Protein AF-A0A834RG21-F1 (afdb_monomer)

InterPro domains:
  IPR005018 DOMON domain [PF03351] (280-412)
  IPR005018 DOMON domain [PS50836] (280-412)
  IPR005018 DOMON domain [SM00664] (306-412)
  IPR019545 DM13 domain [PF10517] (39-134)
  IPR019545 DM13 domain [PF10517] (152-250)
  IPR019545 DM13 domain [PS51549] (28-135)
  IPR019545 DM13 domain [PS51549] (147-251)
  IPR019545 DM13 domain [SM00686] (34-141)
  IPR019545 DM13 domain [SM00686] (151-257)
  IPR045266 Copper-dependent monooxygenases, DOMON domain [cd09631] (276-424)
  IPR052126 Spindle_Organization_and_Thrombomodulin [PTHR24036] (3-624)

Structure (mmCIF, N/CA/C/O backbone):
data_AF-A0A834RG21-F1
#
_entry.id   AF-A0A834RG21-F1
#
loop_
_atom_site.group_PDB
_atom_site.id
_atom_site.type_symbol
_atom_site.label_atom_id
_atom_site.label_alt_id
_atom_site.label_comp_id
_atom_site.label_asym_id
_atom_site.label_entity_id
_atom_site.label_seq_id
_atom_site.pdbx_PDB_ins_code
_atom_site.Cartn_x
_atom_site.Cartn_y
_atom_site.Cartn_z
_atom_site.occupancy
_atom_site.B_iso_or_equiv
_atom_site.auth_seq_id
_atom_site.auth_comp_id
_atom_site.auth_asym_id
_atom_site.auth_atom_id
_atom_site.pdbx_PDB_model_num
ATOM 1 N N . MET A 1 1 ? 75.406 2.391 37.909 1.00 39.56 1 MET A N 1
ATOM 2 C CA . MET A 1 1 ? 73.984 2.105 37.622 1.00 39.56 1 MET A CA 1
ATOM 3 C C . MET A 1 1 ? 73.195 3.384 37.827 1.00 39.56 1 MET A C 1
ATOM 5 O O . MET A 1 1 ? 73.067 3.812 38.964 1.00 39.56 1 MET A O 1
ATOM 9 N N . VAL A 1 2 ? 72.729 4.014 36.749 1.00 32.66 2 VAL A N 1
ATOM 10 C CA . VAL A 1 2 ? 71.820 5.171 36.803 1.00 32.66 2 VAL A CA 1
ATOM 11 C C . VAL A 1 2 ? 70.568 4.756 36.043 1.00 32.66 2 VAL A C 1
ATOM 13 O O . VAL A 1 2 ? 70.665 4.380 34.878 1.00 32.66 2 VAL A O 1
ATOM 16 N N . LEU A 1 3 ? 69.425 4.742 36.726 1.00 35.44 3 LEU A N 1
ATOM 17 C CA . LEU A 1 3 ? 68.154 4.298 36.163 1.00 35.44 3 LEU A CA 1
ATOM 18 C C . LEU A 1 3 ? 67.380 5.531 35.682 1.00 35.44 3 LEU A C 1
ATOM 20 O O . LEU A 1 3 ? 66.912 6.322 36.498 1.00 35.44 3 LEU A O 1
ATOM 24 N N . LEU A 1 4 ? 67.285 5.719 34.365 1.00 36.06 4 LEU A N 1
ATOM 25 C CA . LEU A 1 4 ? 66.536 6.829 33.777 1.00 36.06 4 LEU A CA 1
ATOM 26 C C . LEU A 1 4 ? 65.064 6.420 33.615 1.00 36.06 4 LEU A C 1
ATOM 28 O O . LEU A 1 4 ? 64.759 5.467 32.900 1.00 36.06 4 LEU A O 1
ATOM 32 N N . ILE A 1 5 ? 64.154 7.130 34.283 1.00 39.47 5 ILE A N 1
ATOM 33 C CA . ILE A 1 5 ? 62.708 6.897 34.176 1.00 39.47 5 ILE A CA 1
ATOM 34 C C . ILE A 1 5 ? 62.199 7.569 32.896 1.00 39.47 5 ILE A C 1
ATOM 36 O O . ILE A 1 5 ? 62.281 8.790 32.765 1.00 39.47 5 ILE A O 1
ATOM 40 N N . LEU A 1 6 ? 61.661 6.782 31.961 1.00 36.59 6 LEU A N 1
ATOM 41 C CA . LEU A 1 6 ? 61.021 7.302 30.751 1.00 36.59 6 LEU A CA 1
ATOM 42 C C . LEU A 1 6 ? 59.535 7.579 31.026 1.00 36.59 6 LEU A C 1
ATOM 44 O O . LEU A 1 6 ? 58.768 6.658 31.305 1.00 36.59 6 LEU A O 1
ATOM 48 N N . LEU A 1 7 ? 59.124 8.846 30.940 1.00 33.75 7 LEU A N 1
ATOM 49 C CA . LEU A 1 7 ? 57.730 9.253 31.117 1.00 33.75 7 LEU A CA 1
ATOM 50 C C . LEU A 1 7 ? 56.962 9.073 29.793 1.00 33.75 7 LEU A C 1
ATOM 52 O O . LEU A 1 7 ? 57.150 9.843 28.852 1.00 33.75 7 LEU A O 1
ATOM 56 N N . LEU A 1 8 ? 56.097 8.061 29.705 1.00 34.62 8 LEU A N 1
ATOM 57 C CA . LEU A 1 8 ? 55.226 7.843 28.544 1.00 34.62 8 LEU A CA 1
ATOM 58 C C . LEU A 1 8 ? 53.947 8.682 28.673 1.00 34.62 8 LEU A C 1
ATOM 60 O O . LEU A 1 8 ? 53.014 8.312 29.382 1.00 34.62 8 LEU A O 1
ATOM 64 N N . ILE A 1 9 ? 53.906 9.815 27.969 1.00 36.09 9 ILE A N 1
ATOM 65 C CA . ILE A 1 9 ? 52.698 10.637 27.829 1.00 36.09 9 ILE A CA 1
ATOM 66 C C . ILE A 1 9 ? 51.751 9.933 26.851 1.00 36.09 9 ILE A C 1
ATOM 68 O O . ILE A 1 9 ? 51.950 9.981 25.638 1.00 36.09 9 ILE A O 1
ATOM 72 N N . THR A 1 10 ? 50.710 9.285 27.368 1.00 33.31 10 THR A N 1
ATOM 73 C CA . THR A 1 10 ? 49.626 8.727 26.554 1.00 33.31 10 THR A CA 1
ATOM 74 C C . THR A 1 10 ? 48.589 9.807 26.252 1.00 33.31 10 THR A C 1
ATOM 76 O O . THR A 1 10 ? 47.738 10.142 27.074 1.00 33.31 10 THR A O 1
ATOM 79 N N . THR A 1 11 ? 48.639 10.364 25.042 1.00 33.66 11 THR A N 1
ATOM 80 C CA . THR A 1 11 ? 47.592 11.257 24.535 1.00 33.66 11 THR A CA 1
ATOM 81 C C . THR A 1 11 ? 46.335 10.452 24.210 1.00 33.66 11 THR A C 1
ATOM 83 O O . THR A 1 11 ? 46.231 9.795 23.174 1.00 33.66 11 THR A O 1
ATOM 86 N N . THR A 1 12 ? 45.345 10.505 25.099 1.00 32.16 12 THR A N 1
ATOM 87 C CA . THR A 1 12 ? 44.020 9.929 24.858 1.00 32.16 12 THR A CA 1
ATOM 88 C C . THR A 1 12 ? 43.279 10.741 23.796 1.0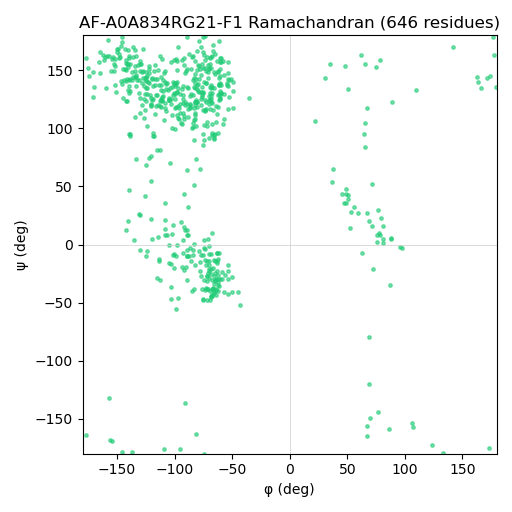0 32.16 12 THR A C 1
ATOM 90 O O . THR A 1 12 ? 42.571 11.704 24.089 1.00 32.16 12 THR A O 1
ATOM 93 N N . PHE A 1 13 ? 43.416 10.333 22.532 1.00 33.69 13 PHE A N 1
ATOM 94 C CA . PHE A 1 13 ? 42.527 10.781 21.463 1.00 33.69 13 PHE A CA 1
ATOM 95 C C . PHE A 1 13 ? 41.098 10.327 21.781 1.00 33.69 13 PHE A C 1
ATOM 97 O O . PHE A 1 13 ? 40.703 9.196 21.503 1.00 33.69 13 PHE A O 1
ATOM 104 N N . SER A 1 14 ? 40.316 11.226 22.382 1.00 29.80 14 SER A N 1
ATOM 105 C CA . SER A 1 14 ? 38.878 11.048 22.541 1.00 29.80 14 SER A CA 1
ATOM 106 C C . SER A 1 14 ? 38.235 11.104 21.157 1.00 29.80 14 SER A C 1
ATOM 108 O O . SER A 1 14 ? 37.936 12.177 20.628 1.00 29.80 14 SER A O 1
ATOM 110 N N . VAL A 1 15 ? 38.045 9.930 20.552 1.00 30.03 15 VAL A N 1
ATOM 111 C CA . VAL A 1 15 ? 37.185 9.772 19.382 1.00 30.03 15 VAL A CA 1
ATOM 112 C C . VAL A 1 15 ? 35.766 10.087 19.839 1.00 30.03 15 VAL A C 1
ATOM 114 O O . VAL A 1 15 ? 35.065 9.233 20.376 1.00 30.03 15 VAL A O 1
ATOM 117 N N . LYS A 1 16 ? 35.341 11.338 19.639 1.00 26.69 16 LYS A N 1
ATOM 118 C CA . LYS A 1 16 ? 33.929 11.705 19.711 1.00 26.69 16 LYS A CA 1
ATOM 119 C C . LYS A 1 16 ? 33.213 11.003 18.561 1.00 26.69 16 LYS A C 1
ATOM 121 O O . LYS A 1 16 ? 33.117 11.547 17.464 1.00 26.69 16 LYS A O 1
ATOM 126 N N . THR A 1 17 ? 32.711 9.798 18.817 1.00 28.06 17 THR A N 1
ATOM 127 C CA . THR A 1 17 ? 31.680 9.178 17.986 1.00 28.06 17 THR A CA 1
ATOM 128 C C . THR A 1 17 ? 30.485 10.116 17.967 1.00 28.06 17 THR A C 1
ATOM 130 O O . THR A 1 17 ? 29.760 10.237 18.954 1.00 28.06 17 THR A O 1
ATOM 133 N N . PHE A 1 18 ? 30.323 10.827 16.856 1.00 30.98 18 PHE A N 1
ATOM 134 C CA . PHE A 1 18 ? 29.208 11.730 16.640 1.00 30.98 18 PHE A CA 1
ATOM 135 C C . PHE A 1 18 ? 27.970 10.870 16.363 1.00 30.98 18 PHE A C 1
ATOM 137 O O . PHE A 1 18 ? 27.707 10.494 15.222 1.00 30.98 18 PHE A O 1
ATOM 144 N N . SER A 1 19 ? 27.234 10.495 17.414 1.00 34.84 19 SER A N 1
ATOM 145 C CA . SER A 1 19 ? 25.905 9.906 17.261 1.00 34.84 19 SER A CA 1
ATOM 146 C C . SER A 1 19 ? 24.982 10.989 16.713 1.00 34.84 19 SER A C 1
ATOM 148 O O . SER A 1 19 ? 24.480 11.848 17.436 1.00 34.84 19 SER A O 1
ATOM 150 N N . GLN A 1 20 ? 24.818 10.986 15.394 1.00 28.72 20 GLN A N 1
ATOM 151 C CA . GLN A 1 20 ? 23.974 11.941 14.700 1.00 28.72 20 GLN A CA 1
ATOM 152 C C . GLN A 1 20 ? 22.518 11.662 15.099 1.00 28.72 20 GLN A C 1
ATOM 154 O O . GLN A 1 20 ? 21.923 10.674 14.672 1.00 28.72 20 GLN A O 1
ATOM 159 N N . LEU A 1 21 ? 21.970 12.501 15.983 1.00 34.22 21 LEU A N 1
ATOM 160 C CA . LEU A 1 21 ? 20.551 12.482 16.326 1.00 34.22 21 LEU A CA 1
ATOM 161 C C . LEU A 1 21 ? 19.761 12.795 15.053 1.00 34.22 21 LEU A C 1
ATOM 163 O O . LEU A 1 21 ? 19.952 13.842 14.435 1.00 34.22 21 LEU A O 1
ATOM 167 N N . VAL A 1 22 ? 18.930 11.844 14.635 1.00 41.62 22 VAL A N 1
ATOM 168 C CA . VAL A 1 22 ? 18.241 11.875 13.345 1.00 41.62 22 VAL A CA 1
ATOM 169 C C . VAL A 1 22 ? 16.990 12.739 13.456 1.00 41.62 22 VAL A C 1
ATOM 171 O O . VAL A 1 22 ? 16.003 12.320 14.046 1.00 41.62 22 VAL A O 1
ATOM 174 N N . THR A 1 23 ? 17.018 13.921 12.845 1.00 49.53 23 THR A N 1
ATOM 175 C CA . THR A 1 23 ? 15.822 14.718 12.525 1.00 49.53 23 THR A CA 1
ATOM 176 C C . THR A 1 23 ? 15.945 15.267 11.097 1.00 49.53 23 THR A C 1
ATOM 178 O O . THR A 1 23 ? 17.051 15.553 10.631 1.00 49.53 23 THR A O 1
ATOM 181 N N . ASP A 1 24 ? 14.822 15.344 10.379 1.00 50.16 24 ASP A N 1
ATOM 182 C CA . ASP A 1 24 ? 14.659 15.736 8.960 1.00 50.16 24 ASP A CA 1
ATOM 183 C C . ASP A 1 24 ? 15.330 14.861 7.867 1.00 50.16 24 ASP A C 1
ATOM 185 O O . ASP A 1 24 ? 15.069 15.076 6.687 1.00 50.16 24 ASP A O 1
ATOM 189 N N . HIS A 1 25 ? 16.163 13.864 8.204 1.00 61.09 25 HIS A N 1
ATOM 190 C CA . HIS A 1 25 ? 17.068 13.216 7.225 1.00 61.09 25 HIS A CA 1
ATOM 191 C C . HIS A 1 25 ? 17.042 11.671 7.193 1.00 61.09 25 HIS A C 1
ATOM 193 O O . HIS A 1 25 ? 18.035 11.045 6.812 1.00 61.09 25 HIS A O 1
ATOM 199 N N . TYR A 1 26 ? 15.942 11.028 7.600 1.00 81.75 26 TYR A N 1
ATOM 200 C CA . TYR A 1 26 ? 15.835 9.563 7.568 1.00 81.75 26 TYR A CA 1
ATOM 201 C C . TYR A 1 26 ? 15.253 9.034 6.249 1.00 81.75 26 TYR A C 1
ATOM 203 O O . TYR A 1 26 ? 14.099 9.302 5.930 1.00 81.75 26 TYR A O 1
ATOM 211 N N . TYR A 1 27 ? 16.023 8.210 5.532 1.00 84.12 27 TYR A N 1
ATOM 212 C CA . TYR A 1 27 ? 15.627 7.610 4.246 1.00 84.12 27 TYR A CA 1
ATOM 213 C C . TYR A 1 27 ? 15.873 6.090 4.200 1.00 84.12 27 TYR A C 1
ATOM 215 O O . TYR A 1 27 ? 16.087 5.510 3.137 1.00 84.12 27 TYR A O 1
ATOM 223 N N . GLY A 1 28 ? 15.874 5.434 5.363 1.00 86.62 28 GLY A N 1
ATOM 224 C CA . GLY A 1 28 ? 16.259 4.030 5.510 1.00 86.62 28 GLY A CA 1
ATOM 225 C C . GLY A 1 28 ? 17.763 3.826 5.707 1.00 86.62 28 GLY A C 1
ATOM 226 O O . GLY A 1 28 ? 18.479 4.728 6.149 1.00 86.62 28 GLY A O 1
ATOM 227 N N . THR A 1 29 ? 18.256 2.621 5.410 1.00 90.75 29 THR A N 1
ATOM 228 C CA . THR A 1 29 ? 19.660 2.255 5.654 1.00 90.75 29 THR A CA 1
ATOM 229 C C . THR A 1 29 ? 20.590 2.950 4.653 1.00 90.75 29 THR A C 1
ATOM 231 O O . THR A 1 29 ? 20.426 2.745 3.450 1.00 90.75 29 THR A O 1
ATOM 234 N N . PRO A 1 30 ? 21.592 3.737 5.089 1.00 92.62 30 PRO A N 1
ATOM 235 C CA . PRO A 1 30 ? 22.553 4.346 4.175 1.00 92.62 30 PRO A CA 1
ATOM 236 C C . PRO A 1 30 ? 23.447 3.271 3.543 1.00 92.62 30 PRO A C 1
ATOM 238 O O . PRO A 1 30 ? 24.100 2.503 4.248 1.00 92.62 30 PRO A O 1
ATOM 241 N N . LEU A 1 31 ? 23.501 3.242 2.212 1.00 93.06 31 LEU A N 1
ATOM 242 C CA . LEU A 1 31 ? 24.415 2.390 1.445 1.00 93.06 31 LEU A CA 1
ATOM 243 C C . LEU A 1 31 ? 25.756 3.100 1.194 1.00 93.06 31 LEU A C 1
ATOM 245 O O . LEU A 1 31 ? 26.796 2.451 1.129 1.00 93.06 31 LEU A O 1
ATOM 249 N N . GLY A 1 32 ? 25.740 4.434 1.094 1.00 91.75 32 GLY A N 1
ATOM 250 C CA . GLY A 1 32 ? 26.928 5.276 0.920 1.00 91.75 32 GLY A CA 1
ATOM 251 C C . GLY A 1 32 ? 26.755 6.317 -0.186 1.00 91.75 32 GLY A C 1
ATOM 252 O O . GLY A 1 32 ? 25.708 6.397 -0.823 1.00 91.75 32 GLY A O 1
ATOM 253 N N . SER A 1 33 ? 27.782 7.131 -0.430 1.00 93.81 33 SER A N 1
ATOM 254 C CA . SER A 1 33 ? 27.833 7.974 -1.630 1.00 93.81 33 SER A CA 1
ATOM 255 C C . SER A 1 33 ? 28.197 7.149 -2.865 1.00 93.81 33 SER A C 1
ATOM 257 O O . SER A 1 33 ? 28.884 6.133 -2.752 1.00 93.81 33 SER A O 1
ATOM 259 N N . LEU A 1 34 ? 27.809 7.618 -4.052 1.00 93.06 34 LEU A N 1
ATOM 260 C CA . LEU A 1 34 ? 28.282 7.039 -5.310 1.00 93.06 34 LEU A CA 1
ATOM 261 C C . LEU A 1 34 ? 29.808 7.209 -5.439 1.00 93.06 34 LEU A C 1
ATOM 263 O O . LEU A 1 34 ? 30.324 8.315 -5.580 1.00 93.06 34 LEU A O 1
ATOM 267 N N . ILE A 1 35 ? 30.528 6.092 -5.382 1.00 84.81 35 ILE A N 1
ATOM 268 C CA . ILE A 1 35 ? 31.974 5.964 -5.563 1.00 84.81 35 ILE A CA 1
ATOM 269 C C . ILE A 1 35 ? 32.269 6.039 -7.065 1.00 84.81 35 ILE A C 1
ATOM 271 O O . ILE A 1 35 ? 31.763 5.219 -7.839 1.00 84.81 35 ILE A O 1
ATOM 275 N N . SER A 1 36 ? 33.071 7.010 -7.514 1.00 68.00 36 SER A N 1
ATOM 276 C CA . SER A 1 36 ? 33.383 7.149 -8.941 1.00 68.00 36 SER A CA 1
ATOM 277 C C . SER A 1 36 ? 34.634 7.989 -9.247 1.00 68.00 36 SER A C 1
ATOM 279 O O . SER A 1 36 ? 35.048 8.835 -8.461 1.00 68.00 36 SER A O 1
ATOM 281 N N . ASN A 1 37 ? 35.178 7.770 -10.451 1.00 64.00 37 ASN A N 1
ATOM 282 C CA . ASN A 1 37 ? 36.009 8.728 -11.201 1.00 64.00 37 ASN A CA 1
ATOM 283 C C . ASN A 1 37 ? 35.200 9.275 -12.406 1.00 64.00 37 ASN A C 1
ATOM 285 O O . ASN A 1 37 ? 35.719 9.371 -13.523 1.00 64.00 37 ASN A O 1
ATOM 289 N N . GLY A 1 38 ? 33.891 9.464 -12.232 1.00 72.50 38 GLY A N 1
ATOM 290 C CA . GLY A 1 38 ? 32.911 9.772 -13.276 1.00 72.50 38 GLY A CA 1
ATOM 291 C C . GLY A 1 38 ? 31.916 10.859 -12.840 1.00 72.50 38 GLY A C 1
ATOM 292 O O . GLY A 1 38 ? 32.046 11.411 -11.751 1.00 72.50 38 GLY A O 1
ATOM 293 N N . PRO A 1 39 ? 30.938 11.209 -13.693 1.00 85.25 39 PRO A N 1
ATOM 294 C CA . PRO A 1 39 ? 30.082 12.378 -13.477 1.00 85.25 39 PRO A CA 1
ATOM 295 C C . PRO A 1 39 ? 28.876 12.141 -12.551 1.00 85.25 39 PRO A C 1
ATOM 297 O O . PRO A 1 39 ? 28.145 13.093 -12.290 1.00 85.25 39 PRO A O 1
ATOM 300 N N . ALA A 1 40 ? 28.621 10.912 -12.085 1.00 91.69 40 ALA A N 1
ATOM 301 C CA . ALA A 1 40 ? 27.499 10.628 -11.188 1.00 91.69 40 ALA A CA 1
ATOM 302 C C . ALA A 1 40 ? 27.893 10.854 -9.719 1.00 91.69 40 ALA A C 1
ATOM 304 O O . ALA A 1 40 ? 28.876 10.278 -9.245 1.00 91.69 40 ALA A O 1
ATOM 305 N N . SER A 1 41 ? 27.101 11.646 -8.996 1.00 93.75 41 SER A N 1
ATOM 306 C CA . SER A 1 41 ? 27.241 11.886 -7.555 1.00 93.75 41 SER A CA 1
ATOM 307 C C . SER A 1 41 ? 25.877 11.925 -6.853 1.00 93.75 41 SER A C 1
ATOM 309 O O . SER A 1 41 ? 24.838 12.045 -7.496 1.00 93.75 41 SER A O 1
ATOM 311 N N . GLY A 1 42 ? 25.874 11.737 -5.533 1.00 93.38 42 GLY A N 1
ATOM 312 C CA . GLY A 1 42 ? 24.667 11.593 -4.713 1.00 93.38 42 GLY A CA 1
ATOM 313 C C . GLY A 1 42 ? 24.860 10.558 -3.603 1.00 93.38 42 GLY A C 1
ATOM 314 O O . GLY A 1 42 ? 25.860 9.829 -3.589 1.00 93.38 42 GLY A O 1
ATOM 315 N N . TYR A 1 43 ? 23.905 10.491 -2.677 1.00 94.38 43 TYR A N 1
ATOM 316 C CA . TYR A 1 43 ? 23.899 9.539 -1.559 1.00 94.38 43 TYR A CA 1
ATOM 317 C C . TYR A 1 43 ? 22.806 8.497 -1.750 1.00 94.38 43 TYR A C 1
ATOM 319 O O . TYR A 1 43 ? 21.671 8.848 -2.044 1.00 94.38 43 TYR A O 1
ATOM 327 N N . VAL A 1 44 ? 23.135 7.222 -1.571 1.00 95.62 44 VAL A N 1
ATOM 328 C CA . VAL A 1 44 ? 22.221 6.104 -1.810 1.00 95.62 44 VAL A CA 1
ATOM 329 C C . VAL A 1 44 ? 21.775 5.498 -0.480 1.00 95.62 44 VAL A C 1
ATOM 331 O O . VAL A 1 44 ? 22.595 5.224 0.400 1.00 95.62 44 VAL A O 1
ATOM 334 N N . TYR A 1 45 ? 20.473 5.259 -0.356 1.00 94.19 45 TYR A N 1
ATOM 335 C CA . TYR A 1 45 ? 19.812 4.675 0.806 1.00 94.19 45 TYR A CA 1
ATOM 336 C C . TYR A 1 45 ? 18.893 3.521 0.386 1.00 94.19 45 TYR A C 1
ATOM 338 O O . TYR A 1 45 ? 18.435 3.444 -0.756 1.00 94.19 45 TYR A O 1
ATOM 346 N N . ALA A 1 46 ? 18.603 2.641 1.339 1.00 90.88 46 ALA A N 1
ATOM 347 C CA . ALA A 1 46 ? 17.694 1.512 1.219 1.00 90.88 46 ALA A CA 1
ATOM 348 C C . ALA A 1 46 ? 16.512 1.664 2.204 1.00 90.88 46 ALA A C 1
ATOM 350 O O . ALA A 1 46 ? 16.634 1.265 3.368 1.00 90.88 46 ALA A O 1
ATOM 351 N N . PRO A 1 47 ? 15.380 2.246 1.761 1.00 79.94 47 PRO A N 1
ATOM 352 C CA . PRO A 1 47 ? 14.131 2.309 2.526 1.00 79.94 47 PRO A CA 1
ATOM 353 C C . PRO A 1 47 ? 13.562 0.955 2.965 1.00 79.94 47 PRO A C 1
ATOM 355 O O . PRO A 1 47 ? 13.073 0.830 4.083 1.00 79.94 47 PRO A O 1
ATOM 358 N N . ASP A 1 48 ? 13.618 -0.043 2.081 1.00 76.69 48 ASP A N 1
ATOM 359 C CA . ASP A 1 48 ? 13.050 -1.384 2.258 1.00 76.69 48 ASP A CA 1
ATOM 360 C C . ASP A 1 48 ? 13.812 -2.405 1.384 1.00 76.69 48 ASP A C 1
ATOM 362 O O . ASP A 1 48 ? 14.864 -2.089 0.836 1.00 76.69 48 ASP A O 1
ATOM 366 N N . GLU A 1 49 ? 13.318 -3.637 1.230 1.00 78.50 49 GLU A N 1
ATOM 367 C CA . GLU A 1 49 ? 14.016 -4.705 0.489 1.00 78.50 49 GLU A CA 1
ATOM 368 C C . GLU A 1 49 ? 14.096 -4.523 -1.035 1.00 78.50 49 GLU A C 1
ATOM 370 O O . GLU A 1 49 ? 14.862 -5.235 -1.691 1.00 78.50 49 GLU A O 1
ATOM 375 N N . ARG A 1 50 ? 13.315 -3.614 -1.625 1.00 78.75 50 ARG A N 1
ATOM 376 C CA . ARG A 1 50 ? 13.251 -3.396 -3.081 1.00 78.75 50 ARG A CA 1
ATOM 377 C C . ARG A 1 50 ? 13.272 -1.921 -3.497 1.00 78.75 50 ARG A C 1
ATOM 379 O O . ARG A 1 50 ? 13.171 -1.649 -4.690 1.00 78.75 50 ARG A O 1
ATOM 386 N N . THR A 1 51 ? 13.413 -0.971 -2.576 1.00 78.56 51 THR A N 1
ATOM 387 C CA . THR A 1 51 ? 13.539 0.460 -2.912 1.00 78.56 51 THR A CA 1
ATOM 388 C C . THR A 1 51 ? 14.978 0.931 -2.778 1.00 78.56 51 THR A C 1
ATOM 390 O O . THR A 1 51 ? 15.627 0.660 -1.773 1.00 78.56 51 THR A O 1
ATOM 393 N N . ILE A 1 52 ? 15.455 1.689 -3.763 1.00 88.81 52 ILE A N 1
ATOM 394 C CA . ILE A 1 52 ? 16.698 2.457 -3.691 1.00 88.81 52 ILE A CA 1
ATOM 395 C C . ILE A 1 52 ? 16.316 3.933 -3.745 1.00 88.81 52 ILE A C 1
ATOM 397 O O . ILE A 1 52 ? 15.710 4.375 -4.717 1.00 88.81 52 ILE A O 1
ATOM 401 N N . PHE A 1 53 ? 16.668 4.695 -2.716 1.00 89.56 53 PHE A N 1
ATOM 402 C CA . PHE A 1 53 ? 16.495 6.146 -2.697 1.00 89.56 53 PHE A CA 1
ATOM 403 C C . PHE A 1 53 ? 17.846 6.816 -2.944 1.00 89.56 53 PHE A C 1
ATOM 405 O O . PHE A 1 53 ? 18.811 6.523 -2.234 1.00 89.56 53 PHE A O 1
ATOM 412 N N . LEU A 1 54 ? 17.934 7.696 -3.941 1.00 92.88 54 LEU A N 1
ATOM 413 C CA . LEU A 1 54 ? 19.103 8.544 -4.150 1.00 92.88 54 LEU A CA 1
ATOM 414 C C . LEU A 1 54 ? 18.760 9.962 -3.706 1.00 92.88 54 LEU A C 1
ATOM 416 O O . LEU A 1 54 ? 17.811 10.557 -4.208 1.00 92.88 54 LEU A O 1
ATOM 420 N N . LYS A 1 55 ? 19.566 10.502 -2.797 1.00 90.81 55 LYS A N 1
ATOM 421 C CA . LYS A 1 55 ? 19.469 11.870 -2.301 1.00 90.81 55 LYS A CA 1
ATOM 422 C C . LYS A 1 55 ? 20.477 12.778 -2.994 1.00 90.81 55 LYS A C 1
ATOM 424 O O . LYS A 1 55 ? 21.656 12.412 -3.089 1.00 90.81 55 LYS A O 1
ATOM 429 N N . ASN A 1 56 ? 20.039 13.977 -3.379 1.00 90.19 56 ASN A N 1
ATOM 430 C CA . ASN A 1 56 ? 20.843 15.001 -4.046 1.00 90.19 56 ASN A CA 1
ATOM 431 C C . ASN A 1 56 ? 21.595 14.426 -5.262 1.00 90.19 56 ASN A C 1
ATOM 433 O O . ASN A 1 56 ? 22.798 14.642 -5.442 1.00 90.19 56 ASN A O 1
ATOM 437 N N . PHE A 1 57 ? 20.903 13.600 -6.049 1.00 93.94 57 PHE A N 1
ATOM 438 C CA . PHE A 1 57 ? 21.471 12.921 -7.200 1.00 93.94 57 PHE A CA 1
ATOM 439 C C . PHE A 1 57 ? 21.791 13.937 -8.293 1.00 93.94 57 PHE A C 1
ATOM 441 O O . PHE A 1 57 ? 20.933 14.685 -8.757 1.00 93.94 57 PHE A O 1
ATOM 448 N N . THR A 1 58 ? 23.056 13.962 -8.696 1.00 93.31 58 THR A N 1
ATOM 449 C CA . THR A 1 58 ? 23.543 14.809 -9.778 1.00 93.31 58 THR A CA 1
ATOM 450 C C . THR A 1 58 ? 24.241 13.937 -10.803 1.00 93.31 58 THR A C 1
ATOM 452 O O . THR A 1 58 ? 25.194 13.218 -10.489 1.00 93.31 58 THR A O 1
ATOM 455 N N . PHE A 1 59 ? 23.777 14.015 -12.042 1.00 92.50 59 PHE A N 1
ATOM 456 C CA . PHE A 1 59 ? 24.353 13.301 -13.169 1.00 92.50 59 PHE A CA 1
ATOM 457 C C . PHE A 1 59 ? 24.111 14.108 -14.439 1.00 92.50 59 PHE A C 1
ATOM 459 O O . PHE A 1 59 ? 22.995 14.547 -14.694 1.00 92.50 59 PHE A O 1
ATOM 466 N N . LYS A 1 60 ? 25.159 14.304 -15.242 1.00 87.06 60 LYS A N 1
ATOM 467 C CA . LYS A 1 60 ? 25.038 14.926 -16.564 1.00 87.06 60 LYS A CA 1
ATOM 468 C C . LYS A 1 60 ? 24.888 13.828 -17.607 1.00 87.06 60 LYS A C 1
ATOM 470 O O . LYS A 1 60 ? 25.850 13.120 -17.918 1.00 87.06 60 LYS A O 1
ATOM 475 N N . GLY A 1 61 ? 23.664 13.671 -18.094 1.00 78.38 61 GLY A N 1
ATOM 476 C CA . GLY A 1 61 ? 23.312 12.723 -19.131 1.00 78.38 61 GLY A CA 1
ATOM 477 C C . GLY A 1 61 ? 23.872 13.159 -20.478 1.00 78.38 61 GLY A C 1
ATOM 478 O O . GLY A 1 61 ? 24.114 14.332 -20.754 1.00 78.38 61 GLY A O 1
ATOM 479 N N . SER A 1 62 ? 24.094 12.193 -21.363 1.00 72.38 62 SER A N 1
ATOM 480 C CA . SER A 1 62 ? 24.513 12.480 -22.730 1.00 72.38 62 SER A CA 1
ATOM 481 C C . SER A 1 62 ? 23.810 11.546 -23.694 1.00 72.38 62 SER A C 1
ATOM 483 O O . SER A 1 62 ? 23.785 10.327 -23.511 1.00 72.38 62 SER A O 1
ATOM 485 N N . HIS A 1 63 ? 23.279 12.115 -24.774 1.00 64.69 63 HIS A N 1
ATOM 486 C CA . HIS A 1 63 ? 22.717 11.339 -25.878 1.00 64.69 63 HIS A CA 1
ATOM 487 C C . HIS A 1 63 ? 23.765 10.462 -26.583 1.00 64.69 63 HIS A C 1
ATOM 489 O O . HIS A 1 63 ? 23.398 9.471 -27.208 1.00 64.69 63 HIS A O 1
ATOM 495 N N . PHE A 1 64 ? 25.054 10.805 -26.477 1.00 66.31 64 PHE A N 1
ATOM 496 C CA . PHE A 1 64 ? 26.154 10.061 -27.099 1.00 66.31 64 PHE A CA 1
ATOM 497 C C . PHE A 1 64 ? 26.755 8.986 -26.181 1.00 66.31 64 PHE A C 1
ATOM 499 O O . PHE A 1 64 ? 27.367 8.039 -26.669 1.00 66.31 64 PHE A O 1
ATOM 506 N N . VAL A 1 65 ? 26.575 9.119 -24.862 1.00 77.31 65 VAL A N 1
ATOM 507 C CA . VAL A 1 65 ? 27.222 8.291 -23.827 1.00 77.31 65 VAL A CA 1
ATOM 508 C C . VAL A 1 65 ? 26.122 7.683 -22.935 1.00 77.31 65 VAL A C 1
ATOM 510 O O . VAL A 1 65 ? 25.962 8.078 -21.777 1.00 77.31 65 VAL A O 1
ATOM 513 N N . PRO A 1 66 ? 25.306 6.750 -23.478 1.00 85.25 66 PRO A N 1
ATOM 514 C CA . PRO A 1 66 ? 24.070 6.323 -22.840 1.00 85.25 66 PRO A CA 1
ATOM 515 C C . PRO A 1 66 ? 24.325 5.523 -21.561 1.00 85.25 66 PRO A C 1
ATOM 517 O O . PRO A 1 66 ? 25.012 4.495 -21.561 1.00 85.25 66 PRO A O 1
ATOM 520 N N . SER A 1 67 ? 23.737 6.008 -20.476 1.00 90.31 67 SER A N 1
ATOM 521 C CA . SER A 1 67 ? 23.938 5.528 -19.114 1.00 90.31 67 SER A CA 1
ATOM 522 C C . SER A 1 67 ? 22.599 5.156 -18.486 1.00 90.31 67 SER A C 1
ATOM 524 O O . SER A 1 67 ? 21.572 5.741 -18.816 1.00 90.31 67 SER A O 1
ATOM 526 N N . TYR A 1 68 ? 22.608 4.162 -17.603 1.00 92.12 68 TYR A N 1
ATOM 527 C CA . TYR A 1 68 ? 21.398 3.544 -17.058 1.00 92.12 68 TYR A CA 1
ATOM 528 C C . TYR A 1 68 ? 21.569 3.246 -15.570 1.00 92.12 68 TYR A C 1
ATOM 530 O O . TYR A 1 68 ? 22.683 2.948 -15.136 1.00 92.12 68 TYR A O 1
ATOM 538 N N . PHE A 1 69 ? 20.475 3.224 -14.809 1.00 93.56 69 PHE A N 1
ATOM 539 C CA . PHE A 1 69 ? 20.478 2.589 -13.493 1.00 93.56 69 PHE A CA 1
ATOM 540 C C . PHE A 1 69 ? 20.575 1.068 -13.662 1.00 93.56 69 PHE A C 1
ATOM 542 O O . PHE A 1 69 ? 19.778 0.450 -14.371 1.00 93.56 69 PHE A O 1
ATOM 549 N N . VAL A 1 70 ? 21.583 0.462 -13.039 1.00 93.56 70 VAL A N 1
ATOM 550 C CA . VAL A 1 70 ? 21.880 -0.971 -13.135 1.00 93.56 70 VAL A CA 1
ATOM 551 C C . VAL A 1 70 ? 22.260 -1.502 -11.757 1.00 93.56 70 VAL A C 1
ATOM 553 O O . VAL A 1 70 ? 22.959 -0.831 -11.002 1.00 93.56 70 VAL A O 1
ATOM 556 N N . ALA A 1 71 ? 21.842 -2.721 -11.433 1.00 94.25 71 ALA A N 1
ATOM 557 C CA . ALA A 1 71 ? 22.325 -3.451 -10.265 1.00 94.25 71 ALA A CA 1
ATOM 558 C C . ALA A 1 71 ? 22.789 -4.859 -10.644 1.00 94.25 71 ALA A C 1
ATOM 560 O O . ALA A 1 71 ? 22.333 -5.434 -11.632 1.00 94.25 71 ALA A O 1
ATOM 561 N N . GLY A 1 72 ? 23.686 -5.436 -9.848 1.00 93.62 72 GLY A N 1
ATOM 562 C CA . GLY A 1 72 ? 24.231 -6.768 -10.101 1.00 93.62 72 GLY A CA 1
ATOM 563 C C . GLY A 1 72 ? 24.590 -7.520 -8.828 1.00 93.62 72 GLY A C 1
ATOM 564 O O . GLY A 1 72 ? 24.592 -6.964 -7.730 1.00 93.62 72 GLY A O 1
ATOM 565 N N . THR A 1 73 ? 24.850 -8.816 -8.978 1.00 93.62 73 THR A N 1
ATOM 566 C CA . THR A 1 73 ? 25.108 -9.762 -7.876 1.00 93.62 73 THR A CA 1
ATOM 567 C C . THR A 1 73 ? 26.597 -10.071 -7.681 1.00 93.62 73 THR A C 1
ATOM 569 O O . THR A 1 73 ? 26.976 -10.699 -6.694 1.00 93.62 73 THR A O 1
ATOM 572 N N . THR A 1 74 ? 27.445 -9.629 -8.610 1.00 93.44 74 THR A N 1
ATOM 573 C CA . THR A 1 74 ? 28.909 -9.739 -8.572 1.00 93.44 74 THR A CA 1
ATOM 574 C C . THR A 1 74 ? 29.524 -8.738 -7.590 1.00 93.44 74 THR A C 1
ATOM 576 O O . THR A 1 74 ? 28.857 -7.820 -7.135 1.00 93.44 74 THR A O 1
ATOM 579 N N . LEU A 1 75 ? 30.797 -8.894 -7.212 1.00 88.75 75 LEU A N 1
ATOM 580 C CA . LEU A 1 75 ? 31.409 -8.050 -6.168 1.00 88.75 75 LEU A CA 1
ATOM 581 C C . LEU A 1 75 ? 31.637 -6.583 -6.578 1.00 88.75 75 LEU A C 1
ATOM 583 O O . LEU A 1 75 ? 31.781 -5.730 -5.705 1.00 88.75 75 LEU A O 1
ATOM 587 N N . LEU A 1 76 ? 31.696 -6.289 -7.879 1.00 90.50 76 LEU A N 1
ATOM 588 C CA . LEU A 1 76 ? 31.932 -4.957 -8.441 1.00 90.50 76 LEU A CA 1
ATOM 589 C C . LEU A 1 76 ? 31.061 -4.750 -9.691 1.00 90.50 76 LEU A C 1
ATOM 591 O O . LEU A 1 76 ? 30.729 -5.741 -10.343 1.00 90.50 76 LEU A O 1
ATOM 595 N N . PRO A 1 77 ? 30.734 -3.495 -10.062 1.00 92.56 77 PRO A N 1
ATOM 596 C CA . PRO A 1 77 ? 29.989 -3.186 -11.278 1.00 92.56 77 PRO A CA 1
ATOM 597 C C . PRO A 1 77 ? 30.582 -3.799 -12.545 1.00 92.56 77 PRO A C 1
ATOM 599 O O . PRO A 1 77 ? 31.751 -3.578 -12.864 1.00 92.56 77 PRO A O 1
ATOM 602 N N . ASP A 1 78 ? 29.743 -4.513 -13.290 1.00 90.69 78 ASP A N 1
ATOM 603 C CA . ASP A 1 78 ? 30.093 -5.149 -14.555 1.00 90.69 78 ASP A CA 1
ATOM 604 C C . ASP A 1 78 ? 28.915 -5.154 -15.550 1.00 90.69 78 ASP A C 1
ATOM 606 O O . ASP A 1 78 ? 27.806 -4.691 -15.272 1.00 90.69 78 ASP A O 1
ATOM 610 N N . ALA A 1 79 ? 29.164 -5.695 -16.745 1.00 88.25 79 ALA A N 1
ATOM 611 C CA . ALA A 1 79 ? 28.196 -5.737 -17.837 1.00 88.25 79 ALA A CA 1
ATOM 612 C C . ALA A 1 79 ? 27.059 -6.772 -17.664 1.00 88.25 79 ALA A C 1
ATOM 614 O O . ALA A 1 79 ? 26.183 -6.836 -18.527 1.00 88.25 79 ALA A O 1
ATOM 615 N N . THR A 1 80 ? 27.058 -7.585 -16.600 1.00 90.06 80 THR A N 1
ATOM 616 C CA . THR A 1 80 ? 26.038 -8.622 -16.338 1.00 90.06 80 THR A CA 1
ATOM 617 C C . THR A 1 80 ? 24.843 -8.114 -15.526 1.00 90.06 80 THR A C 1
ATOM 619 O O . THR A 1 80 ? 23.833 -8.811 -15.424 1.00 90.06 80 THR A O 1
ATOM 622 N N . GLY A 1 81 ? 24.930 -6.897 -14.977 1.00 88.94 81 GLY A N 1
ATOM 623 C CA . GLY A 1 81 ? 23.864 -6.297 -14.178 1.00 88.94 81 GLY A CA 1
ATOM 624 C C . GLY A 1 81 ? 22.545 -6.072 -14.935 1.00 88.94 81 GLY A C 1
ATOM 625 O O . GLY A 1 81 ? 22.510 -5.804 -16.142 1.00 88.94 81 GLY A O 1
ATOM 626 N N . PHE A 1 82 ? 21.438 -6.144 -14.196 1.00 89.06 82 PHE A N 1
ATOM 627 C CA . PHE A 1 82 ? 20.087 -5.896 -14.693 1.00 89.06 82 PHE A CA 1
ATOM 628 C C . PHE A 1 82 ? 19.707 -4.414 -14.579 1.00 89.06 82 PHE A C 1
ATOM 630 O O . PHE A 1 82 ? 20.185 -3.700 -13.699 1.00 89.06 82 PHE A O 1
ATOM 637 N N . LEU A 1 83 ? 18.839 -3.951 -15.482 1.00 87.69 83 LEU A N 1
ATOM 638 C CA . LEU A 1 83 ? 18.346 -2.571 -15.495 1.00 87.69 83 LEU A CA 1
ATOM 639 C C . LEU A 1 83 ? 17.355 -2.332 -14.354 1.00 87.69 83 LEU A C 1
ATOM 641 O O . LEU A 1 83 ? 16.478 -3.159 -14.106 1.00 87.69 83 LEU A O 1
ATOM 645 N N . ILE A 1 84 ? 17.466 -1.167 -13.727 1.00 83.62 84 ILE A N 1
ATOM 646 C CA . ILE A 1 84 ? 16.455 -0.599 -12.838 1.00 83.62 84 ILE A CA 1
ATOM 647 C C . ILE A 1 84 ? 15.792 0.558 -13.591 1.00 83.62 84 ILE A C 1
ATOM 649 O O . ILE A 1 84 ? 16.458 1.303 -14.313 1.00 83.62 84 ILE A O 1
ATOM 653 N N . SER A 1 85 ? 14.474 0.677 -13.466 1.00 77.44 85 SER A N 1
ATOM 654 C CA . SER A 1 85 ? 13.717 1.770 -14.076 1.00 77.44 85 SER A CA 1
ATOM 655 C C . SER A 1 85 ? 13.982 3.104 -13.372 1.00 77.44 85 SER A C 1
ATOM 657 O O . SER A 1 85 ? 14.213 3.122 -12.165 1.00 77.44 85 SER A O 1
ATOM 659 N N . ASP A 1 86 ? 13.923 4.204 -14.128 1.00 77.25 86 ASP A N 1
ATOM 660 C CA . ASP A 1 86 ? 13.965 5.578 -13.617 1.00 77.25 86 ASP A CA 1
ATOM 661 C C . ASP A 1 86 ? 12.783 5.887 -12.674 1.00 77.25 86 ASP A C 1
ATOM 663 O O . ASP A 1 86 ? 11.869 5.076 -12.490 1.00 77.25 86 ASP A O 1
ATOM 667 N N . GLU A 1 87 ? 12.780 7.082 -12.083 1.00 72.25 87 GLU A N 1
ATOM 668 C CA . GLU A 1 87 ? 11.742 7.542 -11.150 1.00 72.25 87 GLU A CA 1
ATOM 669 C C . GLU A 1 87 ? 10.333 7.637 -11.775 1.00 72.25 87 GLU A C 1
ATOM 671 O O . GLU A 1 87 ? 9.335 7.740 -11.064 1.00 72.25 87 GLU A O 1
ATOM 676 N N . LYS A 1 88 ? 10.244 7.550 -13.110 1.00 66.00 88 LYS A N 1
ATOM 677 C CA . LYS A 1 88 ? 9.011 7.521 -13.914 1.00 66.00 88 LYS A CA 1
ATOM 678 C C . LYS A 1 88 ? 8.666 6.101 -14.399 1.00 66.00 88 LYS A C 1
ATOM 680 O O . LYS A 1 88 ? 7.764 5.917 -15.215 1.00 66.00 88 LYS A O 1
ATOM 685 N N . GLY A 1 89 ? 9.364 5.076 -13.902 1.00 61.16 89 GLY A N 1
ATOM 686 C CA . GLY A 1 89 ? 9.110 3.668 -14.213 1.00 61.16 89 GLY A CA 1
ATOM 687 C C . GLY A 1 89 ? 9.674 3.197 -15.558 1.00 61.16 89 GLY A C 1
ATOM 688 O O . GLY A 1 89 ? 9.189 2.203 -16.101 1.00 61.16 89 GLY A O 1
ATOM 689 N N . ARG A 1 90 ? 10.692 3.872 -16.110 1.00 66.31 90 ARG A N 1
ATOM 690 C CA . ARG A 1 90 ? 11.229 3.629 -17.460 1.00 66.31 90 ARG A CA 1
ATOM 691 C C . ARG A 1 90 ? 12.689 3.150 -17.442 1.00 66.31 90 ARG A C 1
ATOM 693 O O . ARG A 1 90 ? 13.547 3.855 -16.920 1.00 66.31 90 ARG A O 1
ATOM 700 N N . PRO A 1 91 ? 13.046 2.041 -18.111 1.00 69.69 91 PRO A N 1
ATOM 701 C CA . PRO A 1 91 ? 14.435 1.572 -18.212 1.00 69.69 91 PRO A CA 1
ATOM 702 C C . PRO A 1 91 ? 15.209 2.292 -19.342 1.00 69.69 91 PRO A C 1
ATOM 704 O O . PRO A 1 91 ? 15.783 1.661 -20.233 1.00 69.69 91 PRO A O 1
ATOM 707 N N . ASN A 1 92 ? 15.166 3.626 -19.359 1.00 74.38 92 ASN A N 1
ATOM 708 C CA . ASN A 1 92 ? 15.671 4.466 -20.450 1.00 74.38 92 ASN A CA 1
ATOM 709 C C . ASN A 1 92 ? 17.091 5.010 -20.186 1.00 74.38 92 ASN A C 1
ATOM 711 O O . ASN A 1 92 ? 17.621 4.893 -19.085 1.00 74.38 92 ASN A O 1
ATOM 715 N N . ASN A 1 93 ? 17.705 5.617 -21.215 1.00 85.75 93 ASN A N 1
ATOM 716 C CA . ASN A 1 93 ? 18.924 6.411 -21.036 1.00 85.75 93 ASN A CA 1
ATOM 717 C C . ASN A 1 93 ? 18.644 7.571 -20.071 1.00 85.75 93 ASN A C 1
ATOM 719 O O . ASN A 1 93 ? 17.672 8.302 -20.276 1.00 85.75 93 ASN A O 1
ATOM 723 N N . LEU A 1 94 ? 19.502 7.739 -19.070 1.00 87.56 94 LEU A N 1
ATOM 724 C CA . LEU A 1 94 ? 19.387 8.791 -18.069 1.00 87.56 94 LEU A CA 1
ATOM 725 C C . LEU A 1 94 ? 19.630 10.174 -18.683 1.00 87.56 94 LEU A C 1
ATOM 727 O O . LEU A 1 94 ? 20.561 10.374 -19.470 1.00 87.56 94 LEU A O 1
ATOM 731 N N . GLY A 1 95 ? 18.761 11.116 -18.316 1.00 86.69 95 GLY A N 1
ATOM 732 C CA . GLY A 1 95 ? 18.900 12.529 -18.648 1.00 86.69 95 GLY A CA 1
ATOM 733 C C . GLY A 1 95 ? 19.854 13.256 -17.703 1.00 86.69 95 GLY A C 1
ATOM 734 O O . GLY A 1 95 ? 20.641 12.635 -16.985 1.00 86.69 95 GLY A O 1
ATOM 735 N N . ASP A 1 96 ? 19.759 14.580 -17.710 1.00 89.94 96 ASP A N 1
ATOM 736 C CA . ASP A 1 96 ? 20.373 15.417 -16.685 1.00 89.94 96 ASP A CA 1
ATOM 737 C C . ASP A 1 96 ? 19.552 15.356 -15.395 1.00 89.94 96 ASP A C 1
ATOM 739 O O . ASP A 1 96 ? 18.330 15.464 -15.443 1.00 89.94 96 ASP A O 1
ATOM 743 N N . TYR A 1 97 ? 20.253 15.222 -14.271 1.00 91.38 97 TYR A N 1
ATOM 744 C CA . TYR A 1 97 ? 19.732 15.341 -12.913 1.00 91.38 97 TYR A CA 1
ATOM 745 C C . TYR A 1 97 ? 20.557 16.407 -12.182 1.00 91.38 97 TYR A C 1
ATOM 747 O O . TYR A 1 97 ? 21.794 16.341 -12.199 1.00 91.38 97 TYR A O 1
ATOM 755 N N . GLU A 1 98 ? 19.900 17.379 -11.546 1.00 91.81 98 GLU A N 1
ATOM 756 C CA . GLU A 1 98 ? 20.557 18.511 -10.867 1.00 91.81 98 GLU A CA 1
ATOM 757 C C . GLU A 1 98 ? 20.185 18.587 -9.377 1.00 91.81 98 GLU A C 1
ATOM 759 O O . GLU A 1 98 ? 19.427 19.451 -8.943 1.00 91.81 98 GLU A O 1
ATOM 764 N N . GLY A 1 99 ? 20.750 17.678 -8.576 1.00 89.06 99 GLY A N 1
ATOM 765 C CA . GLY A 1 99 ? 20.547 17.646 -7.124 1.00 89.06 99 GLY A CA 1
ATOM 766 C C . GLY A 1 99 ? 19.190 17.078 -6.700 1.00 89.06 99 GLY A C 1
ATOM 767 O O . GLY A 1 99 ? 18.642 17.470 -5.673 1.00 89.06 99 GLY A O 1
ATOM 768 N N . GLU A 1 100 ? 18.637 16.163 -7.493 1.00 87.50 100 GLU A N 1
ATOM 769 C CA . GLU A 1 100 ? 17.283 15.633 -7.316 1.00 87.50 100 GLU A CA 1
ATOM 770 C C . GLU A 1 100 ? 17.229 14.492 -6.288 1.00 87.50 100 GLU A C 1
ATOM 772 O O . GLU A 1 100 ? 18.120 13.644 -6.224 1.00 87.50 100 GLU A O 1
ATOM 777 N N . ASP A 1 101 ? 16.154 14.439 -5.502 1.00 85.75 101 ASP A N 1
ATOM 778 C CA . ASP A 1 101 ? 15.843 13.301 -4.632 1.00 85.75 101 ASP A CA 1
ATOM 779 C C . ASP A 1 101 ? 14.930 12.334 -5.410 1.00 85.75 101 ASP A C 1
ATOM 781 O O . ASP A 1 101 ? 13.796 12.683 -5.744 1.00 85.75 101 ASP A O 1
ATOM 785 N N . ILE A 1 102 ? 15.422 11.129 -5.724 1.00 85.81 102 ILE A N 1
ATOM 786 C CA . ILE A 1 102 ? 14.729 10.154 -6.583 1.00 85.81 102 ILE A CA 1
ATOM 787 C C . ILE A 1 102 ? 14.550 8.791 -5.909 1.00 85.81 102 ILE A C 1
ATOM 789 O O . ILE A 1 102 ? 15.444 8.268 -5.240 1.00 85.81 102 ILE A O 1
ATOM 793 N N . THR A 1 103 ? 13.389 8.179 -6.144 1.00 79.25 103 THR A N 1
ATOM 794 C CA . THR A 1 103 ? 13.026 6.856 -5.620 1.00 79.25 103 THR A CA 1
ATOM 795 C C . THR A 1 103 ? 12.947 5.850 -6.765 1.00 79.25 103 THR A C 1
ATOM 797 O O . THR A 1 103 ? 12.124 5.993 -7.666 1.00 79.25 103 THR A O 1
ATOM 800 N N . LEU A 1 104 ? 13.786 4.814 -6.719 1.00 81.31 104 LEU A N 1
ATOM 801 C CA . LEU A 1 104 ? 13.851 3.737 -7.706 1.00 81.31 104 LEU A CA 1
ATOM 802 C C . LEU A 1 104 ? 13.330 2.425 -7.108 1.00 81.31 104 LEU A C 1
ATOM 804 O O . LEU A 1 104 ? 13.623 2.095 -5.956 1.00 81.31 104 LEU A O 1
ATOM 808 N N . ARG A 1 105 ? 12.604 1.631 -7.904 1.00 72.25 105 ARG A N 1
ATOM 809 C CA . ARG A 1 105 ? 12.072 0.323 -7.489 1.00 72.25 105 ARG A CA 1
ATOM 810 C C . ARG A 1 105 ? 12.777 -0.812 -8.231 1.00 72.25 105 ARG A C 1
ATOM 812 O O . ARG A 1 105 ? 12.816 -0.838 -9.458 1.00 72.25 105 ARG A O 1
ATOM 819 N N . ILE A 1 106 ? 13.305 -1.774 -7.479 1.00 72.31 106 ILE A N 1
ATOM 820 C CA . ILE A 1 106 ? 13.825 -3.037 -8.004 1.00 72.31 106 ILE A CA 1
ATOM 821 C C . ILE A 1 106 ? 12.631 -3.905 -8.422 1.00 72.31 106 ILE A C 1
ATOM 823 O O . ILE A 1 106 ? 11.801 -4.282 -7.590 1.00 72.31 106 ILE A O 1
ATOM 827 N N . SER A 1 107 ? 12.550 -4.206 -9.716 1.00 60.75 107 SER A N 1
ATOM 828 C CA . SER A 1 107 ? 11.459 -4.979 -10.321 1.00 60.75 107 SER A CA 1
ATOM 829 C C . SER A 1 107 ? 11.768 -6.481 -10.405 1.00 60.75 107 SER A C 1
ATOM 831 O O . SER A 1 107 ? 12.926 -6.906 -10.403 1.00 60.75 107 SER A O 1
ATOM 833 N N . GLY A 1 108 ? 10.715 -7.297 -10.514 1.00 61.12 108 GLY A N 1
ATOM 834 C CA . GLY A 1 108 ? 10.815 -8.757 -10.562 1.00 61.12 108 GLY A CA 1
ATOM 835 C C . GLY A 1 108 ? 11.244 -9.385 -9.229 1.00 61.12 108 GLY A C 1
ATOM 836 O O . GLY A 1 108 ? 10.948 -8.870 -8.151 1.00 61.12 108 GLY A O 1
ATOM 837 N N . ASN A 1 109 ? 11.951 -10.516 -9.303 1.00 63.56 109 ASN A N 1
ATOM 838 C CA . ASN A 1 109 ? 12.296 -11.343 -8.135 1.00 63.56 109 ASN A CA 1
ATOM 839 C C . ASN A 1 109 ? 13.613 -10.932 -7.439 1.00 63.56 109 ASN A C 1
ATOM 841 O O . ASN A 1 109 ? 14.099 -11.658 -6.572 1.00 63.56 109 ASN A O 1
ATOM 845 N N . GLN A 1 110 ? 14.219 -9.805 -7.823 1.00 75.12 110 GLN A N 1
ATOM 846 C CA . GLN A 1 110 ? 15.443 -9.303 -7.194 1.00 75.12 110 GLN A CA 1
ATOM 847 C C . GLN A 1 110 ? 15.128 -8.457 -5.953 1.00 75.12 110 GLN A C 1
ATOM 849 O O . GLN A 1 110 ? 14.086 -7.811 -5.864 1.00 75.12 110 GLN A O 1
ATOM 854 N N . THR A 1 111 ? 16.049 -8.451 -4.991 1.00 81.12 111 THR A N 1
ATOM 855 C CA . THR A 1 111 ? 15.973 -7.644 -3.763 1.00 81.12 111 THR A CA 1
ATOM 856 C C . THR A 1 111 ? 17.348 -7.080 -3.429 1.00 81.12 111 THR A C 1
ATOM 858 O O . THR A 1 111 ? 18.371 -7.605 -3.876 1.00 81.12 111 THR A O 1
ATOM 861 N N . LEU A 1 112 ? 17.387 -6.056 -2.580 1.00 84.06 112 LEU A N 1
ATOM 862 C CA . LEU A 1 112 ? 18.612 -5.477 -2.028 1.00 84.06 112 LEU A CA 1
ATOM 863 C C . LEU A 1 112 ? 19.495 -6.498 -1.291 1.00 84.06 112 LEU A C 1
ATOM 865 O O . LEU A 1 112 ? 20.712 -6.350 -1.277 1.00 84.06 112 LEU A O 1
ATOM 869 N N . ARG A 1 113 ? 18.913 -7.578 -0.749 1.00 83.88 113 ARG A N 1
ATOM 870 C CA . ARG A 1 113 ? 19.671 -8.693 -0.146 1.00 83.88 113 ARG A CA 1
ATOM 871 C C . ARG A 1 113 ? 20.391 -9.563 -1.177 1.00 83.88 113 ARG A C 1
ATOM 873 O O . ARG A 1 113 ? 21.423 -10.157 -0.857 1.00 83.88 113 ARG A O 1
ATOM 880 N N . ASN A 1 114 ? 19.871 -9.625 -2.401 1.00 86.38 114 ASN A N 1
ATOM 881 C CA . ASN A 1 114 ? 20.374 -10.489 -3.469 1.00 86.38 114 ASN A CA 1
ATOM 882 C C . ASN A 1 114 ? 21.396 -9.781 -4.377 1.00 86.38 114 ASN A C 1
ATOM 884 O O . ASN A 1 114 ? 22.189 -10.456 -5.030 1.00 86.38 114 ASN A O 1
ATOM 888 N N . ILE A 1 115 ? 21.425 -8.442 -4.388 1.00 92.50 115 ILE A N 1
ATOM 889 C CA . ILE A 1 115 ? 22.399 -7.635 -5.143 1.00 92.50 115 ILE A CA 1
ATOM 890 C C . ILE A 1 115 ? 23.577 -7.157 -4.289 1.00 92.50 115 ILE A C 1
ATOM 892 O O . ILE A 1 115 ? 23.511 -7.091 -3.065 1.00 92.50 115 ILE A O 1
ATOM 896 N N . ARG A 1 116 ? 24.690 -6.842 -4.948 1.00 94.75 116 ARG A N 1
ATOM 897 C CA . ARG A 1 116 ? 25.977 -6.470 -4.337 1.00 94.75 116 ARG A CA 1
ATOM 898 C C . ARG A 1 116 ? 26.510 -5.124 -4.807 1.00 94.75 116 ARG A C 1
ATOM 900 O O . ARG A 1 116 ? 27.426 -4.591 -4.188 1.00 94.75 116 ARG A O 1
ATOM 907 N N . TRP A 1 117 ? 25.900 -4.534 -5.828 1.00 95.31 117 TRP A N 1
ATOM 908 C CA . TRP A 1 117 ? 26.123 -3.144 -6.206 1.00 95.31 117 TRP A CA 1
ATOM 909 C C . TRP A 1 117 ? 24.904 -2.556 -6.911 1.00 95.31 117 TRP A C 1
ATOM 911 O O . TRP A 1 117 ? 24.121 -3.270 -7.542 1.00 95.31 117 TRP A O 1
ATOM 921 N N . PHE A 1 118 ? 24.801 -1.234 -6.831 1.00 96.06 118 PHE A N 1
ATOM 922 C CA . PHE A 1 118 ? 23.951 -0.390 -7.663 1.00 96.06 118 PHE A CA 1
ATOM 923 C C . PHE A 1 118 ? 24.844 0.657 -8.338 1.00 96.06 118 PHE A C 1
ATOM 925 O O . PHE A 1 118 ? 25.715 1.229 -7.685 1.00 96.06 118 PHE A O 1
ATOM 932 N N . ALA A 1 119 ? 24.664 0.894 -9.635 1.00 95.19 119 ALA A N 1
ATOM 933 C CA . ALA A 1 119 ? 25.514 1.771 -10.428 1.00 95.19 119 ALA A CA 1
ATOM 934 C C . ALA A 1 119 ? 24.739 2.546 -11.496 1.00 95.19 119 ALA A C 1
ATOM 936 O O . ALA A 1 119 ? 23.776 2.054 -12.082 1.00 95.19 119 ALA A O 1
ATOM 937 N N . ILE A 1 120 ? 25.258 3.727 -11.822 1.00 94.50 120 ILE A N 1
ATOM 938 C CA . ILE A 1 120 ? 24.999 4.411 -13.081 1.00 94.50 120 ILE A CA 1
ATOM 939 C C . ILE A 1 120 ? 25.996 3.814 -14.076 1.00 94.50 120 ILE A C 1
ATOM 941 O O . ILE A 1 120 ? 27.197 4.081 -14.007 1.00 94.50 120 ILE A O 1
ATOM 945 N N . TRP A 1 121 ? 25.520 2.948 -14.963 1.00 91.44 121 TRP A N 1
ATOM 946 C CA . TRP A 1 121 ? 26.364 2.137 -15.836 1.00 91.44 121 TRP A CA 1
ATOM 947 C C . TRP A 1 121 ? 26.258 2.577 -17.294 1.00 91.44 121 TRP A C 1
ATOM 949 O O . TRP A 1 121 ? 25.161 2.627 -17.856 1.00 91.44 121 TRP A O 1
ATOM 959 N N . ASN A 1 122 ? 27.403 2.826 -17.933 1.00 89.31 122 ASN A N 1
ATOM 960 C CA . ASN A 1 122 ? 27.470 3.020 -19.373 1.00 89.31 122 ASN A CA 1
ATOM 961 C C . ASN A 1 122 ? 27.677 1.674 -20.081 1.00 89.31 122 ASN A C 1
ATOM 963 O O . ASN A 1 122 ? 28.678 0.983 -19.866 1.00 89.31 122 ASN A O 1
ATOM 967 N N . ARG A 1 123 ? 26.735 1.311 -20.958 1.00 80.25 123 ARG A N 1
ATOM 968 C CA . ARG A 1 123 ? 26.765 0.025 -21.673 1.00 80.25 123 ARG A CA 1
ATOM 969 C C . ARG A 1 123 ? 27.754 -0.026 -22.838 1.00 80.25 123 ARG A C 1
ATOM 971 O O . ARG A 1 123 ? 28.220 -1.115 -23.143 1.00 80.25 123 ARG A O 1
ATOM 978 N N . ASN A 1 124 ? 28.078 1.109 -23.456 1.00 83.00 124 ASN A N 1
ATOM 979 C CA . ASN A 1 124 ? 28.966 1.177 -24.622 1.00 83.00 124 ASN A CA 1
ATOM 980 C C . ASN A 1 124 ? 30.447 1.179 -24.212 1.00 83.00 124 ASN A C 1
ATOM 982 O O . ASN A 1 124 ? 31.276 0.558 -24.867 1.00 83.00 124 ASN A O 1
ATOM 986 N N . GLU A 1 125 ? 30.772 1.868 -23.118 1.00 82.69 125 GLU A N 1
ATOM 987 C CA . GLU A 1 125 ? 32.126 1.967 -22.558 1.00 82.69 125 GLU A CA 1
ATOM 988 C C . GLU A 1 125 ? 32.441 0.844 -21.555 1.00 82.69 125 GLU A C 1
ATOM 990 O O . GLU A 1 125 ? 33.561 0.765 -21.056 1.00 82.69 125 GLU A O 1
ATOM 995 N N . HIS A 1 126 ? 31.457 -0.009 -21.234 1.00 85.06 126 HIS A N 1
ATOM 996 C CA . HIS A 1 126 ? 31.544 -1.058 -20.209 1.00 85.06 126 HIS A CA 1
ATOM 997 C C . HIS A 1 126 ? 32.102 -0.545 -18.867 1.00 85.06 126 HIS A C 1
ATOM 999 O O . HIS A 1 126 ? 32.950 -1.183 -18.240 1.00 85.06 126 HIS A O 1
ATOM 1005 N N . ARG A 1 127 ? 31.627 0.630 -18.431 1.00 88.06 127 ARG A N 1
ATOM 1006 C CA . ARG A 1 127 ? 32.181 1.368 -17.290 1.00 88.06 127 ARG A CA 1
ATOM 1007 C C . ARG A 1 127 ? 31.086 1.946 -16.392 1.00 88.06 127 ARG A C 1
ATOM 1009 O O . ARG A 1 127 ? 30.092 2.494 -16.865 1.00 88.06 127 ARG A O 1
ATOM 1016 N N . SER A 1 128 ? 31.326 1.907 -15.082 1.00 90.25 128 SER A N 1
ATOM 1017 C CA . SER A 1 128 ? 30.527 2.638 -14.094 1.00 90.25 128 SER A CA 1
ATOM 1018 C C . SER A 1 128 ? 30.865 4.136 -14.094 1.00 90.25 128 SER A C 1
ATOM 1020 O O . SER A 1 128 ? 32.029 4.524 -13.952 1.00 90.25 128 SER A O 1
ATOM 1022 N N . MET A 1 129 ? 29.835 4.971 -14.233 1.00 91.19 129 MET A N 1
ATOM 1023 C CA . MET A 1 129 ? 29.886 6.430 -14.068 1.00 91.19 129 MET A CA 1
ATOM 1024 C C . MET A 1 129 ? 29.786 6.844 -12.591 1.00 91.19 129 MET A C 1
ATOM 1026 O O . MET A 1 129 ? 30.159 7.963 -12.244 1.00 91.19 129 MET A O 1
ATOM 1030 N N . GLY A 1 130 ? 29.316 5.929 -11.738 1.00 93.06 130 GLY A N 1
ATOM 1031 C CA . GLY A 1 130 ? 29.329 5.987 -10.278 1.00 93.06 130 GLY A CA 1
ATOM 1032 C C . GLY A 1 130 ? 28.501 4.854 -9.680 1.00 93.06 130 GLY A C 1
ATOM 1033 O O . GLY A 1 130 ? 27.494 4.458 -10.263 1.00 93.06 130 GLY A O 1
ATOM 1034 N N . TYR A 1 131 ? 28.942 4.285 -8.558 1.00 95.12 131 TYR A N 1
ATOM 1035 C CA . TYR A 1 131 ? 28.289 3.121 -7.951 1.00 95.12 131 TYR A CA 1
ATOM 1036 C C . TYR A 1 131 ? 28.379 3.103 -6.431 1.00 95.12 131 TYR A C 1
ATOM 1038 O O . TYR A 1 131 ? 29.252 3.729 -5.843 1.00 95.12 131 TYR A O 1
ATOM 1046 N N . VAL A 1 132 ? 27.515 2.321 -5.798 1.00 95.88 132 VAL A N 1
ATOM 1047 C CA . VAL A 1 132 ? 27.615 1.966 -4.385 1.00 95.88 132 VAL A CA 1
ATOM 1048 C C . VAL A 1 132 ? 27.670 0.445 -4.258 1.00 95.88 132 VAL A C 1
ATOM 1050 O O . VAL A 1 132 ? 26.961 -0.270 -4.973 1.00 95.88 132 VAL A O 1
ATOM 1053 N N . SER A 1 133 ? 28.524 -0.057 -3.368 1.00 94.81 133 SER A N 1
ATOM 1054 C CA . SER A 1 133 ? 28.555 -1.476 -3.004 1.00 94.81 133 SER A CA 1
ATOM 1055 C C . SER A 1 133 ? 27.514 -1.759 -1.926 1.00 94.81 133 SER A C 1
ATOM 1057 O O . SER A 1 133 ? 27.322 -0.960 -1.013 1.00 94.81 133 SER A O 1
ATOM 1059 N N . ILE A 1 134 ? 26.855 -2.910 -2.015 1.00 93.94 134 ILE A N 1
ATOM 1060 C CA . ILE A 1 134 ? 25.761 -3.308 -1.128 1.00 93.94 134 ILE A CA 1
ATOM 1061 C C . ILE A 1 134 ? 26.241 -4.500 -0.285 1.00 93.94 134 ILE A C 1
ATOM 1063 O O . ILE A 1 134 ? 26.614 -5.533 -0.852 1.00 93.94 134 ILE A O 1
ATOM 1067 N N . PRO A 1 135 ? 26.289 -4.376 1.056 1.00 91.00 135 PRO A N 1
ATOM 1068 C CA . PRO A 1 135 ? 26.838 -5.413 1.924 1.00 91.00 135 PRO A CA 1
ATOM 1069 C C . PRO A 1 135 ? 25.946 -6.661 1.973 1.00 91.00 135 PRO A C 1
ATOM 1071 O O . PRO A 1 135 ? 24.724 -6.585 1.873 1.00 91.00 135 PRO A O 1
ATOM 1074 N N . TYR A 1 136 ? 26.559 -7.827 2.197 1.00 85.44 136 TYR A N 1
ATOM 1075 C CA . TYR A 1 136 ? 25.839 -9.100 2.363 1.00 85.44 136 TYR A CA 1
ATOM 1076 C C . TYR A 1 136 ? 24.914 -9.081 3.590 1.00 85.44 136 TYR A C 1
ATOM 1078 O O . TYR A 1 136 ? 23.794 -9.579 3.541 1.00 85.44 136 TYR A O 1
ATOM 1086 N N . ASN A 1 137 ? 25.381 -8.480 4.686 1.00 87.56 137 ASN A N 1
ATOM 1087 C CA . ASN A 1 137 ? 24.662 -8.301 5.944 1.00 87.56 137 ASN A CA 1
ATOM 1088 C C . ASN A 1 137 ? 23.908 -6.960 5.983 1.00 87.56 137 ASN A C 1
ATOM 1090 O O . ASN A 1 137 ? 23.964 -6.246 6.984 1.00 87.56 137 ASN A O 1
ATOM 1094 N N . LEU A 1 138 ? 23.236 -6.595 4.886 1.00 87.62 138 LEU A N 1
ATOM 1095 C CA . LEU A 1 138 ? 22.429 -5.381 4.826 1.00 87.62 138 LEU A CA 1
ATOM 1096 C C . LEU A 1 138 ? 21.262 -5.468 5.818 1.00 87.62 138 LEU A C 1
ATOM 1098 O O . LEU A 1 138 ? 20.272 -6.169 5.582 1.00 87.62 138 LEU A O 1
ATOM 1102 N N . ASP A 1 139 ? 21.378 -4.742 6.925 1.00 84.69 139 ASP A N 1
ATOM 1103 C CA . ASP A 1 139 ? 20.250 -4.521 7.816 1.00 84.69 139 ASP A CA 1
ATOM 1104 C C . ASP A 1 139 ? 19.303 -3.499 7.182 1.00 84.69 139 ASP A C 1
ATOM 1106 O O . ASP A 1 139 ? 19.741 -2.463 6.677 1.00 84.69 139 ASP A O 1
ATOM 1110 N N . LEU A 1 140 ? 18.012 -3.813 7.157 1.00 81.25 140 LEU A N 1
ATOM 1111 C CA . LEU A 1 140 ? 16.997 -3.016 6.471 1.00 81.25 140 LEU A CA 1
ATOM 1112 C C . LEU A 1 140 ? 15.924 -2.585 7.461 1.00 81.25 140 LEU A C 1
ATOM 1114 O O . LEU A 1 140 ? 15.622 -3.359 8.371 1.00 81.25 140 LEU A O 1
ATOM 1118 N N . PRO A 1 141 ? 15.319 -1.402 7.274 1.00 81.19 141 PRO A N 1
ATOM 1119 C CA . PRO A 1 141 ? 14.248 -0.955 8.147 1.00 81.19 141 PRO A CA 1
ATOM 1120 C C . PRO A 1 141 ? 13.047 -1.906 8.090 1.00 81.19 141 PRO A C 1
ATOM 1122 O O . PRO A 1 141 ? 12.720 -2.441 7.027 1.00 81.19 141 PRO A O 1
ATOM 1125 N N . ARG A 1 142 ? 12.386 -2.124 9.230 1.00 76.06 142 ARG A N 1
ATOM 1126 C CA . ARG A 1 142 ? 11.207 -2.999 9.362 1.00 76.06 142 ARG A CA 1
ATOM 1127 C C . ARG A 1 142 ? 10.211 -2.401 10.359 1.00 76.06 142 ARG A C 1
ATOM 1129 O O . ARG A 1 142 ? 10.660 -1.694 11.261 1.00 76.06 142 ARG A O 1
ATOM 1136 N N . PRO A 1 143 ? 8.898 -2.660 10.219 1.00 78.62 143 PRO A N 1
ATOM 1137 C CA . PRO A 1 143 ? 7.923 -2.299 11.242 1.00 78.62 143 PRO A CA 1
ATOM 1138 C C . PRO A 1 143 ? 8.383 -2.762 12.627 1.00 78.62 143 PRO A C 1
ATOM 1140 O O . PRO A 1 143 ? 8.945 -3.851 12.761 1.00 78.62 143 PRO A O 1
ATOM 1143 N N . LEU A 1 144 ? 8.171 -1.924 13.639 1.00 84.62 144 LEU A N 1
ATOM 1144 C CA . LEU A 1 144 ? 8.619 -2.176 15.005 1.00 84.62 144 LEU A CA 1
ATOM 1145 C C . LEU A 1 144 ? 7.427 -2.230 15.951 1.00 84.62 144 LEU A C 1
ATOM 1147 O O . LEU A 1 144 ? 6.684 -1.257 16.061 1.00 84.62 144 LEU A O 1
ATOM 1151 N N . GLU A 1 145 ? 7.299 -3.327 16.685 1.00 87.69 145 GLU A N 1
ATOM 1152 C CA . GLU A 1 145 ? 6.404 -3.397 17.833 1.00 87.69 145 GLU A CA 1
ATOM 1153 C C . GLU A 1 145 ? 7.050 -2.755 19.072 1.00 87.69 145 GLU A C 1
ATOM 1155 O O . GLU A 1 145 ? 8.238 -2.940 19.351 1.00 87.69 145 GLU A O 1
ATOM 1160 N N . ILE A 1 146 ? 6.259 -1.975 19.804 1.00 95.00 146 ILE A N 1
ATOM 1161 C CA . ILE A 1 146 ? 6.601 -1.356 21.083 1.00 95.00 146 ILE A CA 1
ATOM 1162 C C . ILE A 1 146 ? 5.524 -1.695 22.121 1.00 95.00 146 ILE A C 1
ATOM 1164 O O . ILE A 1 146 ? 4.442 -2.184 21.796 1.00 95.00 146 ILE A O 1
ATOM 1168 N N . ASN A 1 147 ? 5.815 -1.406 23.389 1.00 97.12 147 ASN A N 1
ATOM 1169 C CA . ASN A 1 147 ? 4.911 -1.678 24.507 1.00 97.12 147 ASN A CA 1
ATOM 1170 C C . ASN A 1 147 ? 3.494 -1.079 24.315 1.00 97.12 147 ASN A C 1
ATOM 1172 O O . ASN A 1 147 ? 3.324 -0.087 23.603 1.00 97.12 147 ASN A O 1
ATOM 1176 N N . PRO A 1 148 ? 2.469 -1.624 24.990 1.00 95.25 148 PRO A N 1
ATOM 1177 C CA . PRO A 1 148 ? 1.155 -0.989 25.065 1.00 95.25 148 PRO A CA 1
ATOM 1178 C C . PRO A 1 148 ? 1.184 0.358 25.812 1.00 95.25 148 PRO A C 1
ATOM 1180 O O . PRO A 1 148 ? 2.111 0.658 26.571 1.00 95.25 148 PRO A O 1
ATOM 1183 N N . LEU A 1 149 ? 0.120 1.154 25.653 1.00 96.44 149 LEU A N 1
ATOM 1184 C CA . LEU A 1 149 ? -0.106 2.361 26.452 1.00 96.44 149 LEU A CA 1
ATOM 1185 C C . LEU A 1 149 ? -0.229 2.020 27.942 1.00 96.44 149 LEU A C 1
ATOM 1187 O O . LEU A 1 149 ? -1.109 1.262 28.354 1.00 96.44 149 LEU A O 1
ATOM 1191 N N . THR A 1 150 ? 0.596 2.670 28.758 1.00 96.75 150 THR A N 1
ATOM 1192 C CA . THR A 1 150 ? 0.446 2.717 30.213 1.00 96.75 150 THR A CA 1
ATOM 1193 C C . THR A 1 150 ? -0.567 3.804 30.563 1.00 96.75 150 THR A C 1
ATOM 1195 O O . THR A 1 150 ? -0.290 4.984 30.365 1.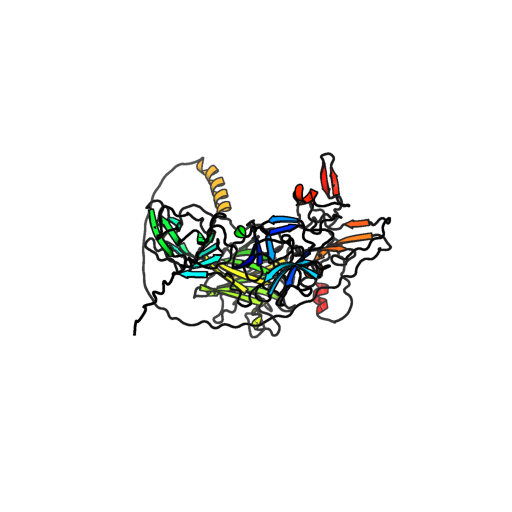00 96.75 150 THR A O 1
ATOM 1198 N N . GLY A 1 151 ? -1.745 3.421 31.057 1.00 94.38 151 GLY A N 1
ATOM 1199 C CA . GLY A 1 151 ? -2.779 4.357 31.503 1.00 94.38 151 GLY A CA 1
ATOM 1200 C C . GLY A 1 151 ? -2.553 4.901 32.911 1.00 94.38 151 GLY A C 1
ATOM 1201 O O . GLY A 1 151 ? -2.178 4.160 33.818 1.00 94.38 151 GLY A O 1
ATOM 1202 N N . PHE A 1 152 ? -2.870 6.180 33.107 1.00 91.31 152 PHE A N 1
ATOM 1203 C CA . PHE A 1 152 ? -2.896 6.852 34.415 1.00 91.31 152 PHE A CA 1
ATOM 1204 C C . PHE A 1 152 ? -4.305 7.302 34.808 1.00 91.31 152 PHE A C 1
ATOM 1206 O O . PHE A 1 152 ? -4.630 7.371 35.992 1.00 91.31 152 PHE A O 1
ATOM 1213 N N . ALA A 1 153 ? -5.152 7.597 33.820 1.00 83.69 153 ALA A N 1
ATOM 1214 C CA . ALA A 1 153 ? -6.529 8.024 34.015 1.00 83.69 153 ALA A CA 1
ATOM 1215 C C . ALA A 1 153 ? -7.429 7.504 32.883 1.00 83.69 153 ALA A C 1
ATOM 1217 O O . ALA A 1 153 ? -6.961 6.957 31.885 1.00 83.69 153 ALA A O 1
ATOM 1218 N N . HIS A 1 154 ? -8.742 7.670 33.050 1.00 88.88 154 HIS A N 1
ATOM 1219 C CA . HIS A 1 154 ? -9.746 7.465 32.000 1.00 88.88 154 HIS A CA 1
ATOM 1220 C C . HIS A 1 154 ? -9.723 6.110 31.267 1.00 88.88 154 HIS A C 1
ATOM 1222 O O . HIS A 1 154 ? -10.145 5.992 30.114 1.00 88.88 154 HIS A O 1
ATOM 1228 N N . ASN A 1 155 ? -9.243 5.066 31.950 1.00 91.69 155 ASN A N 1
ATOM 1229 C CA . ASN A 1 155 ? -9.154 3.701 31.429 1.00 91.69 155 ASN A CA 1
ATOM 1230 C C . ASN A 1 155 ? -8.348 3.592 30.110 1.00 91.69 155 ASN A C 1
ATOM 1232 O O . ASN A 1 155 ? -8.649 2.731 29.283 1.00 91.69 155 ASN A O 1
ATOM 1236 N N . ILE A 1 156 ? -7.328 4.445 29.923 1.00 95.62 156 ILE A N 1
ATOM 1237 C CA . ILE A 1 156 ? -6.371 4.322 28.814 1.00 95.62 156 ILE A CA 1
ATOM 1238 C C . ILE A 1 156 ? -5.623 2.987 28.911 1.00 95.62 156 ILE A C 1
ATOM 1240 O O . ILE A 1 156 ? -5.001 2.686 29.926 1.00 95.62 156 ILE A O 1
ATOM 1244 N N . ARG A 1 157 ? -5.679 2.191 27.843 1.00 91.75 157 ARG A N 1
ATOM 1245 C CA . ARG A 1 157 ? -4.826 1.013 27.598 1.00 91.75 157 ARG A CA 1
ATOM 1246 C C . ARG A 1 157 ? -4.892 0.640 26.117 1.00 91.75 157 ARG A C 1
ATOM 1248 O O . ARG A 1 157 ? -5.824 1.055 25.430 1.00 91.75 157 ARG A O 1
ATOM 1255 N N . SER A 1 158 ? -3.945 -0.159 25.645 1.00 88.06 158 SER A N 1
ATOM 1256 C CA . SER A 1 158 ? -3.934 -0.744 24.297 1.00 88.06 158 SER A CA 1
ATOM 1257 C C . SER A 1 158 ? -3.317 -2.145 24.329 1.00 88.06 158 SER A C 1
ATOM 1259 O O . SER A 1 158 ? -2.781 -2.555 25.361 1.00 88.06 158 SER A O 1
ATOM 1261 N N . GLY A 1 159 ? -3.339 -2.850 23.199 1.00 72.56 159 GLY A N 1
ATOM 1262 C CA . GLY A 1 159 ? -2.369 -3.905 22.904 1.00 72.56 159 GLY A CA 1
ATOM 1263 C C . GLY A 1 159 ? -0.995 -3.315 22.530 1.00 72.56 159 GLY A C 1
ATOM 1264 O O . GLY A 1 159 ? -0.839 -2.084 22.534 1.00 72.56 159 GLY A O 1
ATOM 1265 N N . PRO A 1 160 ? 0.011 -4.157 22.226 1.00 76.31 160 PRO A N 1
ATOM 1266 C CA . PRO A 1 160 ? 1.313 -3.716 21.722 1.00 76.31 160 PRO A CA 1
ATOM 1267 C C . PRO A 1 160 ? 1.168 -2.831 20.480 1.00 76.31 160 PRO A C 1
ATOM 1269 O O . PRO A 1 160 ? 0.351 -3.103 19.606 1.00 76.31 160 PRO A O 1
ATOM 1272 N N . ILE A 1 161 ? 1.925 -1.740 20.408 1.00 85.31 161 ILE A N 1
ATOM 1273 C CA . ILE A 1 161 ? 1.781 -0.728 19.353 1.00 85.31 161 ILE A CA 1
ATOM 1274 C C . ILE A 1 161 ? 2.772 -1.018 18.230 1.00 85.31 161 ILE A C 1
ATOM 1276 O O . ILE A 1 161 ? 3.966 -1.139 18.484 1.00 85.31 161 ILE A O 1
ATOM 1280 N N . THR A 1 162 ? 2.320 -1.055 16.977 1.00 76.56 162 THR A N 1
ATOM 1281 C CA . THR A 1 162 ? 3.215 -1.215 15.820 1.00 76.56 162 THR A CA 1
ATOM 1282 C C . THR A 1 162 ? 3.499 0.135 15.168 1.00 76.56 162 THR A C 1
ATOM 1284 O O . THR A 1 162 ? 2.608 0.786 14.625 1.00 76.56 162 THR A O 1
ATOM 1287 N N . ILE A 1 163 ? 4.762 0.548 15.152 1.00 83.69 163 ILE A N 1
ATOM 1288 C CA . ILE A 1 163 ? 5.252 1.630 14.299 1.00 83.69 163 ILE A CA 1
ATOM 1289 C C . ILE A 1 163 ? 5.489 1.019 12.911 1.00 83.69 163 ILE A C 1
ATOM 1291 O O . ILE A 1 163 ? 6.461 0.293 12.701 1.00 83.69 163 ILE A O 1
ATOM 1295 N N . VAL A 1 164 ? 4.562 1.264 11.983 1.00 74.19 164 VAL A N 1
ATOM 1296 C CA . VAL A 1 164 ? 4.530 0.648 10.645 1.00 74.19 164 VAL A CA 1
ATOM 1297 C C . VAL A 1 164 ? 5.588 1.270 9.735 1.00 74.19 164 VAL A C 1
ATOM 1299 O O . VAL A 1 164 ? 6.350 0.560 9.082 1.00 74.19 164 VAL A O 1
ATOM 1302 N N . ASP A 1 165 ? 5.647 2.600 9.725 1.00 76.62 165 ASP A N 1
ATOM 1303 C CA . ASP A 1 165 ? 6.676 3.399 9.067 1.00 76.62 165 ASP A CA 1
ATOM 1304 C C . ASP A 1 165 ? 6.942 4.674 9.889 1.00 76.62 165 ASP A C 1
ATOM 1306 O O . ASP A 1 165 ? 6.351 4.890 10.949 1.00 76.62 165 ASP A O 1
ATOM 1310 N N . ALA A 1 166 ? 7.841 5.534 9.419 1.00 83.56 166 ALA A N 1
ATOM 1311 C CA . ALA A 1 166 ? 8.243 6.750 10.115 1.00 83.56 166 ALA A CA 1
ATOM 1312 C C . ALA A 1 166 ? 7.116 7.790 10.315 1.00 83.56 166 ALA A C 1
ATOM 1314 O O . ALA A 1 166 ? 7.345 8.772 11.016 1.00 83.56 166 ALA A O 1
ATOM 1315 N N . GLN A 1 167 ? 5.924 7.609 9.736 1.00 79.94 167 GLN A N 1
ATOM 1316 C CA . GLN A 1 167 ? 4.745 8.467 9.922 1.00 79.94 167 GLN A CA 1
ATOM 1317 C C . GLN A 1 167 ? 3.458 7.702 10.277 1.00 79.94 167 GLN A C 1
ATOM 1319 O O . GLN A 1 167 ? 2.448 8.343 10.561 1.00 79.94 167 GLN A O 1
ATOM 1324 N N . THR A 1 168 ? 3.469 6.370 10.293 1.00 76.75 168 THR A N 1
ATOM 1325 C CA . THR A 1 168 ? 2.271 5.536 10.447 1.00 76.75 168 THR A CA 1
ATOM 1326 C C . THR A 1 168 ? 2.385 4.657 11.686 1.00 76.75 168 THR A C 1
ATOM 1328 O O . THR A 1 168 ? 3.299 3.839 11.795 1.00 76.75 168 THR A O 1
ATOM 1331 N N . ILE A 1 169 ? 1.439 4.803 12.616 1.00 83.25 169 ILE A N 1
ATOM 1332 C CA . ILE A 1 169 ? 1.415 4.069 13.886 1.00 83.25 169 ILE A CA 1
ATOM 1333 C C . ILE A 1 169 ? 0.079 3.345 14.036 1.00 83.25 169 ILE A C 1
ATOM 1335 O O . ILE A 1 169 ? -0.982 3.921 13.808 1.00 83.25 169 ILE A O 1
ATOM 1339 N N . LEU A 1 170 ? 0.136 2.088 14.451 1.00 73.31 170 LEU A N 1
ATOM 1340 C CA . LEU A 1 170 ? -1.004 1.225 14.700 1.00 73.31 170 LEU A CA 1
ATOM 1341 C C . LEU A 1 170 ? -1.132 0.937 16.199 1.00 73.31 170 LEU A C 1
ATOM 1343 O O . LEU A 1 170 ? -0.201 0.426 16.816 1.00 73.31 170 LEU A O 1
ATOM 1347 N N . VAL A 1 171 ? -2.300 1.225 16.769 1.00 79.81 171 VAL A N 1
ATOM 1348 C CA . VAL A 1 171 ? -2.609 1.011 18.188 1.00 79.81 171 VAL A CA 1
ATOM 1349 C C . VAL A 1 171 ? -3.782 0.028 18.310 1.00 79.81 171 VAL A C 1
ATOM 1351 O O . VAL A 1 171 ? -4.928 0.469 18.222 1.00 79.81 171 VAL A O 1
ATOM 1354 N N . PRO A 1 172 ? -3.548 -1.290 18.459 1.00 61.09 172 PRO A N 1
ATOM 1355 C CA . PRO A 1 172 ? -4.606 -2.286 18.653 1.00 61.09 172 PRO A CA 1
ATOM 1356 C C . PRO A 1 172 ? -5.239 -2.204 20.047 1.00 61.09 172 PRO A C 1
ATOM 1358 O O . PRO A 1 172 ? -4.666 -1.633 20.976 1.00 61.09 172 PRO A O 1
ATOM 1361 N N . ASP A 1 173 ? -6.435 -2.780 20.189 1.00 69.94 173 ASP A N 1
ATOM 1362 C CA . ASP A 1 173 ? -7.176 -2.929 21.450 1.00 69.94 173 ASP A CA 1
ATOM 1363 C C . ASP A 1 173 ? -7.258 -1.666 22.320 1.00 69.94 173 ASP A C 1
ATOM 1365 O O . ASP A 1 173 ? -7.225 -1.737 23.549 1.00 69.94 173 ASP A O 1
ATOM 1369 N N . PHE A 1 174 ? -7.370 -0.486 21.709 1.00 83.56 174 PHE A N 1
ATOM 1370 C CA . PHE A 1 174 ? -7.401 0.776 22.435 1.00 83.56 174 PHE A CA 1
ATOM 1371 C C . PHE A 1 174 ? -8.695 0.937 23.246 1.00 83.56 174 PHE A C 1
ATOM 1373 O O . PHE A 1 174 ? -9.810 0.788 22.733 1.00 83.56 174 PHE A O 1
ATOM 1380 N N . TRP A 1 175 ? -8.551 1.284 24.524 1.00 87.75 175 TRP A N 1
ATOM 1381 C CA . TRP A 1 175 ? -9.648 1.648 25.418 1.00 87.75 175 TRP A CA 1
ATOM 1382 C C . TRP A 1 175 ? -9.478 3.074 25.929 1.00 87.75 175 TRP A C 1
ATOM 1384 O O . TRP A 1 175 ? -8.373 3.499 26.249 1.00 87.75 175 TRP A O 1
ATOM 1394 N N . TYR A 1 176 ? -10.601 3.778 26.059 1.00 92.38 176 TYR A N 1
ATOM 1395 C CA . TYR A 1 176 ? -10.697 5.100 26.675 1.00 92.38 176 TYR A CA 1
ATOM 1396 C C . TYR A 1 176 ? -12.155 5.347 27.083 1.00 92.38 176 TYR A C 1
ATOM 1398 O O . TYR A 1 176 ? -13.066 5.056 26.305 1.00 92.38 176 TYR A O 1
ATOM 1406 N N . ASP A 1 177 ? -12.405 5.862 28.289 1.00 84.25 177 ASP A N 1
ATOM 1407 C CA . ASP A 1 177 ? -13.773 6.036 28.805 1.00 84.25 177 ASP A CA 1
ATOM 1408 C C . ASP A 1 177 ? -14.570 7.175 28.139 1.00 84.25 177 ASP A C 1
ATOM 1410 O O . ASP A 1 177 ? -15.801 7.170 28.194 1.00 84.25 177 ASP A O 1
ATOM 1414 N N . GLY A 1 178 ? -13.893 8.106 27.456 1.00 86.44 178 GLY A N 1
ATOM 1415 C CA . GLY A 1 178 ? -14.516 9.246 26.778 1.00 86.44 178 GLY A CA 1
ATOM 1416 C C . GLY A 1 178 ? -14.942 10.399 27.693 1.00 86.44 178 GLY A C 1
ATOM 1417 O O . GLY A 1 178 ? -15.644 11.289 27.222 1.00 86.44 178 GLY A O 1
ATOM 1418 N N . LEU A 1 179 ? -14.558 10.395 28.976 1.00 81.69 179 LEU A N 1
ATOM 1419 C CA . LEU A 1 179 ? -14.983 11.395 29.967 1.00 81.69 179 LEU A CA 1
ATOM 1420 C C . LEU A 1 179 ? -14.072 12.632 30.045 1.00 81.69 179 LEU A C 1
ATOM 1422 O O . LEU A 1 179 ? -14.428 13.612 30.696 1.00 81.69 179 LEU A O 1
ATOM 1426 N N . GLY A 1 180 ? -12.906 12.616 29.398 1.00 81.56 180 GLY A N 1
ATOM 1427 C CA . GLY A 1 180 ? -12.036 13.786 29.303 1.00 81.56 180 GLY A CA 1
ATOM 1428 C C . GLY A 1 180 ? -12.550 14.802 28.275 1.00 81.56 180 GLY A C 1
ATOM 1429 O O . GLY A 1 180 ? -12.703 14.442 27.105 1.00 81.56 180 GLY A O 1
ATOM 1430 N N . PRO A 1 181 ? -12.762 16.075 28.657 1.00 74.19 181 PRO A N 1
ATOM 1431 C CA . PRO A 1 181 ? -13.454 17.057 27.815 1.00 74.19 181 PRO A CA 1
ATOM 1432 C C . PRO A 1 181 ? -12.636 17.514 26.596 1.00 74.19 181 PRO A C 1
ATOM 1434 O O . PRO A 1 181 ? -13.203 17.895 25.572 1.00 74.19 181 PRO A O 1
ATOM 1437 N N . ALA A 1 182 ? -11.305 17.421 26.676 1.00 86.88 182 ALA A N 1
ATOM 1438 C CA . ALA A 1 182 ? -10.373 17.824 25.626 1.00 86.88 182 ALA A CA 1
ATOM 1439 C C . ALA A 1 182 ? -9.213 16.822 25.479 1.00 86.88 182 ALA A C 1
ATOM 1441 O O . ALA A 1 182 ? -8.046 17.214 25.459 1.00 86.88 182 ALA A O 1
ATOM 1442 N N . ALA A 1 183 ? -9.530 15.524 25.434 1.00 89.81 183 ALA A N 1
ATOM 1443 C CA . ALA A 1 183 ? -8.551 14.456 25.229 1.00 89.81 183 ALA A CA 1
ATOM 1444 C C . ALA A 1 183 ? -8.221 14.253 23.744 1.00 89.81 183 ALA A C 1
ATOM 1446 O O . ALA A 1 183 ? -9.131 14.171 22.920 1.00 89.81 183 ALA A O 1
ATOM 1447 N N . TYR A 1 184 ? -6.941 14.112 23.403 1.00 95.19 184 TYR A N 1
ATOM 1448 C CA . TYR A 1 184 ? -6.476 13.914 22.027 1.00 95.19 184 TYR A CA 1
ATOM 1449 C C . TYR A 1 184 ? -5.306 12.939 21.955 1.00 95.19 184 TYR A C 1
ATOM 1451 O O . TYR A 1 184 ? -4.538 12.818 22.909 1.00 95.19 184 TYR A O 1
ATOM 1459 N N . TRP A 1 185 ? -5.122 12.317 20.788 1.00 96.88 185 TRP A N 1
ATOM 1460 C CA . TRP A 1 185 ? -3.861 11.663 20.446 1.00 96.88 185 TRP A CA 1
ATOM 1461 C C . TRP A 1 185 ? -2.730 12.688 20.444 1.00 96.88 185 TRP A C 1
ATOM 1463 O O . TRP A 1 185 ? -2.841 13.747 19.819 1.00 96.88 185 TRP A O 1
ATOM 1473 N N . TRP A 1 186 ? -1.661 12.373 21.166 1.00 97.00 186 TRP A N 1
ATOM 1474 C CA . TRP A 1 186 ? -0.623 13.326 21.529 1.00 97.00 186 TRP A CA 1
ATOM 1475 C C . TRP A 1 186 ? 0.762 12.707 21.420 1.00 97.00 186 TRP A C 1
ATOM 1477 O O . TRP A 1 186 ? 0.987 11.584 21.879 1.00 97.00 186 TRP A O 1
ATOM 1487 N N . MET A 1 187 ? 1.703 13.451 20.846 1.00 97.25 187 MET A N 1
ATOM 1488 C CA . MET A 1 187 ? 3.107 13.050 20.794 1.00 97.25 187 MET A CA 1
ATOM 1489 C C . MET A 1 187 ? 4.007 14.138 21.363 1.00 97.25 187 MET A C 1
ATOM 1491 O O . MET A 1 187 ? 3.927 15.292 20.946 1.00 97.25 187 MET A O 1
ATOM 1495 N N . THR A 1 188 ? 4.902 13.781 22.280 1.00 96.12 188 THR A N 1
ATOM 1496 C CA . THR A 1 188 ? 5.783 14.743 22.958 1.00 96.12 188 THR A CA 1
ATOM 1497 C C . THR A 1 188 ? 7.246 14.357 22.801 1.00 96.12 188 THR A C 1
ATOM 1499 O O . THR A 1 188 ? 7.611 13.182 22.836 1.00 96.12 188 THR A O 1
ATOM 1502 N N . ARG A 1 189 ? 8.098 15.379 22.680 1.00 94.62 189 ARG A N 1
ATOM 1503 C CA . ARG A 1 189 ? 9.553 15.276 22.804 1.00 94.62 189 ARG A CA 1
ATOM 1504 C C . ARG A 1 189 ? 10.008 15.731 24.193 1.00 94.62 189 ARG A C 1
ATOM 1506 O O . ARG A 1 189 ? 9.521 16.742 24.700 1.00 94.62 189 ARG A O 1
ATOM 1513 N N . GLY A 1 190 ? 10.963 15.026 24.786 1.00 92.94 190 GLY A N 1
ATOM 1514 C CA . GLY A 1 190 ? 11.536 15.303 26.101 1.00 92.94 190 GLY A CA 1
ATOM 1515 C C . GLY A 1 190 ? 11.435 14.118 27.072 1.00 92.94 190 GLY A C 1
ATOM 1516 O O . GLY A 1 190 ? 11.020 13.026 26.699 1.00 92.94 190 GLY A O 1
ATOM 1517 N N . PRO A 1 191 ? 11.787 14.312 28.356 1.00 90.31 191 PRO A N 1
ATOM 1518 C CA . PRO A 1 191 ? 11.871 13.226 29.340 1.00 90.31 191 PRO A CA 1
ATOM 1519 C C . PRO A 1 191 ? 10.512 12.687 29.828 1.00 90.31 191 PRO A C 1
ATOM 1521 O O . PRO A 1 191 ? 10.491 11.776 30.649 1.00 90.31 191 PRO A O 1
ATOM 1524 N N . ARG A 1 192 ? 9.390 13.278 29.393 1.00 89.44 192 ARG A N 1
ATOM 1525 C CA . ARG A 1 192 ? 8.007 12.881 29.712 1.00 89.44 192 ARG A CA 1
ATOM 1526 C C . ARG A 1 192 ? 7.018 13.549 28.749 1.00 89.44 192 ARG A C 1
ATOM 1528 O O . ARG A 1 192 ? 7.374 14.551 28.125 1.00 89.44 192 ARG A O 1
ATOM 1535 N N . GLN A 1 193 ? 5.774 13.068 28.720 1.00 88.88 193 GLN A N 1
ATOM 1536 C CA . GLN A 1 193 ? 4.630 13.781 28.129 1.00 88.88 193 GLN A CA 1
ATOM 1537 C C . GLN A 1 193 ? 4.473 15.202 28.705 1.00 88.88 193 GLN A C 1
ATOM 1539 O O . GLN A 1 193 ? 4.818 15.462 29.864 1.00 88.88 193 GLN A O 1
ATOM 1544 N N . SER A 1 194 ? 3.988 16.144 27.889 1.00 91.38 194 SER A N 1
ATOM 1545 C CA . SER A 1 194 ? 3.934 17.565 28.256 1.00 91.38 194 SER A CA 1
ATOM 1546 C C . SER A 1 194 ? 2.912 18.383 27.443 1.00 91.38 194 SER A C 1
ATOM 1548 O O . SER A 1 194 ? 2.557 17.987 26.325 1.00 91.38 194 SER A O 1
ATOM 1550 N N . PRO A 1 195 ? 2.519 19.579 27.941 1.00 88.31 195 PRO A N 1
ATOM 1551 C CA . PRO A 1 195 ? 1.678 20.542 27.219 1.00 88.31 195 PRO A CA 1
ATOM 1552 C C . PRO A 1 195 ? 2.184 20.944 25.828 1.00 88.31 195 PRO A C 1
ATOM 1554 O O . PRO A 1 195 ? 1.412 21.432 25.011 1.00 88.31 195 PRO A O 1
ATOM 1557 N N . GLN A 1 196 ? 3.488 20.807 25.568 1.00 89.38 196 GLN A N 1
ATOM 1558 C CA . GLN A 1 196 ? 4.152 21.264 24.343 1.00 89.38 196 GLN A CA 1
ATOM 1559 C C . GLN A 1 196 ? 4.264 20.164 23.268 1.00 89.38 196 GLN A C 1
ATOM 1561 O O . GLN A 1 196 ? 5.114 20.252 22.381 1.00 89.38 196 GLN A O 1
ATOM 1566 N N . GLY A 1 197 ? 3.448 19.111 23.358 1.00 90.25 197 GLY A N 1
ATOM 1567 C CA . GLY A 1 197 ? 3.373 18.066 22.337 1.00 90.25 197 GLY A CA 1
ATOM 1568 C C . GLY A 1 197 ? 2.552 18.450 21.101 1.00 90.25 197 GLY A C 1
ATOM 1569 O O . GLY A 1 197 ? 1.943 19.517 21.012 1.00 90.25 197 GLY A O 1
ATOM 1570 N N . LEU A 1 198 ? 2.555 17.548 20.124 1.00 92.25 198 LEU A N 1
ATOM 1571 C CA . LEU A 1 198 ? 1.774 17.622 18.900 1.00 92.25 198 LEU A CA 1
ATOM 1572 C C . LEU A 1 198 ? 0.444 16.882 19.072 1.00 92.25 198 LEU A C 1
ATOM 1574 O O . LEU A 1 198 ? 0.427 15.675 19.317 1.00 92.25 198 LEU A O 1
ATOM 1578 N N . ARG A 1 199 ? -0.658 17.587 18.808 1.00 93.88 199 ARG A N 1
ATOM 1579 C CA . ARG A 1 199 ? -1.973 16.987 18.567 1.00 93.88 199 ARG A CA 1
ATOM 1580 C C . ARG A 1 199 ? -1.999 16.259 17.222 1.00 93.88 199 ARG A C 1
ATOM 1582 O O . ARG A 1 199 ? -1.818 16.886 16.178 1.00 93.88 199 ARG A O 1
ATOM 1589 N N . LEU A 1 200 ? -2.284 14.960 17.243 1.00 87.69 200 LEU A N 1
ATOM 1590 C CA . LEU A 1 200 ? -2.577 14.182 16.039 1.00 87.69 200 LEU A CA 1
ATOM 1591 C C . LEU A 1 200 ? -4.068 14.248 15.677 1.00 87.69 200 LEU A C 1
ATOM 1593 O O . LEU A 1 200 ? -4.919 14.618 16.489 1.00 87.69 200 LEU A O 1
ATOM 1597 N N . LYS A 1 201 ? -4.379 13.863 14.436 1.00 77.38 201 LYS A N 1
ATOM 1598 C CA . LYS A 1 201 ? -5.751 13.559 14.013 1.00 77.38 201 LYS A CA 1
ATOM 1599 C C . LYS A 1 201 ? -6.154 12.162 14.499 1.00 77.38 201 LYS A C 1
ATOM 1601 O O . LYS A 1 201 ? -5.293 11.305 14.675 1.00 77.38 201 LYS A O 1
ATOM 1606 N N . ASP A 1 202 ? -7.453 11.939 14.688 1.00 72.25 202 ASP A N 1
ATOM 1607 C CA . ASP A 1 202 ? -8.006 10.604 14.964 1.00 72.25 202 ASP A CA 1
ATOM 1608 C C . ASP A 1 202 ? -8.020 9.693 13.715 1.00 72.25 202 ASP A C 1
ATOM 1610 O O . ASP A 1 202 ? -7.660 10.118 12.612 1.00 72.25 202 ASP A O 1
ATOM 1614 N N . GLU A 1 203 ? -8.497 8.450 13.867 1.00 65.44 203 GLU A N 1
ATOM 1615 C CA . GLU A 1 203 ? -8.574 7.446 12.790 1.00 65.44 203 GLU A CA 1
ATOM 1616 C C . GLU A 1 203 ? -9.500 7.841 11.622 1.00 65.44 203 GLU A C 1
ATOM 1618 O O . GLU A 1 203 ? -9.572 7.156 10.602 1.00 65.44 203 GLU A O 1
ATOM 1623 N N . LYS A 1 204 ? -10.239 8.945 11.773 1.00 54.22 204 LYS A N 1
ATOM 1624 C CA . LYS A 1 204 ? -11.199 9.505 10.816 1.00 54.22 204 LYS A CA 1
ATOM 1625 C C . LYS A 1 204 ? -10.739 10.866 10.278 1.00 54.22 204 LYS A C 1
ATOM 1627 O O . LYS A 1 204 ? -11.494 11.517 9.557 1.00 54.22 204 LYS A O 1
ATOM 1632 N N . GLY A 1 205 ? -9.518 11.299 10.609 1.00 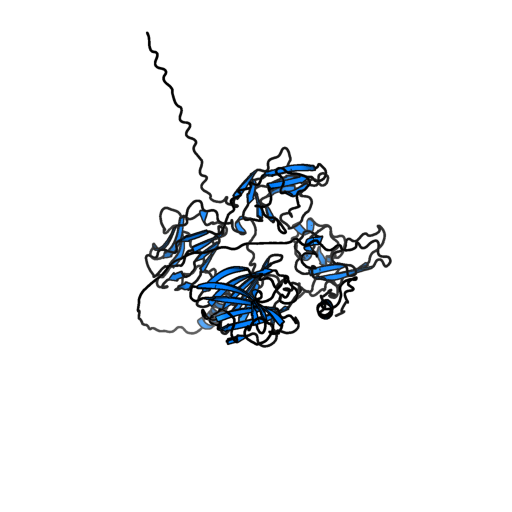54.44 205 GLY A N 1
ATOM 1633 C CA . GLY A 1 205 ? -8.948 12.586 10.209 1.00 54.44 205 GLY A CA 1
ATOM 1634 C C . GLY A 1 205 ? -9.443 13.787 11.028 1.00 54.44 205 GLY A C 1
ATOM 1635 O O . GLY A 1 205 ? -9.149 14.929 10.664 1.00 54.44 205 GLY A O 1
ATOM 1636 N N . SER A 1 206 ? -10.188 13.563 12.114 1.00 64.81 206 SER A N 1
ATOM 1637 C CA . SER A 1 206 ? -10.759 14.616 12.953 1.00 64.81 206 SER A CA 1
ATOM 1638 C C . SER A 1 206 ? -9.731 15.246 13.889 1.00 64.81 206 SER A C 1
ATOM 1640 O O . SER A 1 206 ? -8.801 14.597 14.353 1.00 64.81 206 SER A O 1
ATOM 1642 N N . VAL A 1 207 ? -9.950 16.522 14.215 1.00 76.88 207 VAL A N 1
ATOM 1643 C CA . VAL A 1 207 ? -9.173 17.306 15.201 1.00 76.88 207 VAL A CA 1
ATOM 1644 C C . VAL A 1 207 ? -9.962 17.574 16.493 1.00 76.88 207 VAL A C 1
ATOM 1646 O O . VAL A 1 207 ? -9.617 18.457 17.279 1.00 76.88 207 VAL A O 1
ATOM 1649 N N . ARG A 1 208 ? -11.083 16.864 16.671 1.00 77.12 208 ARG A N 1
ATOM 1650 C CA . ARG A 1 208 ? -12.001 16.974 17.814 1.00 77.12 208 ARG A CA 1
ATOM 1651 C C . ARG A 1 208 ? -11.530 16.109 18.990 1.00 77.12 208 ARG A C 1
ATOM 1653 O O . ARG A 1 208 ? -10.744 15.194 18.755 1.00 77.12 208 ARG A O 1
ATOM 1660 N N . PRO A 1 209 ? -12.010 16.373 20.222 1.00 84.88 209 PRO A N 1
ATOM 1661 C CA . PRO A 1 209 ? -11.749 15.494 21.352 1.00 84.88 209 PRO A CA 1
ATOM 1662 C C . PRO A 1 209 ? -12.145 14.051 21.041 1.00 84.88 209 PRO A C 1
ATOM 1664 O O . PRO A 1 209 ? -13.156 13.799 20.376 1.00 84.88 209 PRO A O 1
ATOM 1667 N N . LEU A 1 210 ? -11.342 13.116 21.538 1.00 82.12 210 LEU A N 1
ATOM 1668 C CA . LEU A 1 210 ? -11.574 11.689 21.407 1.00 82.12 210 LEU A CA 1
ATOM 1669 C C . LEU A 1 210 ? -12.901 11.299 22.066 1.00 82.12 210 LEU A C 1
ATOM 1671 O O . LEU A 1 210 ? -13.188 11.646 23.210 1.00 82.12 210 LEU A O 1
ATOM 1675 N N . ARG A 1 211 ? -13.701 10.529 21.330 1.00 88.12 211 ARG A N 1
ATOM 1676 C CA . ARG A 1 211 ? -14.834 9.759 21.866 1.00 88.12 211 ARG A CA 1
ATOM 1677 C C . ARG A 1 211 ? -14.334 8.640 22.789 1.00 88.12 211 ARG A C 1
ATOM 1679 O O . ARG A 1 211 ? -13.153 8.324 22.777 1.00 88.12 211 ARG A O 1
ATOM 1686 N N . ALA A 1 212 ? -15.239 7.957 23.486 1.00 79.62 212 ALA A N 1
ATOM 1687 C CA . ALA A 1 212 ? -14.916 6.676 24.115 1.00 79.62 212 ALA A CA 1
ATOM 1688 C C . ALA A 1 212 ? -14.489 5.615 23.073 1.00 79.62 212 ALA A C 1
ATOM 1690 O O . ALA A 1 212 ? -15.057 5.558 21.974 1.00 79.62 212 ALA A O 1
ATOM 1691 N N . PHE A 1 213 ? -13.545 4.750 23.455 1.00 80.00 213 PHE A N 1
ATOM 1692 C CA . PHE A 1 213 ? -13.071 3.593 22.683 1.00 80.00 213 PHE A CA 1
ATOM 1693 C C . PHE A 1 213 ? -13.174 2.318 23.530 1.00 80.00 213 PHE A C 1
ATOM 1695 O O . PHE A 1 213 ? -12.955 2.355 24.746 1.00 80.00 213 PHE A O 1
ATOM 1702 N N . ARG A 1 214 ? -13.528 1.188 22.906 1.00 74.56 214 ARG A N 1
ATOM 1703 C CA . ARG A 1 214 ? -13.764 -0.091 23.606 1.00 74.56 214 ARG A CA 1
ATOM 1704 C C . ARG A 1 214 ? -13.074 -1.278 22.930 1.00 74.56 214 ARG A C 1
ATOM 1706 O O . ARG A 1 214 ? -13.748 -2.101 22.318 1.00 74.56 214 ARG A O 1
ATOM 1713 N N . GLY A 1 215 ? -11.750 -1.355 23.060 1.00 62.09 215 GLY A N 1
ATOM 1714 C CA . GLY A 1 215 ? -10.945 -2.420 22.458 1.00 62.09 215 GLY A CA 1
ATOM 1715 C C . GLY A 1 215 ? -10.865 -2.246 20.949 1.00 62.09 215 GLY A C 1
ATOM 1716 O O . GLY A 1 215 ? -11.239 -3.140 20.199 1.00 62.09 215 GLY A O 1
ATOM 1717 N N . GLU A 1 216 ? -10.484 -1.046 20.512 1.00 63.81 216 GLU A N 1
ATOM 1718 C CA . GLU A 1 216 ? -10.503 -0.674 19.102 1.00 63.81 216 GLU A CA 1
ATOM 1719 C C . GLU A 1 216 ? -9.102 -0.450 18.534 1.00 63.81 216 GLU A C 1
ATOM 1721 O O . GLU A 1 216 ? -8.287 0.228 19.144 1.00 63.81 216 GLU A O 1
ATOM 1726 N N . THR A 1 217 ? -8.827 -0.935 17.331 1.00 55.94 217 THR A N 1
ATOM 1727 C CA . THR A 1 217 ? -7.579 -0.663 16.629 1.00 55.94 217 THR A CA 1
ATOM 1728 C C . THR A 1 217 ? -7.626 0.701 15.948 1.00 55.94 217 THR A C 1
ATOM 1730 O O . THR A 1 217 ? -8.486 0.976 15.110 1.00 55.94 217 THR A O 1
ATOM 1733 N N . VAL A 1 218 ? -6.673 1.560 16.284 1.00 70.50 218 VAL A N 1
ATOM 1734 C CA . VAL A 1 218 ? -6.561 2.926 15.774 1.00 70.50 218 VAL A CA 1
ATOM 1735 C C . VAL A 1 218 ? -5.330 3.019 14.877 1.00 70.50 218 VAL A C 1
ATOM 1737 O O . VAL A 1 218 ? -4.222 2.707 15.305 1.00 70.50 218 VAL A O 1
ATOM 1740 N N . LEU A 1 219 ? -5.518 3.463 13.632 1.00 65.00 219 LEU A N 1
ATOM 1741 C CA . LEU A 1 219 ? -4.419 3.817 12.735 1.00 65.00 219 LEU A CA 1
ATOM 1742 C C . LEU A 1 219 ? -4.206 5.333 12.792 1.00 65.00 219 LEU A C 1
ATOM 1744 O O . LEU A 1 219 ? -5.113 6.104 12.476 1.00 65.00 219 LEU A O 1
ATOM 1748 N N . LEU A 1 220 ? -3.013 5.743 13.205 1.00 78.56 220 LEU A N 1
ATOM 1749 C CA . LEU A 1 220 ? -2.590 7.131 13.332 1.00 78.56 220 LEU A CA 1
ATOM 1750 C C . LEU A 1 220 ? -1.598 7.475 12.225 1.00 78.56 220 LEU A C 1
ATOM 1752 O O . LEU A 1 220 ? -0.679 6.708 11.933 1.00 78.56 220 LEU A O 1
ATOM 1756 N N . SER A 1 221 ? -1.755 8.667 11.655 1.00 75.56 221 SER A N 1
ATOM 1757 C CA . SER A 1 221 ? -0.812 9.235 10.692 1.00 75.56 221 SER A CA 1
ATOM 1758 C C . SER A 1 221 ? -0.281 10.567 11.206 1.00 75.56 221 SER A C 1
ATOM 1760 O O . SER A 1 221 ? -1.049 11.457 11.586 1.00 75.56 221 SER A O 1
ATOM 1762 N N . LEU A 1 222 ? 1.041 10.706 11.212 1.00 78.75 222 LEU A N 1
ATOM 1763 C CA . LEU A 1 222 ? 1.724 11.953 11.524 1.00 78.75 222 LEU A CA 1
ATOM 1764 C C . LEU A 1 222 ? 1.573 12.940 10.349 1.00 78.75 222 LEU A C 1
ATOM 1766 O O . LEU A 1 222 ? 1.440 12.514 9.201 1.00 78.75 222 LEU A O 1
ATOM 1770 N N . PRO A 1 223 ? 1.599 14.262 10.602 1.00 75.38 223 PRO A N 1
ATOM 1771 C CA . PRO A 1 223 ? 1.657 15.262 9.539 1.00 75.38 223 PRO A CA 1
ATOM 1772 C C . PRO A 1 223 ? 2.920 15.129 8.678 1.00 75.38 223 PRO A C 1
ATOM 1774 O O . PRO A 1 223 ? 3.979 14.789 9.198 1.00 75.38 223 PRO A O 1
ATOM 1777 N N . ASP A 1 224 ? 2.836 15.528 7.405 1.00 64.69 224 ASP A N 1
ATOM 1778 C CA . ASP A 1 224 ? 3.931 15.454 6.419 1.00 64.69 224 ASP A CA 1
ATOM 1779 C C . ASP A 1 224 ? 5.271 16.055 6.901 1.00 64.69 224 ASP A C 1
ATOM 1781 O O . ASP A 1 224 ? 6.336 15.628 6.467 1.00 64.69 224 ASP A O 1
ATOM 1785 N N . THR A 1 225 ? 5.228 17.037 7.811 1.00 72.69 225 THR A N 1
ATOM 1786 C CA . THR A 1 225 ? 6.385 17.757 8.383 1.00 72.69 225 THR A CA 1
ATOM 1787 C C . THR A 1 225 ? 6.977 17.118 9.649 1.00 72.69 225 THR A C 1
ATOM 1789 O O . THR A 1 225 ? 7.788 17.738 10.348 1.00 72.69 225 THR A O 1
ATOM 1792 N N . LYS A 1 226 ? 6.525 15.913 10.009 1.00 83.19 226 LYS A N 1
ATOM 1793 C CA . LYS A 1 226 ? 6.872 15.218 11.253 1.00 83.19 226 LYS A CA 1
ATOM 1794 C C . LYS A 1 226 ? 7.110 13.737 11.006 1.00 83.19 226 LYS A C 1
ATOM 1796 O O . LYS A 1 226 ? 6.571 13.161 10.071 1.00 83.19 226 LYS A O 1
ATOM 1801 N N . SER A 1 227 ? 7.896 13.122 11.874 1.00 87.12 227 SER A N 1
ATOM 1802 C CA . SER A 1 227 ? 8.200 11.696 11.867 1.00 87.12 227 SER A CA 1
ATOM 1803 C C . SER A 1 227 ? 8.231 11.141 13.290 1.00 87.12 227 SER A C 1
ATOM 1805 O O . SER A 1 227 ? 8.298 11.894 14.260 1.00 87.12 227 SER A O 1
ATOM 1807 N N . ILE A 1 228 ? 8.231 9.817 13.428 1.00 89.88 228 ILE A N 1
ATOM 1808 C CA . ILE A 1 228 ? 8.370 9.116 14.709 1.00 89.88 228 ILE A CA 1
ATOM 1809 C C . ILE A 1 228 ? 9.626 9.563 15.485 1.00 89.88 228 ILE A C 1
ATOM 1811 O O . ILE A 1 228 ? 9.616 9.601 16.709 1.00 89.88 228 ILE A O 1
ATOM 1815 N N . TYR A 1 229 ? 10.675 9.978 14.766 1.00 90.12 229 TYR A N 1
ATOM 1816 C CA . TYR A 1 229 ? 11.953 10.456 15.303 1.00 90.12 229 TYR A CA 1
ATOM 1817 C C . TYR A 1 229 ? 11.895 11.844 15.957 1.00 90.12 229 TYR A C 1
ATOM 1819 O O . TYR A 1 229 ? 12.824 12.235 16.663 1.00 90.12 229 TYR A O 1
ATOM 1827 N N . ASP A 1 230 ? 10.821 12.606 15.734 1.00 90.44 230 ASP A N 1
ATOM 1828 C CA . ASP A 1 230 ? 10.616 13.902 16.381 1.00 90.44 230 ASP A CA 1
ATOM 1829 C C . ASP A 1 230 ? 10.147 13.777 17.843 1.00 90.44 230 ASP A C 1
ATOM 1831 O O . ASP A 1 230 ? 10.087 14.793 18.542 1.00 90.44 230 ASP A O 1
ATOM 1835 N N . PHE A 1 231 ? 9.807 12.568 18.308 1.00 94.31 231 PHE A N 1
ATOM 1836 C CA . PHE A 1 231 ? 9.086 12.334 19.558 1.00 94.31 231 PHE A CA 1
ATOM 1837 C C . PHE A 1 231 ? 9.703 11.214 20.404 1.00 94.31 231 PHE A C 1
ATOM 1839 O O . PHE A 1 231 ? 10.237 10.231 19.898 1.00 94.31 231 PHE A O 1
ATOM 1846 N N . ASP A 1 232 ? 9.565 11.355 21.720 1.00 95.81 232 ASP A N 1
ATOM 1847 C CA . ASP A 1 232 ? 9.990 10.368 22.719 1.00 95.81 232 ASP A CA 1
ATOM 1848 C C . ASP A 1 232 ? 8.787 9.606 23.311 1.00 95.81 232 ASP A C 1
ATOM 1850 O O . ASP A 1 232 ? 8.951 8.555 23.936 1.00 95.81 232 ASP A O 1
ATOM 1854 N N . TRP A 1 233 ? 7.567 10.125 23.111 1.00 97.12 233 TRP A N 1
ATOM 1855 C CA . TRP A 1 233 ? 6.325 9.605 23.687 1.00 97.12 233 TRP A CA 1
ATOM 1856 C C . TRP A 1 233 ? 5.153 9.706 22.711 1.00 97.12 233 TRP A C 1
ATOM 1858 O O . TRP A 1 233 ? 4.979 10.732 22.052 1.00 97.12 233 TRP A O 1
ATOM 1868 N N . LEU A 1 234 ? 4.304 8.678 22.705 1.00 97.88 234 LEU A N 1
ATOM 1869 C CA . LEU A 1 234 ? 2.953 8.676 22.132 1.00 97.88 234 LEU A CA 1
ATOM 1870 C C . LEU A 1 234 ? 1.954 8.436 23.269 1.00 97.88 234 LEU A C 1
ATOM 1872 O O . LEU A 1 234 ? 2.240 7.661 24.177 1.00 97.88 234 LEU A O 1
ATOM 1876 N N . GLY A 1 235 ? 0.790 9.076 23.251 1.00 97.12 235 GLY A N 1
ATOM 1877 C CA . GLY A 1 235 ? -0.219 8.875 24.287 1.00 97.12 235 GLY A CA 1
ATOM 1878 C C . GLY A 1 235 ? -1.512 9.636 24.045 1.00 97.12 235 GLY A C 1
ATOM 1879 O O . GLY A 1 235 ? -1.766 10.127 22.942 1.00 97.12 235 GLY A O 1
ATOM 1880 N N . VAL A 1 236 ? -2.316 9.744 25.101 1.00 97.62 236 VAL A N 1
ATOM 1881 C CA . VAL A 1 236 ? -3.521 10.574 25.136 1.00 97.62 236 VAL A CA 1
ATOM 1882 C C . VAL A 1 236 ? -3.353 11.677 26.170 1.00 97.62 236 VAL A C 1
ATOM 1884 O O . VAL A 1 236 ? -3.205 11.417 27.363 1.00 97.62 236 VAL A O 1
ATOM 1887 N N . TRP A 1 237 ? -3.410 12.921 25.704 1.00 95.31 237 TRP A N 1
ATOM 1888 C CA . TRP A 1 237 ? -3.268 14.117 26.531 1.00 95.31 237 TRP A CA 1
ATOM 1889 C C . TRP A 1 237 ? -4.590 14.871 26.603 1.00 95.31 237 TRP A C 1
ATOM 1891 O O . TRP A 1 237 ? -5.260 15.050 25.584 1.00 95.31 237 TRP A O 1
ATOM 1901 N N . CYS A 1 238 ? -4.950 15.349 27.793 1.00 92.38 238 CYS A N 1
ATOM 1902 C CA . CYS A 1 238 ? -6.072 16.259 27.974 1.00 92.38 238 CYS A CA 1
ATOM 1903 C C . CYS A 1 238 ? -5.576 17.704 28.028 1.00 92.38 238 CYS A C 1
ATOM 1905 O O . CYS A 1 238 ? -4.970 18.123 29.014 1.00 92.38 238 CYS A O 1
ATOM 1907 N N . GLU A 1 239 ? -5.854 18.482 26.980 1.00 89.00 239 GLU A N 1
ATOM 1908 C CA . GLU A 1 239 ? -5.421 19.883 26.891 1.00 89.00 239 GLU A CA 1
ATOM 1909 C C . GLU A 1 239 ? -6.088 20.784 27.937 1.00 89.00 239 GLU A C 1
ATOM 1911 O O . GLU A 1 239 ? -5.465 21.723 28.422 1.00 89.00 239 GLU A O 1
ATOM 1916 N N . GLU A 1 240 ? -7.345 20.528 28.301 1.00 82.88 240 GLU A N 1
ATOM 1917 C CA . GLU A 1 240 ? -8.086 21.402 2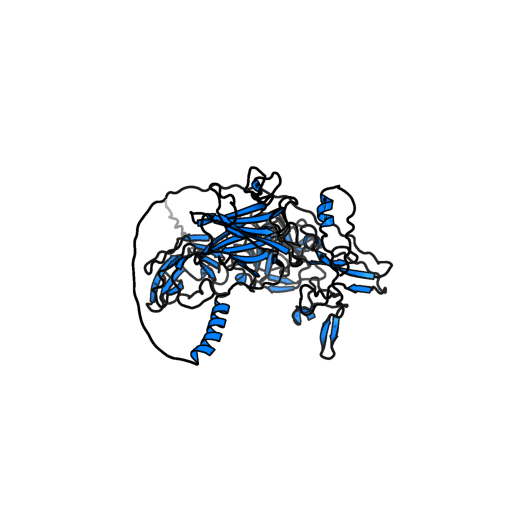9.221 1.00 82.88 240 GLU A CA 1
ATOM 1918 C C . GLU A 1 240 ? -7.535 21.326 30.650 1.00 82.88 240 GLU A C 1
ATOM 1920 O O . GLU A 1 240 ? -7.363 22.351 31.307 1.00 82.88 240 GLU A O 1
ATOM 1925 N N . PHE A 1 241 ? -7.171 20.121 31.096 1.00 78.31 241 PHE A N 1
ATOM 1926 C CA . PHE A 1 241 ? -6.571 19.889 32.413 1.00 78.31 241 PHE A CA 1
ATOM 1927 C C . PHE A 1 241 ? -5.039 19.786 32.390 1.00 78.31 241 PHE A C 1
ATOM 1929 O O . PHE A 1 241 ? -4.431 19.616 33.444 1.00 78.31 241 PHE A O 1
ATOM 1936 N N . GLN A 1 242 ? -4.415 19.908 31.212 1.00 87.25 242 GLN A N 1
ATOM 1937 C CA . GLN A 1 242 ? -2.963 19.828 31.002 1.00 87.25 242 GLN A CA 1
ATOM 1938 C C . GLN A 1 242 ? -2.329 18.598 31.670 1.00 87.25 242 GLN A C 1
ATOM 1940 O O . GLN A 1 242 ? -1.325 18.691 32.380 1.00 87.25 242 GLN A O 1
ATOM 1945 N N . VAL A 1 243 ? -2.949 17.438 31.442 1.00 87.50 243 VAL A N 1
ATOM 1946 C CA . VAL A 1 243 ? -2.606 16.176 32.101 1.00 87.50 243 VAL A CA 1
ATOM 1947 C C . VAL A 1 243 ? -2.539 15.023 31.103 1.00 87.50 243 VAL A C 1
ATOM 1949 O O . VAL A 1 243 ? -3.311 14.939 30.147 1.00 87.50 243 VAL A O 1
ATOM 1952 N N . ASP A 1 244 ? -1.604 14.120 31.368 1.00 93.75 244 ASP A N 1
ATOM 1953 C CA . ASP A 1 244 ? -1.405 12.869 30.654 1.00 93.75 244 ASP A CA 1
ATOM 1954 C C . ASP A 1 244 ? -2.391 11.808 31.160 1.00 93.75 244 ASP A C 1
ATOM 1956 O O . ASP A 1 244 ? -2.426 11.505 32.355 1.00 93.75 244 ASP A O 1
ATOM 1960 N N . PHE A 1 245 ? -3.205 11.245 30.269 1.00 96.19 245 PHE A N 1
ATOM 1961 C CA . PHE A 1 245 ? -4.100 10.141 30.616 1.00 96.19 245 PHE A CA 1
ATOM 1962 C C . PHE A 1 245 ? -3.445 8.772 30.423 1.00 96.19 245 PHE A C 1
ATOM 1964 O O . PHE A 1 245 ? -3.905 7.795 31.017 1.00 96.19 245 PHE A O 1
ATOM 1971 N N . GLY A 1 246 ? -2.375 8.691 29.634 1.00 95.25 246 GLY A N 1
ATOM 1972 C CA . GLY A 1 246 ? -1.610 7.475 29.418 1.00 95.25 246 GLY A CA 1
ATOM 1973 C C . GLY A 1 246 ? -0.726 7.543 28.179 1.00 95.25 246 GLY A C 1
ATOM 1974 O O . GLY A 1 246 ? -1.120 8.102 27.153 1.00 95.25 246 GLY A O 1
ATOM 1975 N N . HIS A 1 247 ? 0.453 6.928 28.258 1.00 9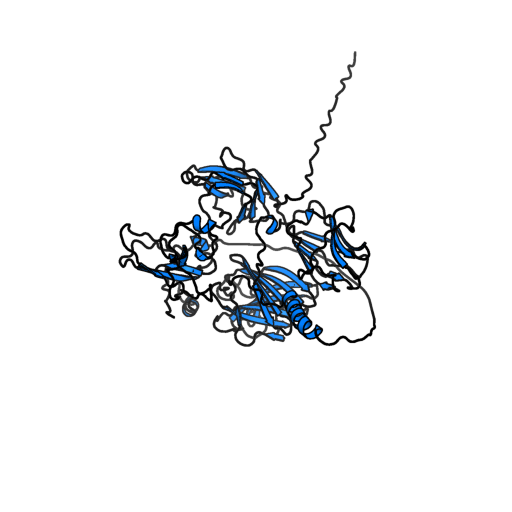7.94 247 HIS A N 1
ATOM 1976 C CA . HIS A 1 247 ? 1.465 6.975 27.204 1.00 97.94 247 HIS A CA 1
ATOM 1977 C C . HIS A 1 247 ? 2.235 5.668 27.023 1.00 97.94 247 HIS A C 1
ATOM 1979 O O . HIS A 1 247 ? 2.233 4.780 27.872 1.00 97.94 247 HIS A O 1
ATOM 1985 N N . VAL A 1 248 ? 2.986 5.608 25.929 1.00 97.81 248 VAL A N 1
ATOM 1986 C CA . VAL A 1 248 ? 4.097 4.691 25.689 1.00 97.81 248 VAL A CA 1
ATOM 1987 C C . VAL A 1 248 ? 5.348 5.510 25.351 1.00 97.81 248 VAL A C 1
ATOM 1989 O O . VAL A 1 248 ? 5.255 6.559 24.707 1.00 97.81 248 VAL A O 1
ATOM 1992 N N . SER A 1 249 ? 6.521 5.044 25.785 1.00 96.88 249 SER A N 1
ATOM 1993 C CA . SER A 1 249 ? 7.801 5.584 25.315 1.00 96.88 249 SER A CA 1
ATOM 1994 C C . SER A 1 249 ? 8.137 5.020 23.937 1.00 96.88 249 SER A C 1
ATOM 1996 O O . SER A 1 249 ? 8.095 3.807 23.729 1.00 96.88 249 SER A O 1
ATOM 1998 N N . ILE A 1 250 ? 8.502 5.897 23.008 1.00 95.50 250 ILE A N 1
ATOM 1999 C CA . ILE A 1 250 ? 9.027 5.527 21.696 1.00 95.50 250 ILE A CA 1
ATOM 2000 C C . ILE A 1 250 ? 10.528 5.250 21.874 1.00 95.50 250 ILE A C 1
ATOM 2002 O O . ILE A 1 250 ? 11.269 6.167 22.256 1.00 95.50 250 ILE A O 1
ATOM 2006 N N . PRO A 1 251 ? 11.014 4.019 21.616 1.00 91.81 251 PRO A N 1
ATOM 2007 C CA . PRO A 1 251 ? 12.428 3.715 21.762 1.00 91.81 251 PRO A CA 1
ATOM 2008 C C . PRO A 1 251 ? 13.271 4.595 20.836 1.00 91.81 251 PRO A C 1
ATOM 2010 O O . PRO A 1 251 ? 12.931 4.827 19.675 1.00 91.81 251 PRO A O 1
ATOM 2013 N N . GLN A 1 252 ? 14.396 5.079 21.348 1.00 85.00 252 GLN A N 1
ATOM 2014 C CA . GLN A 1 252 ? 15.316 5.898 20.568 1.00 85.00 252 GLN A CA 1
ATOM 2015 C C . GLN A 1 252 ? 16.201 5.017 19.673 1.00 85.00 252 GLN A C 1
ATOM 2017 O O . GLN A 1 252 ? 16.513 3.878 20.016 1.00 85.00 252 GLN A O 1
ATOM 2022 N N . HIS A 1 253 ? 16.626 5.556 18.525 1.00 82.50 253 HIS A N 1
ATOM 2023 C CA . HIS A 1 253 ? 17.456 4.872 17.513 1.00 82.50 253 HIS A CA 1
ATOM 2024 C C . HIS A 1 253 ? 16.794 3.692 16.763 1.00 82.50 253 HIS A C 1
ATOM 2026 O O . HIS A 1 253 ? 17.486 2.810 16.251 1.00 82.50 253 HIS A O 1
ATOM 2032 N N . ILE A 1 254 ? 15.465 3.692 16.638 1.00 86.81 254 ILE A N 1
ATOM 2033 C CA . ILE A 1 254 ? 14.708 2.674 15.887 1.00 86.81 254 ILE A CA 1
ATOM 2034 C C . ILE A 1 254 ? 14.912 2.763 14.364 1.00 86.81 254 ILE A C 1
ATOM 2036 O O . ILE A 1 254 ? 15.155 3.834 13.805 1.00 86.81 254 ILE A O 1
ATOM 2040 N N . ARG A 1 255 ? 14.780 1.631 13.661 1.00 82.75 255 ARG A N 1
ATOM 2041 C CA . ARG A 1 255 ? 14.880 1.543 12.191 1.00 82.75 255 ARG A CA 1
ATOM 2042 C C . ARG A 1 255 ? 13.587 1.003 11.586 1.00 82.75 255 ARG A C 1
ATOM 2044 O O . ARG A 1 255 ? 13.525 -0.154 11.180 1.00 82.75 255 ARG A O 1
ATOM 2051 N N . VAL A 1 256 ? 12.574 1.862 11.531 1.00 83.44 256 VAL A N 1
ATOM 2052 C CA . VAL A 1 256 ? 11.320 1.610 10.804 1.00 83.44 256 VAL A CA 1
ATOM 2053 C C . VAL A 1 256 ? 11.417 2.158 9.378 1.00 83.44 256 VAL A C 1
ATOM 2055 O O . VAL A 1 256 ? 12.219 3.064 9.160 1.00 83.44 256 VAL A O 1
ATOM 2058 N N . PRO A 1 257 ? 10.664 1.642 8.389 1.00 82.56 257 PRO A N 1
ATOM 2059 C CA . PRO A 1 257 ? 10.684 2.169 7.025 1.00 82.56 257 PRO A CA 1
ATOM 2060 C C . PRO A 1 257 ? 10.434 3.684 6.999 1.00 82.56 257 PRO A C 1
ATOM 2062 O O . PRO A 1 257 ? 9.616 4.171 7.780 1.00 82.56 257 PRO A O 1
ATOM 2065 N N . PRO A 1 258 ? 11.101 4.465 6.132 1.00 80.19 258 PRO A N 1
ATOM 2066 C CA . PRO A 1 258 ? 10.680 5.840 5.888 1.00 80.19 258 PRO A CA 1
ATOM 2067 C C . PRO A 1 258 ? 9.294 5.824 5.226 1.00 80.19 258 PRO A C 1
ATOM 2069 O O . PRO A 1 258 ? 8.979 4.915 4.455 1.00 80.19 258 PRO A O 1
ATOM 2072 N N . SER A 1 259 ? 8.460 6.823 5.511 1.00 70.69 259 SER A N 1
ATOM 2073 C CA . SER A 1 259 ? 7.125 6.882 4.909 1.00 70.69 259 SER A CA 1
ATOM 2074 C C . SER A 1 259 ? 7.196 7.184 3.407 1.00 70.69 259 SER A C 1
ATOM 2076 O O . SER A 1 259 ? 8.164 7.765 2.908 1.00 70.69 259 SER A O 1
ATOM 2078 N N . SER A 1 260 ? 6.119 6.874 2.679 1.00 62.72 260 SER A N 1
ATOM 2079 C CA . SER A 1 260 ? 5.991 7.266 1.265 1.00 62.72 260 SER A CA 1
ATOM 2080 C C . SER A 1 260 ? 6.191 8.775 1.054 1.00 62.72 260 SER A C 1
ATOM 2082 O O . SER A 1 260 ? 6.907 9.175 0.136 1.00 62.72 260 SER A O 1
ATOM 2084 N N . ALA A 1 261 ? 5.617 9.615 1.922 1.00 61.38 261 ALA A N 1
ATOM 2085 C CA . ALA A 1 261 ? 5.727 11.068 1.803 1.00 61.38 261 ALA A CA 1
ATOM 2086 C C . ALA A 1 261 ? 7.172 11.562 2.020 1.00 61.38 261 ALA A C 1
ATOM 2088 O O . ALA A 1 261 ? 7.628 12.439 1.286 1.00 61.38 261 ALA A O 1
ATOM 2089 N N . MET A 1 262 ? 7.924 10.953 2.948 1.00 67.25 262 MET A N 1
ATOM 2090 C CA . MET A 1 262 ? 9.345 11.265 3.176 1.00 67.25 262 MET A CA 1
ATOM 2091 C C . MET A 1 262 ? 10.243 10.909 1.979 1.00 67.25 262 MET A C 1
ATOM 2093 O O . MET A 1 262 ? 11.294 11.520 1.806 1.00 67.25 262 MET A O 1
ATOM 2097 N N . LEU A 1 263 ? 9.822 9.965 1.129 1.00 62.81 263 LEU A N 1
ATOM 2098 C CA . LEU A 1 263 ? 10.492 9.599 -0.129 1.00 62.81 263 LEU A CA 1
ATOM 2099 C C . LEU A 1 263 ? 10.021 10.432 -1.343 1.00 62.81 263 LEU A C 1
ATOM 2101 O O . LEU A 1 263 ? 10.268 10.055 -2.490 1.00 62.81 263 LEU A O 1
ATOM 2105 N N . GLY A 1 264 ? 9.291 11.530 -1.112 1.00 54.62 264 GLY A N 1
ATOM 2106 C CA . GLY A 1 264 ? 8.725 12.385 -2.164 1.00 54.62 264 GLY A CA 1
ATOM 2107 C C . GLY A 1 264 ? 7.487 11.805 -2.864 1.00 54.62 264 GLY A C 1
ATOM 2108 O O . GLY A 1 264 ? 6.929 12.439 -3.761 1.00 54.62 264 GLY A O 1
ATOM 2109 N N . LEU A 1 265 ? 7.008 10.625 -2.451 1.00 52.31 265 LEU A N 1
ATOM 2110 C CA . LEU A 1 265 ? 5.838 9.968 -3.032 1.00 52.31 265 LEU A CA 1
ATOM 2111 C C . LEU A 1 265 ? 4.561 10.546 -2.403 1.00 52.31 265 LEU A C 1
ATOM 2113 O O . LEU A 1 265 ? 4.072 10.044 -1.387 1.00 52.31 265 LEU A O 1
ATOM 2117 N N . LYS A 1 266 ? 4.013 11.606 -3.012 1.00 41.97 266 LYS A N 1
ATOM 2118 C CA . LYS A 1 266 ? 2.817 12.311 -2.514 1.00 41.97 266 LYS A CA 1
ATOM 2119 C C . LYS A 1 266 ? 1.663 11.343 -2.168 1.00 41.97 266 LYS A C 1
ATOM 2121 O O . LYS A 1 266 ? 1.314 10.484 -2.988 1.00 41.97 266 LYS A O 1
ATOM 2126 N N . PRO A 1 267 ? 1.026 11.488 -0.990 1.00 40.66 267 PRO A N 1
ATOM 2127 C CA . PRO A 1 267 ? -0.162 10.728 -0.626 1.00 40.66 267 PRO A CA 1
ATOM 2128 C C . PRO A 1 267 ? -1.414 11.357 -1.254 1.00 40.66 267 PRO A C 1
ATOM 2130 O O . PRO A 1 267 ? -2.249 11.955 -0.579 1.00 40.66 267 PRO A O 1
ATOM 2133 N N . GLU A 1 268 ? -1.575 11.194 -2.568 1.00 39.09 268 GLU A N 1
ATOM 2134 C CA . GLU A 1 268 ? -2.917 11.251 -3.160 1.00 39.09 268 GLU A CA 1
ATOM 2135 C C . GLU A 1 268 ? -3.758 10.108 -2.566 1.00 39.09 268 GLU A C 1
ATOM 2137 O O . GLU A 1 268 ? -3.210 9.072 -2.194 1.00 39.09 268 GLU A O 1
ATOM 2142 N N . SER A 1 269 ? -5.074 10.268 -2.410 1.00 43.34 269 SER A N 1
ATOM 2143 C CA . SER A 1 269 ? -5.922 9.266 -1.742 1.00 43.34 269 SER A CA 1
ATOM 2144 C C . SER A 1 269 ? -5.996 7.956 -2.542 1.00 43.34 269 SER A C 1
ATOM 2146 O O . SER A 1 269 ? -6.818 7.830 -3.446 1.00 43.34 269 SER A O 1
ATOM 2148 N N . LYS A 1 270 ? -5.126 6.989 -2.214 1.00 53.75 270 LYS A N 1
ATOM 2149 C CA . LYS A 1 270 ? -4.806 5.841 -3.087 1.00 53.75 270 LYS A CA 1
ATOM 2150 C C . LYS A 1 270 ? -5.841 4.703 -3.111 1.00 53.75 270 LYS A C 1
ATOM 2152 O O . LYS A 1 270 ? -5.766 3.859 -3.996 1.00 53.75 270 LYS A O 1
ATOM 2157 N N . LEU A 1 271 ? -6.788 4.647 -2.169 1.00 62.00 271 LEU A N 1
ATOM 2158 C CA . LEU A 1 271 ? -7.731 3.524 -2.050 1.00 62.00 271 LEU A CA 1
ATOM 2159 C C . LEU A 1 271 ? -9.082 3.799 -2.725 1.00 62.00 271 LEU A C 1
ATOM 2161 O O . LEU A 1 271 ? -9.716 4.832 -2.505 1.00 62.00 271 LEU A O 1
ATOM 2165 N N . ASN A 1 272 ? -9.565 2.810 -3.471 1.00 79.00 272 ASN A N 1
ATOM 2166 C CA . ASN A 1 272 ? -10.976 2.663 -3.810 1.00 79.00 272 ASN A CA 1
ATOM 2167 C C . ASN A 1 272 ? -11.769 2.139 -2.600 1.00 79.00 272 ASN A C 1
ATOM 2169 O O . ASN A 1 272 ? -11.218 1.402 -1.784 1.00 79.00 272 ASN A O 1
ATOM 2173 N N . CYS A 1 273 ? -13.063 2.468 -2.504 1.00 84.25 273 CYS A N 1
ATOM 2174 C CA . CYS A 1 273 ? -13.967 1.875 -1.509 1.00 84.25 273 CYS A CA 1
ATOM 2175 C C . CYS A 1 273 ? -15.395 1.703 -2.045 1.00 84.25 273 CYS A C 1
ATOM 2177 O O . CYS A 1 273 ? -15.917 2.625 -2.680 1.00 84.25 273 CYS A O 1
ATOM 2179 N N . GLU A 1 274 ? -16.030 0.566 -1.744 1.00 89.12 274 GLU A N 1
ATOM 2180 C CA . GLU A 1 274 ? -17.447 0.267 -1.999 1.00 89.12 274 GLU A CA 1
ATOM 2181 C C . GLU A 1 274 ? -18.119 -0.424 -0.804 1.00 89.12 274 GLU A C 1
ATOM 2183 O O . GLU A 1 274 ? -17.497 -1.214 -0.094 1.00 89.12 274 GLU A O 1
ATOM 2188 N N . ILE A 1 275 ? -19.419 -0.172 -0.626 1.00 85.81 275 ILE A N 1
ATOM 2189 C CA . ILE A 1 275 ? -20.260 -0.905 0.330 1.00 85.81 275 ILE A CA 1
ATOM 2190 C C . ILE A 1 275 ? -20.739 -2.207 -0.333 1.00 85.81 275 ILE A C 1
ATOM 2192 O O . ILE A 1 275 ? -21.158 -2.209 -1.498 1.00 85.81 275 ILE A O 1
ATOM 2196 N N . LEU A 1 276 ? -20.674 -3.311 0.407 1.00 91.38 276 LEU A N 1
ATOM 2197 C CA . LEU A 1 276 ? -21.158 -4.635 0.014 1.00 91.38 276 LEU A CA 1
ATOM 2198 C C . LEU A 1 276 ? -22.491 -4.971 0.701 1.00 91.38 276 LEU A C 1
ATOM 2200 O O . LEU A 1 276 ? -23.432 -5.360 0.013 1.00 91.38 276 LEU A O 1
ATOM 2204 N N . ASP A 1 277 ? -22.592 -4.739 2.013 1.00 87.69 277 ASP A N 1
ATOM 2205 C CA . ASP A 1 277 ? -23.827 -4.868 2.800 1.00 87.69 277 ASP A CA 1
ATOM 2206 C C . ASP A 1 277 ? -23.945 -3.729 3.821 1.00 87.69 277 ASP A C 1
ATOM 2208 O O . ASP A 1 277 ? -23.027 -3.472 4.596 1.00 87.69 277 ASP A O 1
ATOM 2212 N N . GLU A 1 278 ? -25.097 -3.064 3.856 1.00 77.50 278 GLU A N 1
ATOM 2213 C CA . GLU A 1 278 ? -25.382 -2.018 4.845 1.00 77.50 278 GLU A CA 1
ATOM 2214 C C . GLU A 1 278 ? -25.760 -2.607 6.219 1.00 77.50 278 GLU A C 1
ATOM 2216 O O . GLU A 1 278 ? -25.570 -1.950 7.239 1.00 77.50 278 GLU A O 1
ATOM 2221 N N . THR A 1 279 ? -26.244 -3.855 6.274 1.00 79.44 279 THR A N 1
ATOM 2222 C CA . THR A 1 279 ? -26.792 -4.485 7.491 1.00 79.44 279 THR A CA 1
ATOM 2223 C C . THR A 1 279 ? -25.727 -4.760 8.554 1.00 79.44 279 THR A C 1
ATOM 2225 O O . THR A 1 279 ? -25.948 -4.488 9.732 1.00 79.44 279 THR A O 1
ATOM 2228 N N . ARG A 1 280 ? -24.570 -5.300 8.152 1.00 79.88 280 ARG A N 1
ATOM 2229 C CA . ARG A 1 280 ? -23.385 -5.503 9.004 1.00 79.88 280 ARG A CA 1
ATOM 2230 C C . ARG A 1 280 ? -22.248 -4.540 8.639 1.00 79.88 280 ARG A C 1
ATOM 2232 O O . ARG A 1 280 ? -21.100 -4.817 8.965 1.00 79.88 280 ARG A O 1
ATOM 2239 N N . ASN A 1 281 ? -22.530 -3.416 7.973 1.00 76.75 281 ASN A N 1
ATOM 2240 C CA . ASN A 1 281 ? -21.516 -2.447 7.525 1.00 76.75 281 ASN A CA 1
ATOM 2241 C C . ASN A 1 281 ? -20.348 -3.098 6.746 1.00 76.75 281 ASN A C 1
ATOM 2243 O O . ASN A 1 281 ? -19.192 -2.733 6.968 1.00 76.75 281 ASN A O 1
ATOM 2247 N N . LEU A 1 282 ? -20.633 -4.089 5.890 1.00 89.69 282 LEU A N 1
ATOM 2248 C CA . LEU A 1 282 ? -19.612 -4.773 5.104 1.00 89.69 282 LEU A CA 1
ATOM 2249 C C . LEU A 1 282 ? -19.122 -3.850 3.981 1.00 89.69 282 LEU A C 1
ATOM 2251 O O . LEU A 1 282 ? -19.868 -3.533 3.054 1.00 89.69 282 LEU A O 1
ATOM 2255 N N . GLU A 1 283 ? -17.860 -3.451 4.042 1.00 88.94 283 GLU A N 1
ATOM 2256 C CA . GLU A 1 283 ? -17.165 -2.630 3.053 1.00 88.94 283 GLU A CA 1
ATOM 2257 C C . GLU A 1 283 ? -15.988 -3.396 2.447 1.00 88.94 283 GLU A C 1
ATOM 2259 O O . GLU A 1 283 ? -15.313 -4.173 3.128 1.00 88.94 283 GLU A O 1
ATOM 2264 N N . ILE A 1 284 ? -15.686 -3.095 1.184 1.00 93.88 284 ILE A N 1
ATOM 2265 C CA . ILE A 1 284 ? -14.422 -3.451 0.543 1.00 93.88 284 ILE A CA 1
ATOM 2266 C C . ILE A 1 284 ? -13.652 -2.186 0.178 1.00 93.88 284 ILE A C 1
ATOM 2268 O O . ILE A 1 284 ? -14.161 -1.288 -0.494 1.00 93.88 284 ILE A O 1
ATOM 2272 N N . ARG A 1 285 ? -12.390 -2.142 0.596 1.00 86.44 285 ARG A N 1
ATOM 2273 C CA . ARG A 1 285 ? -11.405 -1.116 0.242 1.00 86.44 285 ARG A CA 1
ATOM 2274 C C . ARG A 1 285 ? -10.276 -1.787 -0.517 1.00 86.44 285 ARG A C 1
ATOM 2276 O O . ARG A 1 285 ? -9.859 -2.871 -0.119 1.00 86.44 285 ARG A O 1
ATOM 2283 N N . TRP A 1 286 ? -9.776 -1.184 -1.590 1.00 85.50 286 TRP A N 1
ATOM 2284 C CA . TRP A 1 286 ? -8.704 -1.814 -2.364 1.00 85.50 286 TRP A CA 1
ATOM 2285 C C . TRP A 1 286 ? -7.813 -0.835 -3.127 1.00 85.50 286 TRP A C 1
ATOM 2287 O O . TRP A 1 286 ? -8.192 0.301 -3.422 1.00 85.50 286 TRP A O 1
ATOM 2297 N N . ILE A 1 287 ? -6.636 -1.332 -3.496 1.00 71.44 287 ILE A N 1
ATOM 2298 C CA . ILE A 1 287 ? -5.710 -0.741 -4.463 1.00 71.44 287 ILE A CA 1
ATOM 2299 C C . ILE A 1 287 ? -5.029 -1.868 -5.245 1.00 71.44 287 ILE A C 1
ATOM 2301 O O . ILE A 1 287 ? -4.699 -2.905 -4.674 1.00 71.44 287 ILE A O 1
ATOM 2305 N N . LEU A 1 288 ? -4.812 -1.664 -6.546 1.00 61.34 288 LEU A N 1
ATOM 2306 C CA . LEU A 1 288 ? -3.865 -2.470 -7.315 1.00 61.34 288 LEU A CA 1
ATOM 2307 C C . LEU A 1 288 ? -2.455 -1.909 -7.097 1.00 61.34 288 LEU A C 1
ATOM 2309 O O . LEU A 1 288 ? -2.200 -0.749 -7.424 1.00 61.34 288 LEU A O 1
ATOM 2313 N N . ASP A 1 289 ? -1.556 -2.728 -6.556 1.00 50.12 289 ASP A N 1
ATOM 2314 C CA . ASP A 1 289 ? -0.128 -2.437 -6.433 1.00 50.12 289 ASP A CA 1
ATOM 2315 C C . ASP A 1 289 ? 0.656 -3.387 -7.348 1.00 50.12 289 ASP A C 1
ATOM 2317 O O . ASP A 1 289 ? 1.254 -4.378 -6.927 1.00 50.12 289 ASP A O 1
ATOM 2321 N N . ASN A 1 290 ? 0.703 -3.027 -8.632 1.00 51.03 290 ASN A N 1
ATOM 2322 C CA . ASN A 1 290 ? 1.448 -3.739 -9.678 1.00 51.03 290 ASN A CA 1
ATOM 2323 C C . ASN A 1 290 ? 0.821 -5.109 -9.985 1.00 51.03 290 ASN A C 1
ATOM 2325 O O . ASN A 1 290 ? -0.336 -5.152 -10.392 1.00 51.03 290 ASN A O 1
ATOM 2329 N N . ASP A 1 291 ? 1.567 -6.200 -9.800 1.00 54.78 291 ASP A N 1
ATOM 2330 C CA . ASP A 1 291 ? 1.086 -7.574 -9.951 1.00 54.78 291 ASP A CA 1
ATOM 2331 C C . ASP A 1 291 ? 0.203 -8.046 -8.779 1.00 54.78 291 ASP A C 1
ATOM 2333 O O . ASP A 1 291 ? -0.378 -9.120 -8.889 1.00 54.78 291 ASP A O 1
ATOM 2337 N N . ASP A 1 292 ? 0.098 -7.290 -7.675 1.00 63.56 292 ASP A N 1
ATOM 2338 C CA . ASP A 1 292 ? -0.696 -7.626 -6.481 1.00 63.56 292 ASP A CA 1
ATOM 2339 C C . ASP A 1 292 ? -1.948 -6.723 -6.374 1.00 63.56 292 ASP A C 1
ATOM 2341 O O . ASP A 1 292 ? -1.924 -5.538 -6.719 1.00 63.56 292 ASP A O 1
ATOM 2345 N N . ILE A 1 293 ? -3.038 -7.244 -5.803 1.00 78.38 293 ILE A N 1
ATOM 2346 C CA . ILE A 1 293 ? -4.097 -6.424 -5.198 1.00 78.38 293 ILE A CA 1
ATOM 2347 C C . ILE A 1 293 ? -3.917 -6.403 -3.678 1.00 78.38 293 ILE A C 1
ATOM 2349 O O . ILE A 1 293 ? -3.670 -7.439 -3.062 1.00 78.38 293 ILE A O 1
ATOM 2353 N N . VAL A 1 294 ? -4.093 -5.236 -3.060 1.00 78.31 294 VAL A N 1
ATOM 2354 C CA . VAL A 1 294 ? -4.266 -5.107 -1.608 1.00 78.31 294 VAL A CA 1
ATOM 2355 C C . VAL A 1 294 ? -5.739 -4.834 -1.338 1.00 78.31 294 VAL A C 1
ATOM 2357 O O . VAL A 1 294 ? -6.301 -3.878 -1.879 1.00 78.31 294 VAL A O 1
ATOM 2360 N N . ILE A 1 295 ? -6.362 -5.669 -0.509 1.00 88.56 295 ILE A N 1
ATOM 2361 C CA . ILE A 1 295 ? -7.780 -5.599 -0.153 1.00 88.56 295 ILE A CA 1
ATOM 2362 C C . ILE A 1 295 ? -7.908 -5.478 1.360 1.00 88.56 295 ILE A C 1
ATOM 2364 O O . ILE A 1 295 ? -7.209 -6.139 2.122 1.00 88.56 295 ILE A O 1
ATOM 2368 N N . GLN A 1 296 ? -8.843 -4.646 1.794 1.00 85.44 296 GLN A N 1
ATOM 2369 C CA . GLN A 1 296 ? -9.270 -4.533 3.175 1.00 85.44 296 GLN A CA 1
ATOM 2370 C C . GLN A 1 296 ? -10.785 -4.720 3.244 1.00 85.44 296 GLN A C 1
ATOM 2372 O O . GLN A 1 296 ? -11.540 -3.913 2.697 1.00 85.44 296 GLN A O 1
ATOM 2377 N N . LEU A 1 297 ? -11.215 -5.788 3.915 1.00 94.00 297 LEU A N 1
ATOM 2378 C CA . LEU A 1 297 ? -12.614 -6.031 4.261 1.00 94.00 297 LEU A CA 1
ATOM 2379 C C . LEU A 1 297 ? -12.891 -5.464 5.649 1.00 94.00 297 LEU A C 1
ATOM 2381 O O . LEU A 1 297 ? -12.083 -5.645 6.561 1.00 94.00 297 LEU A O 1
ATOM 2385 N N . VAL A 1 298 ? -14.021 -4.779 5.808 1.00 83.69 298 VAL A N 1
ATOM 2386 C CA . VAL A 1 298 ? -14.468 -4.213 7.089 1.00 83.69 298 VAL A CA 1
ATOM 2387 C C . VAL A 1 298 ? -15.922 -4.599 7.320 1.00 83.69 298 VAL A C 1
ATOM 2389 O O . VAL A 1 298 ? -16.709 -4.370 6.418 1.00 83.69 298 VAL A O 1
ATOM 2392 N N . GLY A 1 299 ? -16.305 -5.135 8.484 1.00 83.19 299 GLY A N 1
ATOM 2393 C CA . GLY A 1 299 ? -17.708 -5.484 8.773 1.00 83.19 299 GLY A CA 1
ATOM 2394 C C . GLY A 1 299 ? -17.980 -5.977 10.201 1.00 83.19 299 GLY A C 1
ATOM 2395 O O . GLY A 1 299 ? -17.107 -6.526 10.867 1.00 83.19 299 GLY A O 1
ATOM 2396 N N . GLU A 1 300 ? -19.194 -5.771 10.711 1.00 82.44 300 GLU A N 1
ATOM 2397 C CA . GLU A 1 300 ? -19.652 -6.131 12.066 1.00 82.44 300 GLU A CA 1
ATOM 2398 C C . GLU A 1 300 ? -19.975 -7.634 12.189 1.00 82.44 300 GLU A C 1
ATOM 2400 O O . GLU A 1 300 ? -21.120 -8.026 12.391 1.00 82.44 300 GLU A O 1
ATOM 2405 N N . ILE A 1 301 ? -18.969 -8.499 12.054 1.00 86.69 301 ILE A N 1
ATOM 2406 C CA . ILE A 1 301 ? -19.067 -9.961 12.262 1.00 86.69 301 ILE A CA 1
ATOM 2407 C C . ILE A 1 301 ? -18.727 -10.381 13.708 1.00 86.69 301 ILE A C 1
ATOM 2409 O O . ILE A 1 301 ? -18.102 -9.616 14.443 1.00 86.69 301 ILE A O 1
ATOM 2413 N N . ALA A 1 302 ? -19.133 -11.573 14.153 1.00 84.69 302 ALA A N 1
ATOM 2414 C CA . ALA A 1 302 ? -18.647 -12.197 15.397 1.00 84.69 302 ALA A CA 1
ATOM 2415 C C . ALA A 1 302 ? -17.232 -12.810 15.241 1.00 84.69 302 ALA A C 1
ATOM 2417 O O . ALA A 1 302 ? -16.721 -12.901 14.131 1.00 84.69 302 ALA A O 1
ATOM 2418 N N . PHE A 1 303 ? -16.592 -13.233 16.343 1.00 77.19 303 PHE A N 1
ATOM 2419 C CA . PHE A 1 303 ? -15.253 -13.866 16.317 1.00 77.19 303 PHE A CA 1
ATOM 2420 C C . PHE A 1 303 ? -15.246 -15.282 15.709 1.00 77.19 303 PHE A C 1
ATOM 2422 O O . PHE A 1 303 ? -14.232 -15.762 15.217 1.00 77.19 303 PHE A O 1
ATOM 2429 N N . ASN A 1 304 ? -16.397 -15.951 15.708 1.00 83.69 304 ASN A N 1
ATOM 2430 C CA . ASN A 1 304 ? -16.617 -17.213 15.007 1.00 83.69 304 ASN A CA 1
ATOM 2431 C C . ASN A 1 304 ? -17.383 -17.017 13.684 1.00 83.69 304 ASN A C 1
ATOM 2433 O O . ASN A 1 304 ? -17.940 -17.979 13.161 1.00 83.69 304 ASN A O 1
ATOM 2437 N N . GLU A 1 305 ? -17.460 -15.788 13.161 1.00 93.06 305 GLU A N 1
ATOM 2438 C CA . GLU A 1 305 ? -17.994 -15.496 11.829 1.00 93.06 305 GLU A CA 1
ATOM 2439 C C . GLU A 1 305 ? -16.855 -15.070 10.884 1.00 93.06 305 GLU A C 1
ATOM 2441 O O . GLU A 1 305 ? -15.888 -14.432 11.293 1.00 93.06 305 GLU A O 1
ATOM 2446 N N . TYR A 1 306 ? -16.987 -15.393 9.599 1.00 97.31 306 TYR A N 1
ATOM 2447 C CA . TYR A 1 306 ? -16.086 -14.958 8.535 1.00 97.31 306 TYR A CA 1
ATOM 2448 C C . TYR A 1 306 ? -16.694 -13.823 7.704 1.00 97.31 306 TYR A C 1
ATOM 2450 O O . TYR A 1 306 ? -17.913 -13.696 7.601 1.00 97.31 306 TYR A O 1
ATOM 2458 N N . MET A 1 307 ? -15.840 -13.041 7.044 1.00 98.12 307 MET A N 1
ATOM 2459 C CA . MET A 1 307 ? -16.156 -12.211 5.880 1.00 98.12 307 MET A CA 1
ATOM 2460 C C . MET A 1 307 ? -15.428 -12.801 4.672 1.00 98.12 307 MET A C 1
ATOM 2462 O O . MET A 1 307 ? -14.238 -13.097 4.759 1.00 98.12 307 MET A O 1
ATOM 2466 N N . ALA A 1 308 ? -16.113 -12.958 3.543 1.00 98.00 308 ALA A N 1
ATOM 2467 C CA . ALA A 1 308 ? -15.518 -13.437 2.301 1.00 98.00 308 ALA A CA 1
ATOM 2468 C C . ALA A 1 308 ? -15.805 -12.496 1.129 1.00 98.00 308 ALA A C 1
ATOM 2470 O O . ALA A 1 308 ? -16.913 -11.967 0.996 1.00 98.00 308 ALA A O 1
ATOM 2471 N N . ILE A 1 309 ? -14.818 -12.364 0.245 1.00 98.19 309 ILE A N 1
ATOM 2472 C CA . ILE A 1 309 ? -14.929 -11.769 -1.091 1.00 98.19 309 ILE A CA 1
ATOM 2473 C C . ILE A 1 309 ? -14.425 -12.799 -2.100 1.00 98.19 309 ILE A C 1
ATOM 2475 O O . ILE A 1 309 ? -13.438 -13.476 -1.840 1.00 98.19 309 ILE A O 1
ATOM 2479 N N . GLY A 1 310 ? -15.076 -12.916 -3.251 1.00 96.81 310 GLY A N 1
ATOM 2480 C CA . GLY A 1 310 ? -14.617 -13.795 -4.318 1.00 96.81 310 GLY A CA 1
ATOM 2481 C C . GLY A 1 310 ? -14.951 -13.285 -5.707 1.00 96.81 310 GLY A C 1
ATOM 2482 O O . GLY A 1 310 ? -15.799 -12.407 -5.889 1.00 96.81 310 GLY A O 1
ATOM 2483 N N . TRP A 1 311 ? -14.282 -13.862 -6.696 1.00 96.38 311 TRP A N 1
ATOM 2484 C CA . TRP A 1 311 ? -14.384 -13.504 -8.103 1.00 96.38 311 TRP A CA 1
ATOM 2485 C C . TRP A 1 311 ? -15.068 -14.629 -8.858 1.00 96.38 311 TRP A C 1
ATOM 2487 O O . TRP A 1 311 ? -14.632 -15.782 -8.838 1.00 96.38 311 TRP A O 1
ATOM 2497 N N . SER A 1 312 ? -16.163 -14.297 -9.540 1.00 94.25 312 SER A N 1
ATOM 2498 C CA . SER A 1 312 ? -16.897 -15.319 -10.266 1.00 94.25 312 SER A CA 1
ATOM 2499 C C . SER A 1 312 ? -16.093 -15.830 -11.455 1.00 94.25 312 SER A C 1
ATOM 2501 O O . SER A 1 312 ? -15.530 -15.044 -12.220 1.00 94.25 312 SER A O 1
ATOM 2503 N N . LYS A 1 313 ? -16.101 -17.151 -11.658 1.00 89.25 313 LYS A N 1
ATOM 2504 C CA . LYS A 1 313 ? -15.557 -17.789 -12.871 1.00 89.25 313 LYS A CA 1
ATOM 2505 C C . LYS A 1 313 ? -16.413 -17.518 -14.121 1.00 89.25 313 LYS A C 1
ATOM 2507 O O . LYS A 1 313 ? -16.012 -17.856 -15.233 1.00 89.25 313 LYS A O 1
ATOM 2512 N N . ASP A 1 314 ? -17.595 -16.917 -13.941 1.00 86.00 314 ASP A N 1
ATOM 2513 C CA . ASP A 1 314 ? -18.449 -16.377 -15.000 1.00 86.00 314 ASP A CA 1
ATOM 2514 C C . ASP A 1 314 ? -18.650 -14.868 -14.810 1.00 86.00 314 ASP A C 1
ATOM 2516 O O . ASP A 1 314 ? -19.552 -14.418 -14.116 1.00 86.00 314 ASP A O 1
ATOM 2520 N N . ASP A 1 315 ? -17.854 -14.057 -15.492 1.00 80.44 315 ASP A N 1
ATOM 2521 C CA . ASP A 1 315 ? -17.898 -12.592 -15.391 1.00 80.44 315 ASP A CA 1
ATOM 2522 C C . ASP A 1 315 ? -19.184 -11.921 -15.954 1.00 80.44 315 ASP A C 1
ATOM 2524 O O . ASP A 1 315 ? -19.215 -10.705 -16.109 1.00 80.44 315 ASP A O 1
ATOM 2528 N N . THR A 1 316 ? -20.253 -12.663 -16.307 1.00 83.38 316 THR A N 1
ATOM 2529 C CA . THR A 1 316 ? -21.611 -12.094 -16.547 1.00 83.38 316 THR A CA 1
ATOM 2530 C C . THR A 1 316 ? -22.608 -12.365 -15.428 1.00 83.38 316 THR A C 1
ATOM 2532 O O . THR A 1 316 ? -23.759 -11.959 -15.563 1.00 83.38 316 THR A O 1
ATOM 2535 N N . ARG A 1 317 ? -22.229 -13.073 -14.360 1.00 92.44 317 ARG A N 1
ATOM 2536 C CA . ARG A 1 317 ? -23.101 -13.217 -13.192 1.00 92.44 317 ARG A CA 1
ATOM 2537 C C . ARG A 1 317 ? -22.328 -13.507 -11.919 1.00 92.44 317 ARG A C 1
ATOM 2539 O O . ARG A 1 317 ? -21.325 -14.210 -11.937 1.00 92.44 317 ARG A O 1
ATOM 2546 N N . SER A 1 318 ? -22.842 -13.055 -10.789 1.00 95.19 318 SER A N 1
ATOM 2547 C CA . SER A 1 318 ? -22.292 -13.390 -9.477 1.00 95.19 318 SER A CA 1
ATOM 2548 C C . SER A 1 318 ? -22.666 -14.830 -9.106 1.00 95.19 318 SER A C 1
ATOM 2550 O O . SER A 1 318 ? -23.672 -15.087 -8.451 1.00 95.19 318 SER A O 1
ATOM 2552 N N . SER A 1 319 ? -21.867 -15.802 -9.556 1.00 94.88 319 SER A N 1
ATOM 2553 C CA . SER A 1 319 ? -22.012 -17.216 -9.179 1.00 94.88 319 SER A CA 1
ATOM 2554 C C . SER A 1 319 ? -21.122 -17.553 -7.987 1.00 94.88 319 SER A C 1
ATOM 2556 O O . SER A 1 319 ? -19.938 -17.232 -8.007 1.00 94.88 319 SER A O 1
ATOM 2558 N N . MET A 1 320 ? -21.660 -18.257 -6.985 1.00 92.62 320 MET A N 1
ATOM 2559 C CA . MET A 1 320 ? -20.858 -18.880 -5.921 1.00 92.62 320 MET A CA 1
ATOM 2560 C C . MET A 1 320 ? -20.078 -20.091 -6.452 1.00 92.62 320 MET A C 1
ATOM 2562 O O . MET A 1 320 ? -18.889 -20.221 -6.200 1.00 92.62 320 MET A O 1
ATOM 2566 N N . ILE A 1 321 ? -20.751 -20.977 -7.194 1.00 94.31 321 ILE A N 1
ATOM 2567 C CA . ILE A 1 321 ? -20.166 -22.246 -7.642 1.00 94.31 321 ILE A CA 1
ATOM 2568 C C . ILE A 1 321 ? -19.092 -21.978 -8.700 1.00 94.31 321 ILE A C 1
ATOM 2570 O O . ILE A 1 321 ? -19.378 -21.337 -9.717 1.00 94.31 321 ILE A O 1
ATOM 2574 N N . GLY A 1 322 ? -17.907 -22.541 -8.463 1.00 92.75 322 GLY A N 1
ATOM 2575 C CA . GLY A 1 322 ? -16.725 -22.476 -9.319 1.00 92.75 322 GLY A CA 1
ATOM 2576 C C . GLY A 1 322 ? -15.817 -21.274 -9.064 1.00 92.75 322 GLY A C 1
ATOM 2577 O O . GLY A 1 322 ? -14.880 -21.088 -9.833 1.00 92.75 322 GLY A O 1
ATOM 2578 N N . SER A 1 323 ? -16.102 -20.456 -8.054 1.00 95.56 323 SER A N 1
ATOM 2579 C CA . SER A 1 323 ? -15.397 -19.195 -7.805 1.00 95.56 323 SER A CA 1
ATOM 2580 C C . SER A 1 323 ? -14.179 -19.357 -6.899 1.00 95.56 323 SER A C 1
ATOM 2582 O O . SER A 1 323 ? -14.170 -20.203 -6.008 1.00 95.56 323 SER A O 1
ATOM 2584 N N . ASP A 1 324 ? -13.201 -18.496 -7.142 1.00 96.56 324 ASP A N 1
ATOM 2585 C CA . ASP A 1 324 ? -12.066 -18.163 -6.276 1.00 96.56 324 ASP A CA 1
ATOM 2586 C C . ASP A 1 324 ? -12.567 -17.167 -5.221 1.00 96.56 324 ASP A C 1
ATOM 2588 O O . ASP A 1 324 ? -13.309 -16.235 -5.563 1.00 96.56 324 ASP A O 1
ATOM 2592 N N . ALA A 1 325 ? -12.234 -17.380 -3.950 1.00 97.00 325 ALA A N 1
ATOM 2593 C CA . ALA A 1 325 ? -12.620 -16.497 -2.862 1.00 97.00 325 ALA A CA 1
ATOM 2594 C C . ALA A 1 325 ? -11.563 -16.438 -1.760 1.00 97.00 325 ALA A C 1
ATOM 2596 O O . ALA A 1 325 ? -11.056 -17.460 -1.319 1.00 97.00 325 ALA A O 1
ATOM 2597 N N . VAL A 1 326 ? -11.345 -15.246 -1.205 1.00 98.12 326 VAL A N 1
ATOM 2598 C CA . VAL A 1 326 ? -10.615 -15.090 0.053 1.00 98.12 326 VAL A CA 1
ATOM 2599 C C . VAL A 1 326 ? -11.610 -15.074 1.204 1.00 98.12 326 VAL A C 1
ATOM 2601 O O . VAL A 1 326 ? -12.500 -14.217 1.263 1.00 98.12 326 VAL A O 1
ATOM 2604 N N . VAL A 1 327 ? -11.439 -16.010 2.135 1.00 98.06 327 VAL A N 1
ATOM 2605 C CA . VAL A 1 327 ? -12.167 -16.075 3.405 1.00 98.06 327 VAL A CA 1
ATOM 2606 C C . VAL A 1 327 ? -11.299 -15.453 4.491 1.00 98.06 327 VAL A C 1
ATOM 2608 O O . VAL A 1 327 ? -10.121 -15.775 4.622 1.00 98.06 327 VAL A O 1
ATOM 2611 N N . THR A 1 328 ? -11.884 -14.557 5.281 1.00 97.81 328 THR A N 1
ATOM 2612 C CA . THR A 1 328 ? -11.193 -13.820 6.344 1.00 97.81 328 THR A CA 1
ATOM 2613 C C . THR A 1 328 ? -11.986 -13.850 7.644 1.00 97.81 328 THR A C 1
ATOM 2615 O O . THR A 1 328 ? -13.210 -13.742 7.616 1.00 97.81 328 THR A O 1
ATOM 2618 N N . TRP A 1 329 ? -11.320 -13.974 8.788 1.00 96.69 329 TRP A N 1
ATOM 2619 C CA . TRP A 1 329 ? -11.955 -13.879 10.108 1.00 96.69 329 TRP A CA 1
ATOM 2620 C C . TRP A 1 329 ? -10.976 -13.333 11.150 1.00 96.69 329 TRP A C 1
ATOM 2622 O O . TRP A 1 329 ? -9.781 -13.208 10.886 1.00 96.69 329 TRP A O 1
ATOM 2632 N N . ILE A 1 330 ? -11.488 -12.965 12.322 1.00 85.44 330 ILE A N 1
ATOM 2633 C CA . ILE A 1 330 ? -10.670 -12.685 13.507 1.00 85.44 330 ILE A CA 1
ATOM 2634 C C . ILE A 1 330 ? -11.140 -13.657 14.576 1.00 85.44 330 ILE A C 1
ATOM 2636 O O . ILE A 1 330 ? -12.324 -13.630 14.901 1.00 85.44 330 ILE A O 1
ATOM 2640 N N . ASP A 1 331 ? -10.254 -14.513 15.075 1.00 85.50 331 ASP A N 1
ATOM 2641 C CA . ASP A 1 331 ? -10.613 -15.539 16.055 1.00 85.50 331 ASP A CA 1
ATOM 2642 C C . ASP A 1 331 ? -10.823 -14.973 17.474 1.00 85.50 331 ASP A C 1
ATOM 2644 O O . ASP A 1 331 ? -10.675 -13.776 17.728 1.00 85.50 331 ASP A O 1
ATOM 2648 N N . GLU A 1 332 ? -11.183 -15.840 18.425 1.00 82.81 332 GLU A N 1
ATOM 2649 C CA . GLU A 1 332 ? -11.455 -15.451 19.817 1.00 82.81 332 GLU A CA 1
ATOM 2650 C C . GLU A 1 332 ? -10.241 -14.858 20.559 1.00 82.81 332 GLU A C 1
ATOM 2652 O O . GLU A 1 332 ? -10.424 -14.212 21.591 1.00 82.81 332 GLU A O 1
ATOM 2657 N N . LYS A 1 333 ? -9.014 -15.036 20.047 1.00 78.19 333 LYS A N 1
ATOM 2658 C CA . LYS A 1 333 ? -7.799 -14.413 20.597 1.00 78.19 333 LYS A CA 1
ATOM 2659 C C . LYS A 1 333 ? -7.540 -13.020 20.022 1.00 78.19 333 LYS A C 1
ATOM 2661 O O . LYS A 1 333 ? -6.659 -12.324 20.518 1.00 78.19 333 LYS A O 1
ATOM 2666 N N . GLY A 1 334 ? -8.272 -12.620 18.982 1.00 67.56 334 GLY A N 1
ATOM 2667 C CA . GLY A 1 334 ? -8.009 -11.398 18.225 1.00 67.56 334 GLY A CA 1
ATOM 2668 C C . GLY A 1 334 ? -7.018 -11.582 17.070 1.00 67.56 334 GLY A C 1
ATOM 2669 O O . GLY A 1 334 ? -6.681 -10.595 16.414 1.00 67.56 334 GLY A O 1
ATOM 2670 N N . GLU A 1 335 ? -6.570 -12.809 16.780 1.00 78.69 335 GLU A N 1
ATOM 2671 C CA . GLU A 1 335 ? -5.683 -13.083 15.645 1.00 78.69 335 GLU A CA 1
ATOM 2672 C C . GLU A 1 335 ? -6.499 -13.050 14.345 1.00 78.69 335 GLU A C 1
ATOM 2674 O O . GLU A 1 335 ? -7.567 -13.659 14.231 1.00 78.69 335 GLU A O 1
ATOM 2679 N N . GLY A 1 336 ? -6.024 -12.282 13.365 1.00 83.00 336 GLY A N 1
ATOM 2680 C CA . GLY A 1 336 ? -6.631 -12.226 12.043 1.00 83.00 336 GLY A CA 1
ATOM 2681 C C . GLY A 1 336 ? -6.174 -13.379 11.172 1.00 83.00 336 GLY A C 1
ATOM 2682 O O . GLY A 1 336 ? -5.020 -13.790 11.222 1.00 83.00 336 GLY A O 1
ATOM 2683 N N . HIS A 1 337 ? -7.069 -13.837 10.308 1.00 94.38 337 HIS A N 1
ATOM 2684 C CA . HIS A 1 337 ? -6.810 -14.896 9.345 1.00 94.38 337 HIS A CA 1
ATOM 2685 C C . HIS A 1 337 ? -7.340 -14.474 7.976 1.00 94.38 337 HIS A C 1
ATOM 2687 O O . HIS A 1 337 ? -8.374 -13.807 7.871 1.00 94.38 337 HIS A O 1
ATOM 2693 N N . ALA A 1 338 ? -6.623 -14.855 6.924 1.00 95.94 338 ALA A N 1
ATOM 2694 C CA . ALA A 1 338 ? -7.028 -14.696 5.534 1.00 95.94 338 ALA A CA 1
ATOM 2695 C C . ALA A 1 338 ? -6.510 -15.907 4.751 1.00 95.94 338 ALA A C 1
ATOM 2697 O O . ALA A 1 338 ? -5.325 -16.216 4.841 1.00 95.94 338 ALA A O 1
ATOM 2698 N N . GLN A 1 339 ? -7.398 -16.603 4.045 1.00 96.00 339 GLN A N 1
ATOM 2699 C CA . GLN A 1 339 ? -7.119 -17.893 3.412 1.00 96.00 339 GLN A CA 1
ATOM 2700 C C . GLN A 1 339 ? -7.804 -17.983 2.047 1.00 96.00 339 GLN A C 1
ATOM 2702 O O . GLN A 1 339 ? -8.936 -17.512 1.895 1.00 96.00 339 GLN A O 1
ATOM 2707 N N . ASP A 1 340 ? -7.129 -18.601 1.079 1.00 95.56 340 ASP A N 1
ATOM 2708 C CA . ASP A 1 340 ? -7.649 -18.810 -0.273 1.00 95.56 340 ASP A CA 1
ATOM 2709 C C . ASP A 1 340 ? -8.575 -20.040 -0.345 1.00 95.56 340 ASP A C 1
ATOM 2711 O O . ASP A 1 340 ? -8.319 -21.069 0.293 1.00 95.56 340 ASP A O 1
ATOM 2715 N N . TYR A 1 341 ? -9.684 -19.923 -1.076 1.00 96.69 341 TYR A N 1
ATOM 2716 C CA . TYR A 1 341 ? -10.780 -20.897 -1.120 1.00 96.69 341 TYR A CA 1
ATOM 2717 C C . TYR A 1 341 ? -11.372 -21.059 -2.524 1.00 96.69 341 TYR A C 1
ATOM 2719 O O . TYR A 1 341 ? -12.012 -20.154 -3.069 1.00 96.69 341 TYR A O 1
ATOM 2727 N N . PHE A 1 342 ? -11.369 -22.295 -3.016 1.00 95.88 342 PHE A N 1
ATOM 2728 C CA . PHE A 1 342 ? -12.178 -22.707 -4.152 1.00 95.88 342 PHE A CA 1
ATOM 2729 C C . PHE A 1 342 ? -13.594 -23.157 -3.748 1.00 95.88 342 PHE A C 1
ATOM 2731 O O . PHE A 1 342 ? -13.814 -24.145 -3.033 1.00 95.88 342 PHE A O 1
ATOM 2738 N N . LEU A 1 343 ? -14.600 -22.472 -4.294 1.00 95.56 343 LEU A N 1
ATOM 2739 C CA . LEU A 1 343 ? -16.022 -22.711 -4.030 1.00 95.56 343 LEU A CA 1
ATOM 2740 C C . LEU A 1 343 ? -16.625 -23.747 -4.998 1.00 95.56 343 LEU A C 1
ATOM 2742 O O . LEU A 1 343 ? -17.510 -23.453 -5.808 1.00 95.56 343 LEU A O 1
ATOM 2746 N N . GLY A 1 344 ? -16.146 -24.991 -4.932 1.00 91.31 344 GLY A N 1
ATOM 2747 C CA . GLY A 1 344 ? -16.523 -26.071 -5.855 1.00 91.31 344 GLY A CA 1
ATOM 2748 C C . GLY A 1 344 ? -18.008 -26.471 -5.837 1.00 91.31 344 GLY A C 1
ATOM 2749 O O . GLY A 1 344 ? -18.548 -26.890 -6.863 1.00 91.31 344 GLY A O 1
ATOM 2750 N N . SER A 1 345 ? -18.705 -26.326 -4.706 1.00 89.94 345 SER A N 1
ATOM 2751 C CA . SER A 1 345 ? -20.170 -26.449 -4.624 1.00 89.94 345 SER A CA 1
ATOM 2752 C C . SER A 1 345 ? -20.751 -25.720 -3.401 1.00 89.94 345 SER A C 1
ATOM 2754 O O . SER A 1 345 ? -20.013 -25.216 -2.559 1.00 89.94 345 SER A O 1
ATOM 2756 N N . LYS A 1 346 ? -22.088 -25.690 -3.275 1.00 85.69 346 LYS A N 1
ATOM 2757 C CA . LYS A 1 346 ? -22.809 -25.059 -2.146 1.00 85.69 346 LYS A CA 1
ATOM 2758 C C . LYS A 1 346 ? -22.669 -25.790 -0.796 1.00 85.69 346 LYS A C 1
ATOM 2760 O O . LYS A 1 346 ? -23.283 -25.366 0.178 1.00 85.69 346 LYS A O 1
ATOM 2765 N N . GLY A 1 347 ? -21.961 -26.919 -0.745 1.00 81.94 347 GLY A N 1
ATOM 2766 C CA . GLY A 1 347 ? -21.709 -27.650 0.500 1.00 81.94 347 GLY A CA 1
ATOM 2767 C C . GLY A 1 347 ? -20.535 -27.071 1.292 1.00 81.94 347 GLY A C 1
ATOM 2768 O O . GLY A 1 347 ? -19.648 -26.444 0.718 1.00 81.94 347 GLY A O 1
ATOM 2769 N N . ILE A 1 348 ? -20.505 -27.344 2.598 1.00 85.50 348 ILE A N 1
ATOM 2770 C CA . ILE A 1 348 ? -19.299 -27.189 3.431 1.00 85.50 348 ILE A CA 1
ATOM 2771 C C . ILE A 1 348 ? -18.170 -28.095 2.917 1.00 85.50 348 ILE A C 1
ATOM 2773 O O . ILE A 1 348 ? -18.451 -29.075 2.217 1.00 85.50 348 ILE A O 1
ATOM 2777 N N . CYS A 1 349 ? -16.916 -27.810 3.274 1.00 89.44 349 CYS A N 1
ATOM 2778 C CA . CYS A 1 349 ? -15.810 -28.664 2.855 1.00 89.44 349 CYS A CA 1
ATOM 2779 C C . CYS A 1 349 ? -15.954 -30.098 3.392 1.00 89.44 349 CYS A C 1
ATOM 2781 O O . CYS A 1 349 ? -16.160 -30.340 4.581 1.00 89.44 349 CYS A O 1
ATOM 2783 N N . SER A 1 350 ? -15.827 -31.076 2.497 1.00 86.56 350 SER A N 1
ATOM 2784 C CA . SER A 1 350 ? -15.755 -32.494 2.829 1.00 86.56 350 SER A CA 1
ATOM 2785 C C . SER A 1 350 ? -14.703 -33.160 1.944 1.00 86.56 350 SER A C 1
ATOM 2787 O O . SER A 1 350 ? -14.946 -33.508 0.783 1.00 86.56 350 SER A O 1
ATOM 2789 N N . GLY A 1 351 ? -13.483 -33.265 2.477 1.00 84.56 351 GLY A N 1
ATOM 2790 C CA . GLY A 1 351 ? -12.301 -33.746 1.761 1.00 84.56 351 GLY A CA 1
ATOM 2791 C C . GLY A 1 351 ? -11.832 -32.767 0.681 1.00 84.56 351 GLY A C 1
ATOM 2792 O O . GLY A 1 351 ? -10.871 -32.042 0.886 1.00 84.56 351 GLY A O 1
ATOM 2793 N N . ARG A 1 352 ? -12.498 -32.777 -0.479 1.00 87.88 352 ARG A N 1
ATOM 2794 C CA . ARG A 1 352 ? -12.249 -31.881 -1.633 1.00 87.88 352 ARG A CA 1
ATOM 2795 C C . ARG A 1 352 ? -13.534 -31.452 -2.352 1.00 87.88 352 ARG A C 1
ATOM 2797 O O . ARG A 1 352 ? -13.490 -30.972 -3.480 1.00 87.88 352 ARG A O 1
ATOM 2804 N N . ASN A 1 353 ? -14.692 -31.702 -1.746 1.00 87.62 353 ASN A N 1
ATOM 2805 C CA . ASN A 1 353 ? -15.992 -31.331 -2.291 1.00 87.62 353 ASN A CA 1
ATOM 2806 C C . ASN A 1 353 ? -16.657 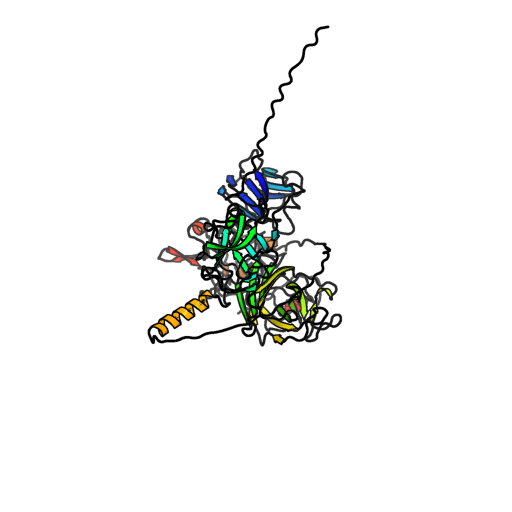-30.305 -1.372 1.00 87.62 353 ASN A C 1
ATOM 2808 O O . ASN A 1 353 ? -16.558 -30.435 -0.156 1.00 87.62 353 ASN A O 1
ATOM 2812 N N . GLY A 1 354 ? -17.357 -29.333 -1.954 1.00 90.88 354 GLY A N 1
ATOM 2813 C CA . GLY A 1 354 ? -17.905 -28.188 -1.228 1.00 90.88 354 GLY A CA 1
ATOM 2814 C C . GLY A 1 354 ? -17.118 -26.916 -1.511 1.00 90.88 354 GLY A C 1
ATOM 2815 O O . GLY A 1 354 ? -16.516 -26.780 -2.575 1.00 90.88 354 GLY A O 1
ATOM 2816 N N . SER A 1 355 ? -17.154 -25.997 -0.557 1.00 94.38 355 SER A N 1
ATOM 2817 C CA . SER A 1 355 ? -16.297 -24.818 -0.487 1.00 94.38 355 SER A CA 1
ATOM 2818 C C . SER A 1 355 ? -15.140 -25.121 0.458 1.00 94.38 355 SER A C 1
ATOM 2820 O O . SER A 1 355 ? -15.377 -25.321 1.648 1.00 94.38 355 SER A O 1
ATOM 2822 N N . CYS A 1 356 ? -13.925 -25.226 -0.076 1.00 94.25 356 CYS A N 1
ATOM 2823 C CA . CYS A 1 356 ? -12.752 -25.740 0.635 1.00 94.25 356 CYS A CA 1
ATOM 2824 C C . CYS A 1 356 ? -11.560 -24.783 0.498 1.00 94.25 356 CYS A C 1
ATOM 2826 O O . CYS A 1 356 ? -11.433 -24.176 -0.566 1.00 94.25 356 CYS A O 1
ATOM 2828 N N . PRO A 1 357 ? -10.659 -24.717 1.497 1.00 95.31 357 PRO A N 1
ATOM 2829 C CA . PRO A 1 357 ? -9.371 -24.052 1.347 1.00 95.31 357 PRO A CA 1
ATOM 2830 C C . PRO A 1 357 ? -8.553 -24.634 0.193 1.00 95.31 357 PRO A C 1
ATOM 2832 O O . PRO A 1 357 ? -8.535 -25.854 -0.008 1.00 95.31 357 PRO A O 1
ATOM 2835 N N . ASP A 1 358 ? -7.787 -23.793 -0.495 1.00 92.31 358 ASP A N 1
ATOM 2836 C CA . ASP A 1 358 ? -6.973 -24.222 -1.636 1.00 92.31 358 ASP A CA 1
ATOM 2837 C C . ASP A 1 358 ? -5.872 -25.214 -1.244 1.00 92.31 358 ASP A C 1
ATOM 2839 O O . ASP A 1 358 ? -5.587 -26.163 -1.975 1.00 92.31 358 ASP A O 1
ATOM 2843 N N . SER A 1 359 ? -5.369 -25.115 -0.010 1.00 90.56 359 SER A N 1
ATOM 2844 C CA . SER A 1 359 ? -4.439 -26.085 0.592 1.00 90.56 359 SER A CA 1
ATOM 2845 C C . SER A 1 359 ? -4.916 -27.552 0.569 1.00 90.56 359 SER A C 1
ATOM 2847 O O . SER A 1 359 ? -4.098 -28.464 0.718 1.00 90.56 359 SER A O 1
ATOM 2849 N N . TYR A 1 360 ? -6.213 -27.823 0.365 1.00 90.69 360 TYR A N 1
ATOM 2850 C CA . TYR A 1 360 ? -6.753 -29.187 0.290 1.00 90.69 360 TYR A CA 1
ATOM 2851 C C . TYR A 1 360 ? -6.641 -29.787 -1.128 1.00 90.69 360 TYR A C 1
ATOM 2853 O O . TYR A 1 360 ? -6.765 -31.011 -1.304 1.00 90.69 360 TYR A O 1
ATOM 2861 N N . PHE A 1 361 ? -6.367 -28.964 -2.147 1.00 89.38 361 PHE A N 1
ATOM 2862 C CA . PHE A 1 361 ? -6.262 -29.365 -3.549 1.00 89.38 361 PHE A CA 1
ATOM 2863 C C . PHE A 1 361 ? -4.795 -29.507 -4.008 1.00 89.38 361 PHE A C 1
ATOM 2865 O O . PHE A 1 361 ? -3.983 -28.601 -3.848 1.00 89.38 361 PHE A O 1
ATOM 2872 N N . PRO A 1 362 ? -4.409 -30.644 -4.619 1.00 84.12 362 PRO A N 1
ATOM 2873 C CA . PRO A 1 362 ? -3.032 -30.871 -5.033 1.00 84.12 362 PRO A CA 1
ATOM 2874 C C . PRO A 1 362 ? -2.724 -30.056 -6.294 1.00 84.12 362 PRO A C 1
ATOM 2876 O O . PRO A 1 362 ? -3.289 -30.321 -7.356 1.00 84.12 362 PRO A O 1
ATOM 2879 N N . GLY A 1 363 ? -1.806 -29.098 -6.173 1.00 79.94 363 GLY A N 1
ATOM 2880 C CA . GLY A 1 363 ? -1.406 -28.195 -7.258 1.00 79.94 363 GLY A CA 1
ATOM 2881 C C . GLY A 1 363 ? -2.096 -26.829 -7.245 1.00 79.94 363 GLY A C 1
ATOM 2882 O O . GLY A 1 363 ? -1.740 -26.002 -8.078 1.00 79.94 363 GLY A O 1
ATOM 2883 N N . ALA A 1 364 ? -3.020 -26.589 -6.309 1.00 85.38 364 ALA A N 1
ATOM 2884 C CA . ALA A 1 364 ? -3.433 -25.239 -5.938 1.00 85.38 364 ALA A CA 1
ATOM 2885 C C . ALA A 1 364 ? -2.329 -24.553 -5.116 1.00 85.38 364 ALA A C 1
ATOM 2887 O O . ALA A 1 364 ? -1.475 -25.232 -4.531 1.00 85.38 364 ALA A O 1
ATOM 2888 N N . THR A 1 365 ? -2.331 -23.220 -5.070 1.00 81.56 365 THR A N 1
ATOM 2889 C CA . THR A 1 365 ? -1.326 -22.434 -4.337 1.00 81.56 365 THR A CA 1
ATOM 2890 C C . THR A 1 365 ? -2.003 -21.405 -3.445 1.00 81.56 365 THR A C 1
ATOM 2892 O O . THR A 1 365 ? -2.546 -20.432 -3.955 1.00 81.56 365 THR A O 1
ATOM 2895 N N . GLU A 1 366 ? -1.887 -21.578 -2.125 1.00 84.62 366 GLU A N 1
ATOM 2896 C CA . GLU A 1 366 ? -2.236 -20.535 -1.152 1.00 84.62 366 GLU A CA 1
ATOM 2897 C C . GLU A 1 366 ? -1.407 -19.277 -1.454 1.00 84.62 366 GLU A C 1
ATOM 2899 O O . GLU A 1 366 ? -0.183 -19.268 -1.291 1.00 84.62 366 GLU A O 1
ATOM 2904 N N . ASN A 1 367 ? -2.077 -18.254 -1.987 1.00 81.88 367 ASN A N 1
ATOM 2905 C CA . ASN A 1 367 ? -1.461 -17.034 -2.500 1.00 81.88 367 ASN A CA 1
ATOM 2906 C C . ASN A 1 367 ? -1.934 -15.765 -1.774 1.00 81.88 367 ASN A C 1
ATOM 2908 O O . ASN A 1 367 ? -1.501 -14.659 -2.118 1.00 81.88 367 ASN A O 1
ATOM 2912 N N . VAL A 1 368 ? -2.755 -15.917 -0.732 1.00 89.19 368 VAL A N 1
ATOM 2913 C CA . VAL A 1 368 ? -3.192 -14.825 0.131 1.00 89.19 368 VAL A CA 1
ATOM 2914 C C . VAL A 1 368 ? -2.163 -14.593 1.235 1.00 89.19 368 VAL A C 1
ATOM 2916 O O . VAL A 1 368 ? -1.745 -15.497 1.951 1.00 89.19 368 VAL A O 1
ATOM 2919 N N . ILE A 1 369 ? -1.760 -13.336 1.403 1.00 80.12 369 ILE A N 1
ATOM 2920 C CA . ILE A 1 369 ? -0.881 -12.898 2.487 1.00 80.12 369 ILE A CA 1
ATOM 2921 C C . ILE A 1 369 ? -1.661 -11.907 3.343 1.00 80.12 369 ILE A C 1
ATOM 2923 O O . ILE A 1 369 ? -1.959 -10.791 2.904 1.00 80.12 369 ILE A O 1
ATOM 2927 N N . LEU A 1 370 ? -1.973 -12.301 4.578 1.00 75.44 370 LEU A N 1
ATOM 2928 C CA . LEU A 1 370 ? -2.459 -11.378 5.597 1.00 75.44 370 LEU A CA 1
ATOM 2929 C C . LEU A 1 370 ? -1.402 -10.291 5.837 1.00 75.44 370 LEU A C 1
ATOM 2931 O O . LEU A 1 370 ? -0.228 -10.586 6.046 1.00 75.44 370 LEU A O 1
ATOM 2935 N N . LEU A 1 371 ? -1.826 -9.030 5.806 1.00 56.59 371 LEU A N 1
ATOM 2936 C CA . LEU A 1 371 ? -0.969 -7.885 6.109 1.00 56.59 371 LEU A CA 1
ATOM 2937 C C . LEU A 1 371 ? -1.246 -7.321 7.501 1.00 56.59 371 LEU A C 1
ATOM 2939 O O . LEU A 1 371 ? -0.324 -6.829 8.143 1.00 56.59 371 LEU A O 1
ATOM 2943 N N . HIS A 1 372 ? -2.511 -7.327 7.932 1.00 52.75 372 HIS A N 1
ATOM 2944 C CA . HIS A 1 372 ? -2.944 -6.681 9.169 1.00 52.75 372 HIS A CA 1
ATOM 2945 C C . HIS A 1 372 ? -4.402 -7.033 9.519 1.00 52.75 372 HIS A C 1
ATOM 2947 O O . HIS A 1 372 ? -5.240 -7.139 8.619 1.00 52.75 372 HIS A O 1
ATOM 2953 N N . ASN A 1 373 ? -4.746 -7.102 10.808 1.00 65.94 373 ASN A N 1
ATOM 2954 C CA . ASN A 1 373 ? -6.130 -7.173 11.280 1.00 65.94 373 ASN A CA 1
ATOM 2955 C C . ASN A 1 373 ? -6.409 -6.224 12.455 1.00 65.94 373 ASN A C 1
ATOM 2957 O O . ASN A 1 373 ? -5.526 -5.854 13.218 1.00 65.94 373 ASN A O 1
ATOM 2961 N N . ALA A 1 374 ? -7.672 -5.830 12.580 1.00 51.34 374 ALA A N 1
ATOM 2962 C CA . ALA A 1 374 ? -8.145 -4.805 13.495 1.00 51.34 374 ALA A CA 1
ATOM 2963 C C . ALA A 1 374 ? -9.599 -5.055 13.909 1.00 51.34 374 ALA A C 1
ATOM 2965 O O . ALA A 1 374 ? -10.385 -5.596 13.133 1.00 51.34 374 ALA A O 1
ATOM 2966 N N . VAL A 1 375 ? -10.001 -4.572 15.082 1.00 56.00 375 VAL A N 1
ATOM 2967 C CA . VAL A 1 375 ? -11.417 -4.467 15.478 1.00 56.00 375 VAL A CA 1
ATOM 2968 C C . VAL A 1 375 ? -11.703 -2.999 15.767 1.00 56.00 375 VAL A C 1
ATOM 2970 O O . VAL A 1 375 ? -10.978 -2.401 16.534 1.00 56.00 375 VAL A O 1
ATOM 2973 N N . VAL A 1 376 ? -12.705 -2.363 15.159 1.00 44.50 376 VAL A N 1
ATOM 2974 C CA . VAL A 1 376 ? -12.971 -0.916 15.287 1.00 44.50 376 VAL A CA 1
ATOM 2975 C C . VAL A 1 376 ? -14.478 -0.674 15.321 1.00 44.50 376 VAL A C 1
ATOM 2977 O O . VAL A 1 376 ? -15.185 -1.058 14.397 1.00 44.50 376 VAL A O 1
ATOM 2980 N N . ASN A 1 377 ? -15.004 -0.026 16.365 1.00 43.78 377 ASN A N 1
ATOM 2981 C CA . ASN A 1 377 ? -16.449 0.159 16.596 1.00 43.78 377 ASN A CA 1
ATOM 2982 C C . ASN A 1 377 ? -17.287 -1.127 16.378 1.00 43.78 377 ASN A C 1
ATOM 2984 O O . ASN A 1 377 ? -18.345 -1.066 15.763 1.00 43.78 377 ASN A O 1
ATOM 2988 N N . ARG A 1 378 ? -16.814 -2.283 16.877 1.00 54.22 378 ARG A N 1
ATOM 2989 C CA . ARG A 1 378 ? -17.331 -3.656 16.634 1.00 54.22 378 ARG A CA 1
ATOM 2990 C C . ARG A 1 378 ? -17.073 -4.254 15.247 1.00 54.22 378 ARG A C 1
ATOM 2992 O O . ARG A 1 378 ? -17.078 -5.485 15.153 1.00 54.22 378 ARG A O 1
ATOM 2999 N N . ASN A 1 379 ? -16.804 -3.448 14.221 1.00 55.66 379 ASN A N 1
ATOM 3000 C CA . ASN A 1 379 ? -16.428 -3.938 12.895 1.00 55.66 379 ASN A CA 1
ATOM 3001 C C . ASN A 1 379 ? -15.051 -4.606 12.954 1.00 55.66 379 ASN A C 1
ATOM 3003 O O . ASN A 1 379 ? -14.125 -4.074 13.554 1.00 55.66 379 ASN A O 1
ATOM 3007 N N . LYS A 1 380 ? -14.894 -5.760 12.318 1.00 75.06 380 LYS A N 1
ATOM 3008 C CA . LYS A 1 380 ? -13.610 -6.433 12.111 1.00 75.06 380 LYS A CA 1
ATOM 3009 C C . LYS A 1 380 ? -13.064 -5.897 10.798 1.00 75.06 380 LYS A C 1
ATOM 3011 O O . LYS A 1 380 ? -13.822 -5.752 9.846 1.00 75.06 380 LYS A O 1
ATOM 3016 N N . MET A 1 381 ? -11.787 -5.557 10.762 1.00 75.75 381 MET A N 1
ATOM 3017 C CA . MET A 1 381 ? -11.101 -4.961 9.625 1.00 75.75 381 MET A CA 1
ATOM 3018 C C . MET A 1 381 ? -9.870 -5.805 9.318 1.00 75.75 381 MET A C 1
ATOM 3020 O O . MET A 1 381 ? -8.913 -5.796 10.082 1.00 75.75 381 MET A O 1
ATOM 3024 N N . ILE A 1 382 ? -9.894 -6.536 8.209 1.00 79.56 382 ILE A N 1
ATOM 3025 C CA . ILE A 1 382 ? -8.829 -7.465 7.821 1.00 79.56 382 ILE A CA 1
ATOM 3026 C C . ILE A 1 382 ? -8.260 -6.994 6.492 1.00 79.56 382 ILE A C 1
ATOM 3028 O O . ILE A 1 382 ? -9.000 -6.785 5.534 1.00 79.56 382 ILE A O 1
ATOM 3032 N N . THR A 1 383 ? -6.948 -6.782 6.457 1.00 78.19 383 THR A N 1
ATOM 3033 C CA . THR A 1 383 ? -6.198 -6.341 5.281 1.00 78.19 383 THR A CA 1
ATOM 3034 C C . THR A 1 383 ? -5.286 -7.466 4.828 1.00 78.19 383 THR A C 1
ATOM 3036 O O . THR A 1 383 ? -4.444 -7.935 5.592 1.00 78.19 383 THR A O 1
ATOM 3039 N N . PHE A 1 384 ? -5.435 -7.875 3.579 1.00 84.00 384 PHE A N 1
ATOM 3040 C CA . PHE A 1 384 ? -4.635 -8.909 2.943 1.00 84.00 384 PHE A CA 1
ATOM 3041 C C . PHE A 1 384 ? -4.204 -8.447 1.553 1.00 84.00 384 PHE A C 1
ATOM 3043 O O . PHE A 1 384 ? -4.714 -7.464 1.009 1.00 84.00 384 PHE A O 1
ATOM 3050 N N . LYS A 1 385 ? -3.263 -9.171 0.961 1.00 82.38 385 LYS A N 1
ATOM 3051 C CA . LYS A 1 385 ? -2.923 -9.038 -0.450 1.00 82.38 385 LYS A CA 1
ATOM 3052 C C . LYS A 1 385 ? -2.906 -10.395 -1.132 1.00 82.38 385 LYS A C 1
ATOM 3054 O O . LYS A 1 385 ? -2.673 -11.403 -0.472 1.00 82.38 385 LYS A O 1
ATOM 3059 N N . ARG A 1 386 ? -3.117 -10.398 -2.442 1.00 89.81 386 ARG A N 1
ATOM 3060 C CA . ARG A 1 386 ? -2.922 -11.568 -3.305 1.00 89.81 386 ARG A CA 1
ATOM 3061 C C . ARG A 1 386 ? -2.490 -11.126 -4.707 1.00 89.81 386 ARG A C 1
ATOM 3063 O O . ARG A 1 386 ? -2.753 -9.971 -5.057 1.00 89.81 386 ARG A O 1
ATOM 3070 N N . PRO A 1 387 ? -1.885 -12.001 -5.523 1.00 81.25 387 PRO A N 1
ATOM 3071 C CA . PRO A 1 387 ? -1.637 -11.717 -6.929 1.00 81.25 387 PRO A CA 1
ATOM 3072 C C . PRO A 1 387 ? -2.918 -11.290 -7.659 1.00 81.25 387 PRO A C 1
ATOM 3074 O O . PRO A 1 387 ? -3.973 -11.903 -7.522 1.00 81.25 387 PRO A O 1
ATOM 3077 N N . GLN A 1 388 ? -2.826 -10.254 -8.492 1.00 79.19 388 GLN A N 1
ATOM 3078 C CA . GLN A 1 388 ? -3.888 -9.845 -9.411 1.00 79.19 388 GLN A CA 1
ATOM 3079 C C . GLN A 1 388 ? -4.218 -10.977 -10.399 1.00 79.19 388 GLN A C 1
ATOM 3081 O O . GLN A 1 388 ? -5.341 -11.098 -10.885 1.00 79.19 388 GLN A O 1
ATOM 3086 N N . LEU A 1 389 ? -3.235 -11.810 -10.732 1.00 82.50 389 LEU A N 1
ATOM 3087 C CA . LEU A 1 389 ? -3.405 -12.925 -11.646 1.00 82.50 389 LEU A CA 1
ATOM 3088 C C . LEU A 1 389 ? -3.356 -14.229 -10.868 1.00 82.50 389 LEU A C 1
ATOM 3090 O O . LEU A 1 389 ? -2.299 -14.582 -10.356 1.00 82.50 389 LEU A O 1
ATOM 3094 N N . GLY A 1 390 ? -4.475 -14.956 -10.899 1.00 82.62 390 GLY A N 1
ATOM 3095 C CA . GLY A 1 390 ? -4.539 -16.366 -10.531 1.00 82.62 390 GLY A CA 1
ATOM 3096 C C . GLY A 1 390 ? -3.291 -17.157 -10.929 1.00 82.62 390 GLY A C 1
ATOM 3097 O O . GLY A 1 390 ? -2.856 -17.097 -12.088 1.00 82.62 390 GLY A O 1
ATOM 3098 N N . VAL A 1 391 ? -2.714 -17.834 -9.938 1.00 81.81 391 VAL A N 1
ATOM 3099 C CA . VAL A 1 391 ? -1.449 -18.567 -10.001 1.00 81.81 391 VAL A CA 1
ATOM 3100 C C . VAL A 1 391 ? -1.649 -19.891 -10.738 1.00 81.81 391 VAL A C 1
ATOM 3102 O O . VAL A 1 391 ? -0.818 -20.260 -11.575 1.00 81.81 391 VAL A O 1
ATOM 3105 N N . ASP A 1 392 ? -2.785 -20.554 -10.513 1.00 83.75 392 ASP A N 1
ATOM 3106 C CA . ASP A 1 392 ? -3.273 -21.659 -11.334 1.00 83.75 392 ASP A CA 1
ATOM 3107 C C . ASP A 1 392 ? -4.511 -21.287 -12.185 1.00 83.75 392 ASP A C 1
ATOM 3109 O O . ASP A 1 392 ? -4.895 -20.125 -12.325 1.00 83.75 392 ASP A O 1
ATOM 3113 N N . ASN A 1 393 ? -5.068 -22.264 -12.904 1.00 77.31 393 ASN A N 1
ATOM 3114 C CA . ASN A 1 393 ? -6.188 -22.074 -13.833 1.00 77.31 393 ASN A CA 1
ATOM 3115 C C . ASN A 1 393 ? -7.489 -22.773 -13.406 1.00 77.31 393 ASN A C 1
ATOM 3117 O O . ASN A 1 393 ? -8.542 -22.543 -14.013 1.00 77.31 393 ASN A O 1
ATOM 3121 N N . GLN A 1 394 ? -7.427 -23.661 -12.420 1.00 84.38 394 GLN A N 1
ATOM 3122 C CA . GLN A 1 394 ? -8.531 -24.502 -11.982 1.00 84.38 394 GLN A CA 1
ATOM 3123 C C . GLN A 1 394 ? -9.235 -23.904 -10.766 1.00 84.38 394 GLN A C 1
ATOM 3125 O O . GLN A 1 394 ? -10.465 -23.804 -10.798 1.00 84.38 394 GLN A O 1
ATOM 3130 N N . TYR A 1 395 ? -8.476 -23.461 -9.771 1.00 90.25 395 TYR A N 1
ATOM 3131 C CA . TYR A 1 395 ? -8.971 -22.981 -8.487 1.00 90.25 395 TYR A CA 1
ATOM 3132 C C . TYR A 1 395 ? -9.031 -21.451 -8.491 1.00 90.25 395 TYR A C 1
ATOM 3134 O O . TYR A 1 395 ? -10.127 -20.892 -8.463 1.00 90.25 395 TYR A O 1
ATOM 3142 N N . ASP A 1 396 ? -7.900 -20.808 -8.776 1.00 91.25 396 ASP A N 1
ATOM 3143 C CA . ASP A 1 396 ? -7.777 -19.360 -8.953 1.00 91.25 396 ASP A CA 1
ATOM 3144 C C . ASP A 1 396 ? -8.633 -18.748 -10.097 1.00 91.25 396 ASP A C 1
ATOM 3146 O O . ASP A 1 396 ? -9.019 -19.397 -11.087 1.00 91.25 396 ASP A O 1
ATOM 3150 N N . GLN A 1 397 ? -8.850 -17.433 -10.001 1.00 91.56 397 GLN A N 1
ATOM 3151 C CA . GLN A 1 397 ? -9.412 -16.529 -11.004 1.00 91.56 397 GLN A CA 1
ATOM 3152 C C . GLN A 1 397 ? -8.558 -15.250 -11.098 1.00 91.56 397 GLN A C 1
ATOM 3154 O O . GLN A 1 397 ? -8.007 -14.752 -10.122 1.00 91.56 397 GLN A O 1
ATOM 3159 N N . HIS A 1 398 ? -8.437 -14.681 -12.298 1.00 87.50 398 HIS A N 1
ATOM 3160 C CA . HIS A 1 398 ? -7.736 -13.403 -12.475 1.00 87.50 398 HIS A CA 1
ATOM 3161 C C . HIS A 1 398 ? -8.629 -12.225 -12.070 1.00 87.50 398 HIS A C 1
ATOM 3163 O O . HIS A 1 398 ? -9.815 -12.209 -12.398 1.00 87.50 398 HIS A O 1
ATOM 3169 N N . ILE A 1 399 ? -8.050 -11.197 -11.456 1.00 86.31 399 ILE A N 1
ATOM 3170 C CA . ILE A 1 399 ? -8.700 -9.913 -11.193 1.00 86.31 399 ILE A CA 1
ATOM 3171 C C . ILE A 1 399 ? -8.517 -9.015 -12.414 1.00 86.31 399 ILE A C 1
ATOM 3173 O O . ILE A 1 399 ? -7.395 -8.708 -12.826 1.00 86.31 399 ILE A O 1
ATOM 3177 N N . TYR A 1 400 ? -9.623 -8.597 -13.021 1.00 80.12 400 TYR A N 1
ATOM 3178 C CA . TYR A 1 400 ? -9.586 -7.838 -14.264 1.00 80.12 400 TYR A CA 1
ATOM 3179 C C . TYR A 1 400 ? -9.277 -6.366 -14.024 1.00 80.12 400 TYR A C 1
ATOM 3181 O O . TYR A 1 400 ? -9.797 -5.715 -13.115 1.00 80.12 400 TYR A O 1
ATOM 3189 N N . SER A 1 401 ? -8.425 -5.843 -14.897 1.00 69.12 401 SER A N 1
ATOM 3190 C CA . SER A 1 401 ? -8.036 -4.439 -14.941 1.00 69.12 401 SER A CA 1
ATOM 3191 C C . SER A 1 401 ? -8.672 -3.687 -16.121 1.00 69.12 401 SER A C 1
ATOM 3193 O O . SER A 1 401 ? -8.376 -2.518 -16.353 1.00 69.12 401 SER A O 1
ATOM 3195 N N . ASP A 1 402 ? -9.605 -4.338 -16.822 1.00 49.62 402 ASP A N 1
ATOM 3196 C CA . ASP A 1 402 ? -10.388 -3.845 -17.955 1.00 49.62 402 ASP A CA 1
ATOM 3197 C C . ASP A 1 402 ? -11.910 -3.888 -17.684 1.00 49.62 402 ASP A C 1
ATOM 3199 O O . ASP A 1 402 ? -12.708 -4.418 -18.457 1.00 49.62 402 ASP A O 1
ATOM 3203 N N . GLY A 1 403 ? -12.341 -3.253 -16.586 1.00 67.06 403 GLY A N 1
ATOM 3204 C CA . GLY A 1 403 ? -13.751 -2.919 -16.351 1.00 67.06 403 GLY A CA 1
ATOM 3205 C C . GLY A 1 403 ? -14.469 -3.762 -15.285 1.00 67.06 403 GLY A C 1
ATOM 3206 O O . GLY A 1 403 ? -13.836 -4.243 -14.349 1.00 67.06 403 GLY A O 1
ATOM 3207 N N . PRO A 1 404 ? -15.814 -3.853 -15.339 1.00 83.00 404 PRO A N 1
ATOM 3208 C CA . PRO A 1 404 ? -16.620 -4.469 -14.286 1.00 83.00 404 PRO A CA 1
ATOM 3209 C C . PRO A 1 404 ? -16.504 -6.002 -14.283 1.00 83.00 404 PRO A C 1
ATOM 3211 O O . PRO A 1 404 ? -16.976 -6.667 -15.203 1.00 83.00 404 PRO A O 1
ATOM 3214 N N . GLN A 1 405 ? -15.949 -6.559 -13.209 1.00 92.56 405 GLN A N 1
ATOM 3215 C CA . GLN A 1 405 ? -15.856 -7.994 -12.954 1.00 92.56 405 GLN A CA 1
ATOM 3216 C C . GLN A 1 405 ? -16.915 -8.444 -11.947 1.00 92.56 405 GLN A C 1
ATOM 3218 O O . GLN A 1 405 ? -17.098 -7.791 -10.919 1.00 92.56 405 GLN A O 1
ATOM 3223 N N . ALA A 1 406 ? -17.590 -9.564 -12.224 1.00 95.50 406 ALA A N 1
ATOM 3224 C CA . ALA A 1 406 ? -18.581 -10.139 -11.319 1.00 95.50 406 ALA A CA 1
ATOM 3225 C C . ALA A 1 406 ? -17.919 -10.658 -10.032 1.00 95.50 406 ALA A C 1
ATOM 3227 O O . ALA A 1 406 ? -17.054 -11.537 -10.076 1.00 95.50 406 ALA A O 1
ATOM 3228 N N . ILE A 1 407 ? -18.360 -10.133 -8.891 1.00 97.44 407 ILE A N 1
ATOM 3229 C CA . ILE A 1 407 ? -17.908 -10.542 -7.560 1.00 97.44 407 ILE A CA 1
ATOM 3230 C C . ILE A 1 407 ? -19.016 -11.265 -6.798 1.00 97.44 407 ILE A C 1
ATOM 3232 O O . ILE A 1 407 ? -20.205 -11.089 -7.066 1.00 97.44 407 ILE A O 1
ATOM 3236 N N . ILE A 1 408 ? -18.619 -12.032 -5.797 1.00 97.88 408 ILE A N 1
ATOM 3237 C CA . ILE A 1 408 ? -19.476 -12.552 -4.734 1.00 97.88 408 ILE A CA 1
ATOM 3238 C C . ILE A 1 408 ? -18.923 -12.081 -3.393 1.00 97.88 408 ILE A C 1
ATOM 3240 O O . ILE A 1 408 ? -17.720 -11.897 -3.244 1.00 97.88 408 ILE A O 1
ATOM 3244 N N . TRP A 1 409 ? -19.791 -11.911 -2.406 1.00 97.94 409 TRP A N 1
ATOM 3245 C CA . TRP A 1 409 ? -19.391 -11.740 -1.014 1.00 97.94 409 TRP A CA 1
ATOM 3246 C C . TRP A 1 409 ? -20.358 -12.504 -0.119 1.00 97.94 409 TRP A C 1
ATOM 3248 O O . TRP A 1 409 ? -21.505 -12.762 -0.503 1.00 97.94 409 TRP A O 1
ATOM 3258 N N . ALA A 1 410 ? -19.889 -12.881 1.064 1.00 96.94 410 ALA A N 1
ATOM 3259 C CA . ALA A 1 410 ? -20.698 -13.533 2.083 1.00 96.94 410 ALA A CA 1
ATOM 3260 C C . ALA A 1 410 ? -20.115 -13.286 3.474 1.00 96.94 410 ALA A C 1
ATOM 3262 O O . ALA A 1 410 ? -18.929 -12.992 3.614 1.00 96.94 410 ALA A O 1
ATOM 3263 N N . TYR A 1 411 ? -20.942 -13.459 4.497 1.00 97.38 411 TYR A N 1
ATOM 3264 C CA . TYR A 1 411 ? -20.483 -13.620 5.870 1.00 97.38 411 TYR A CA 1
ATOM 3265 C C . TYR A 1 411 ? -21.347 -14.643 6.601 1.00 97.38 411 TYR A C 1
ATOM 3267 O O . TYR A 1 411 ? -22.532 -14.806 6.298 1.00 97.38 411 TYR A O 1
ATOM 3275 N N . GLY A 1 412 ? -20.771 -15.340 7.572 1.00 93.44 412 GLY A N 1
ATOM 3276 C CA . GLY A 1 412 ? -21.484 -16.334 8.367 1.00 93.44 412 GLY A CA 1
ATOM 3277 C C . GLY A 1 412 ? -20.574 -17.121 9.294 1.00 93.44 412 GLY A C 1
ATOM 3278 O O . GLY A 1 412 ? -19.398 -16.791 9.387 1.00 93.44 412 GLY A O 1
ATOM 3279 N N . PRO A 1 413 ? -21.101 -18.127 10.003 1.00 91.94 413 PRO A N 1
ATOM 3280 C CA . PRO A 1 413 ? -20.343 -18.860 11.006 1.00 91.94 413 PRO A CA 1
ATOM 3281 C C . PRO A 1 413 ? -19.230 -19.738 10.413 1.00 91.94 413 PRO A C 1
ATOM 3283 O O . PRO A 1 413 ? -19.298 -20.202 9.272 1.00 91.94 413 PRO A O 1
ATOM 3286 N N . LEU A 1 414 ? -18.229 -20.001 11.244 1.00 91.12 414 LEU A N 1
ATOM 3287 C CA . LEU A 1 414 ? -17.179 -21.000 11.070 1.00 91.12 414 LEU A CA 1
ATOM 3288 C C . LEU A 1 414 ? -17.494 -22.253 11.901 1.00 91.12 414 LEU A C 1
ATOM 3290 O O . LEU A 1 414 ? -18.265 -22.199 12.863 1.00 91.12 414 LEU A O 1
ATOM 3294 N N . ASN A 1 415 ? -16.900 -23.388 11.535 1.00 86.12 415 ASN A N 1
ATOM 3295 C CA . ASN A 1 415 ? -16.909 -24.602 12.352 1.00 86.12 415 ASN A CA 1
ATOM 3296 C C . ASN A 1 415 ? -15.708 -24.648 13.326 1.00 86.12 415 ASN A C 1
ATOM 3298 O O . ASN A 1 415 ? -14.836 -23.785 13.302 1.00 86.12 415 ASN A O 1
ATOM 3302 N N . GLU A 1 416 ? -15.624 -25.701 14.146 1.00 86.75 416 GLU A N 1
ATOM 3303 C CA . GLU A 1 416 ? -14.532 -25.934 15.117 1.00 86.75 416 GLU A CA 1
ATOM 3304 C C . GLU A 1 416 ? -13.123 -26.078 14.495 1.00 86.75 416 GLU A C 1
ATOM 3306 O O . GLU A 1 416 ? -12.134 -26.174 15.217 1.00 86.75 416 GLU A O 1
ATOM 3311 N N . ARG A 1 417 ? -13.015 -26.129 13.162 1.00 85.75 417 ARG A N 1
ATOM 3312 C CA . ARG A 1 417 ? -11.757 -26.200 12.399 1.00 85.75 417 ARG A CA 1
ATOM 3313 C C . ARG A 1 417 ? -11.436 -24.897 11.663 1.00 85.75 417 ARG A C 1
ATOM 3315 O O . ARG A 1 417 ? -10.514 -24.883 10.853 1.00 85.75 417 ARG A O 1
ATOM 3322 N N . ASN A 1 418 ? -12.197 -23.831 11.918 1.00 89.38 418 ASN A N 1
ATOM 3323 C CA . ASN A 1 418 ? -12.168 -22.571 11.175 1.00 89.38 418 ASN A CA 1
ATOM 3324 C C . ASN A 1 418 ? -12.480 -22.724 9.668 1.00 89.38 418 ASN A C 1
ATOM 3326 O O . ASN A 1 418 ? -12.067 -21.901 8.855 1.00 89.38 418 ASN A O 1
ATOM 3330 N N . GLU A 1 419 ? -13.243 -23.752 9.280 1.00 88.94 419 GLU A N 1
ATOM 3331 C CA . GLU A 1 419 ? -13.792 -23.890 7.924 1.00 88.94 419 GLU A CA 1
ATOM 3332 C C . GLU A 1 419 ? -15.182 -23.235 7.847 1.00 88.94 419 GLU A C 1
ATOM 3334 O O . GLU A 1 419 ? -15.953 -23.264 8.813 1.00 88.94 419 GLU A O 1
ATOM 3339 N N . ILE A 1 420 ? -15.542 -22.678 6.686 1.00 93.62 420 ILE A N 1
ATOM 3340 C CA . ILE A 1 420 ? -16.825 -21.980 6.518 1.00 93.62 420 ILE A CA 1
ATOM 3341 C C . ILE A 1 420 ? -18.044 -22.909 6.631 1.00 93.62 420 ILE A C 1
ATOM 3343 O O . ILE A 1 420 ? -18.114 -23.978 6.016 1.00 93.62 420 ILE A O 1
ATOM 3347 N N . LEU A 1 421 ? -19.048 -22.462 7.389 1.00 87.50 421 LEU A N 1
ATOM 3348 C CA . LEU A 1 421 ? -20.397 -23.028 7.387 1.00 87.50 421 LEU A CA 1
ATOM 3349 C C . LEU A 1 421 ? -21.308 -22.241 6.430 1.00 87.50 421 LEU A C 1
ATOM 3351 O O . LEU A 1 421 ? -20.877 -21.348 5.703 1.00 87.50 421 LEU A O 1
ATOM 3355 N N . TYR A 1 422 ? -22.595 -22.595 6.399 1.00 83.81 422 TYR A N 1
ATOM 3356 C CA . TYR A 1 422 ? -23.582 -21.886 5.588 1.00 83.81 422 TYR A CA 1
ATOM 3357 C C . TYR A 1 422 ? -23.687 -20.412 6.013 1.00 83.81 422 TYR A C 1
ATOM 3359 O O . TYR A 1 422 ? -23.935 -20.116 7.181 1.00 83.81 422 TYR A O 1
ATOM 3367 N N . HIS A 1 423 ? -23.527 -19.499 5.055 1.00 91.19 423 HIS A N 1
ATOM 3368 C CA . HIS A 1 423 ? -23.482 -18.058 5.295 1.00 91.19 423 HIS A CA 1
ATOM 3369 C C . HIS A 1 423 ? -24.762 -17.500 5.952 1.00 91.19 423 HIS A C 1
ATOM 3371 O O . HIS A 1 423 ? -25.882 -17.795 5.522 1.00 91.19 423 HIS A O 1
ATOM 3377 N N . SER A 1 424 ? -24.591 -16.610 6.933 1.00 87.56 424 SER A N 1
ATOM 3378 C CA . SER A 1 424 ? -25.666 -15.813 7.541 1.00 87.56 424 SER A CA 1
ATOM 3379 C C . SER A 1 424 ? -26.290 -14.852 6.521 1.00 87.56 424 SER A C 1
ATOM 3381 O O . SER A 1 424 ? -27.504 -14.659 6.517 1.00 87.56 424 SER A O 1
ATOM 3383 N N . ASN A 1 425 ? -25.474 -14.258 5.642 1.00 90.75 425 ASN A N 1
ATOM 3384 C CA . ASN A 1 425 ? -25.922 -13.411 4.535 1.00 90.75 425 ASN A CA 1
ATOM 3385 C C . ASN A 1 425 ? -24.920 -13.450 3.368 1.00 90.75 425 ASN A C 1
ATOM 3387 O O . ASN A 1 425 ? -23.751 -13.797 3.548 1.00 90.75 425 ASN A O 1
ATOM 3391 N N . HIS A 1 426 ? -25.374 -13.093 2.168 1.00 92.75 426 HIS A N 1
ATOM 3392 C CA . HIS A 1 426 ? -24.576 -13.162 0.946 1.00 92.75 426 HIS A CA 1
ATOM 3393 C C . HIS A 1 426 ? -25.084 -12.217 -0.148 1.00 92.75 426 HIS A C 1
ATOM 3395 O O . HIS A 1 426 ? -26.235 -11.780 -0.147 1.00 92.75 426 HIS A O 1
ATOM 3401 N N . GLN A 1 427 ? -24.211 -11.969 -1.122 1.00 91.50 427 GLN A N 1
ATOM 3402 C CA . GLN A 1 427 ? -24.494 -11.276 -2.374 1.00 91.50 427 GLN A CA 1
ATOM 3403 C C . GLN A 1 427 ? -25.743 -11.848 -3.073 1.00 91.50 427 GLN A C 1
ATOM 3405 O O . GLN A 1 427 ? -25.747 -13.001 -3.506 1.00 91.50 427 GLN A O 1
ATOM 3410 N N . PHE A 1 428 ? -26.781 -11.020 -3.235 1.00 84.00 428 PHE A N 1
ATOM 3411 C CA . PHE A 1 428 ? -28.017 -11.385 -3.934 1.00 84.00 428 PHE A CA 1
ATOM 3412 C C . PHE A 1 428 ? -28.081 -10.750 -5.330 1.00 84.00 428 PHE A C 1
ATOM 3414 O O . PHE A 1 428 ? -27.954 -9.534 -5.477 1.00 84.00 428 PHE A O 1
ATOM 3421 N N . GLY A 1 429 ? -28.296 -11.568 -6.363 1.00 89.75 429 GLY A N 1
ATOM 3422 C CA . GLY A 1 429 ? -28.188 -11.128 -7.760 1.00 89.75 429 GLY A CA 1
ATOM 3423 C C . GLY A 1 429 ? -26.751 -10.761 -8.152 1.00 89.75 429 GLY A C 1
ATOM 3424 O O . GLY A 1 429 ? -25.803 -11.099 -7.443 1.00 89.75 429 GLY A O 1
ATOM 3425 N N . ASP A 1 430 ? -26.589 -10.066 -9.277 1.00 92.19 430 ASP A N 1
ATOM 3426 C CA . ASP A 1 430 ? -25.267 -9.750 -9.824 1.00 92.19 430 ASP A CA 1
ATOM 3427 C C . ASP A 1 430 ? -24.684 -8.443 -9.269 1.00 92.19 430 ASP A C 1
ATOM 3429 O O . ASP A 1 430 ? -25.347 -7.403 -9.231 1.00 92.19 430 ASP A O 1
ATOM 3433 N N . ARG A 1 431 ? -23.402 -8.477 -8.898 1.00 93.12 431 ARG A N 1
ATOM 3434 C CA . ARG A 1 431 ? -22.618 -7.331 -8.423 1.00 93.12 431 ARG A CA 1
ATOM 3435 C C . ARG A 1 431 ? -21.273 -7.318 -9.116 1.00 93.12 431 ARG A C 1
ATOM 3437 O O . ARG A 1 431 ? -20.609 -8.345 -9.224 1.00 93.12 431 ARG A O 1
ATOM 3444 N N . TYR A 1 432 ? -20.866 -6.132 -9.547 1.00 94.31 432 TYR A N 1
ATOM 3445 C CA . TYR A 1 432 ? -19.643 -5.945 -10.309 1.00 94.31 432 TYR A CA 1
ATOM 3446 C C . TYR A 1 432 ? -18.777 -4.857 -9.688 1.00 94.31 432 TYR A C 1
ATOM 3448 O O . TYR A 1 432 ? -19.293 -3.803 -9.314 1.00 94.31 432 TYR A O 1
ATOM 3456 N N . LEU A 1 433 ? -17.467 -5.088 -9.643 1.00 92.06 433 LEU A N 1
ATOM 3457 C CA . LEU A 1 433 ? -16.465 -4.088 -9.274 1.00 92.06 433 LEU A CA 1
ATOM 3458 C C . LEU A 1 433 ? -15.495 -3.872 -10.435 1.00 92.06 433 LEU A C 1
ATOM 3460 O O . LEU A 1 433 ? -15.141 -4.814 -11.134 1.00 92.06 433 LEU A O 1
ATOM 3464 N N . ASN A 1 434 ? -15.060 -2.629 -10.639 1.00 86.75 434 ASN A N 1
ATOM 3465 C CA . ASN A 1 434 ? -13.958 -2.314 -11.547 1.00 86.75 434 ASN A CA 1
ATOM 3466 C C . ASN A 1 434 ? -12.709 -2.055 -10.705 1.00 86.75 434 ASN A C 1
ATOM 3468 O O . ASN A 1 434 ? -12.577 -0.976 -10.124 1.00 86.75 434 ASN A O 1
ATOM 3472 N N . PHE A 1 435 ? -11.828 -3.051 -10.611 1.00 83.94 435 PHE A N 1
ATOM 3473 C CA . PHE A 1 435 ? -10.702 -3.011 -9.681 1.00 83.94 435 PHE A CA 1
ATOM 3474 C C . PHE A 1 435 ? -9.605 -2.019 -10.097 1.00 83.94 435 PHE A C 1
ATOM 3476 O O . PHE A 1 435 ? -9.017 -1.384 -9.224 1.00 83.94 435 PHE A O 1
ATOM 3483 N N . ALA A 1 436 ? -9.397 -1.802 -11.401 1.00 73.56 436 ALA A N 1
ATOM 3484 C CA . ALA A 1 436 ? -8.398 -0.866 -11.935 1.00 73.56 436 ALA A CA 1
ATOM 3485 C C . ALA A 1 436 ? -8.914 0.563 -12.178 1.00 73.56 436 ALA A C 1
ATOM 3487 O O . ALA A 1 436 ? -8.244 1.367 -12.828 1.00 73.56 436 ALA A O 1
ATOM 3488 N N . ARG A 1 437 ? -10.102 0.917 -11.672 1.00 68.81 437 ARG A N 1
ATOM 3489 C CA . ARG A 1 437 ? -10.579 2.305 -11.739 1.00 68.81 437 ARG A CA 1
ATOM 3490 C C . ARG A 1 437 ? -9.691 3.233 -10.896 1.00 68.81 437 ARG A C 1
ATOM 3492 O O . ARG A 1 437 ? -9.218 2.841 -9.826 1.00 68.81 437 ARG A O 1
ATOM 3499 N N . SER A 1 438 ? -9.555 4.488 -11.327 1.00 59.41 438 SER A N 1
ATOM 3500 C CA . SER A 1 438 ? -8.954 5.560 -10.520 1.00 59.41 438 SER A CA 1
ATOM 3501 C C . SER A 1 438 ? -9.604 5.630 -9.125 1.00 59.41 438 SER A C 1
ATOM 3503 O O . SER A 1 438 ? -10.819 5.439 -9.046 1.00 59.41 438 SER A O 1
ATOM 3505 N N . PRO A 1 439 ? -8.853 5.908 -8.041 1.00 65.00 439 PRO A N 1
ATOM 3506 C CA . PRO A 1 439 ? -9.375 5.847 -6.675 1.00 65.00 439 PRO A CA 1
ATOM 3507 C C . PRO A 1 439 ? -10.648 6.677 -6.445 1.00 65.00 439 PRO A C 1
ATOM 3509 O O . PRO A 1 439 ? -10.647 7.904 -6.540 1.00 65.00 439 PRO A O 1
ATOM 3512 N N . VAL A 1 440 ? -11.744 5.994 -6.108 1.00 68.44 440 VAL A N 1
ATOM 3513 C CA . VAL A 1 440 ? -13.037 6.588 -5.743 1.00 68.44 440 VAL A CA 1
ATOM 3514 C C . VAL A 1 440 ? -13.537 5.982 -4.434 1.00 68.44 440 VAL A C 1
ATOM 3516 O O . VAL A 1 440 ? -13.684 4.761 -4.311 1.00 68.44 440 VAL A O 1
ATOM 3519 N N . TRP A 1 441 ? -13.851 6.858 -3.474 1.00 67.50 441 TRP A N 1
ATOM 3520 C CA . TRP A 1 441 ? -14.371 6.506 -2.152 1.00 67.50 441 TRP A CA 1
ATOM 3521 C C . TRP A 1 441 ? -15.899 6.665 -2.071 1.00 67.50 441 TRP A C 1
ATOM 3523 O O . TRP A 1 441 ? -16.414 7.775 -1.852 1.00 67.50 441 TRP A O 1
ATOM 3533 N N . ASN A 1 442 ? -16.617 5.545 -2.213 1.00 76.81 442 ASN A N 1
ATOM 3534 C CA . ASN A 1 442 ? -18.083 5.487 -2.128 1.00 76.81 442 ASN A CA 1
ATOM 3535 C C . ASN A 1 442 ? -18.616 5.014 -0.764 1.00 76.81 442 ASN A C 1
ATOM 3537 O O . ASN A 1 442 ? -19.805 5.169 -0.496 1.00 76.81 442 ASN A O 1
ATOM 3541 N N . CYS A 1 443 ? -17.753 4.522 0.127 1.00 72.94 443 CYS A N 1
ATOM 3542 C CA . CYS A 1 443 ? -18.132 4.179 1.500 1.00 72.94 443 CYS A CA 1
ATOM 3543 C C . CYS A 1 443 ? -18.470 5.423 2.348 1.00 72.94 443 CYS A C 1
ATOM 3545 O O . CYS A 1 443 ? -18.053 6.542 2.003 1.00 72.94 443 CYS A O 1
ATOM 3547 N N . PRO A 1 444 ? -19.182 5.273 3.483 1.00 57.53 444 PRO A N 1
ATOM 3548 C CA . PRO A 1 444 ? -19.590 6.384 4.334 1.00 57.53 444 PRO A CA 1
ATOM 3549 C C . PRO A 1 444 ? -18.386 7.087 4.977 1.00 57.53 444 PRO A C 1
ATOM 3551 O O . PRO A 1 444 ? -17.931 6.755 6.067 1.00 57.53 444 PRO A O 1
ATOM 3554 N N . SER A 1 445 ? -17.876 8.127 4.316 1.00 47.22 445 SER A N 1
ATOM 3555 C CA . SER A 1 445 ? -16.939 9.054 4.950 1.00 47.22 445 SER A CA 1
ATOM 3556 C C . SER A 1 445 ? -17.645 9.754 6.125 1.00 47.22 445 SER A C 1
ATOM 3558 O O . SER A 1 445 ? -18.723 10.337 5.916 1.00 47.22 445 SER A O 1
ATOM 3560 N N . PRO A 1 446 ? -17.050 9.765 7.336 1.00 38.25 446 PRO A N 1
ATOM 3561 C CA . PRO A 1 446 ? -17.587 10.493 8.484 1.00 38.25 446 PRO A CA 1
ATOM 3562 C C . PRO A 1 446 ? -17.921 11.947 8.135 1.00 38.25 446 PRO A C 1
ATOM 3564 O O . PRO A 1 446 ? -19.009 12.423 8.472 1.00 38.25 446 PRO A O 1
ATOM 3567 N N . ASP A 1 447 ? -17.060 12.607 7.353 1.00 39.66 447 ASP A N 1
ATOM 3568 C CA . ASP A 1 447 ? -17.249 13.985 6.902 1.00 39.66 447 ASP A CA 1
ATOM 3569 C C . ASP A 1 447 ? -18.418 14.167 5.931 1.00 39.66 447 ASP A C 1
ATOM 3571 O O . ASP A 1 447 ? -19.158 15.137 6.078 1.00 39.66 447 ASP A O 1
ATOM 3575 N N . LYS A 1 448 ? -18.684 13.242 4.996 1.00 37.91 448 LYS A N 1
ATOM 3576 C CA . LYS A 1 448 ? -19.877 13.346 4.124 1.00 37.91 448 LYS A CA 1
ATOM 3577 C C . LYS A 1 448 ? -21.172 13.238 4.942 1.00 37.91 448 LYS A C 1
ATOM 3579 O O . LYS A 1 448 ? -22.112 14.004 4.708 1.00 37.91 448 LYS A O 1
ATOM 3584 N N . SER A 1 449 ? -21.211 12.359 5.950 1.00 38.88 449 SER A N 1
ATOM 3585 C CA . SER A 1 449 ? -22.363 12.251 6.861 1.00 38.88 449 SER A CA 1
ATOM 3586 C C . SER A 1 449 ? -22.534 13.509 7.728 1.00 38.88 449 SER A C 1
ATOM 3588 O O . SER A 1 449 ? -23.655 13.982 7.932 1.00 38.88 449 SER A O 1
ATOM 3590 N N . LEU A 1 450 ? -21.424 14.103 8.184 1.00 38.06 450 LEU A N 1
ATOM 3591 C CA . LEU A 1 450 ? -21.406 15.331 8.977 1.00 38.06 450 LEU A CA 1
ATOM 3592 C C . LEU A 1 450 ? -21.749 16.563 8.134 1.00 38.06 450 LEU A C 1
ATOM 3594 O O . LEU A 1 450 ? -22.470 17.427 8.623 1.00 38.06 450 LEU A O 1
ATOM 3598 N N . MET A 1 451 ? -21.309 16.644 6.878 1.00 35.69 451 MET A N 1
ATOM 3599 C CA . MET A 1 451 ? -21.657 17.724 5.952 1.00 35.69 451 MET A CA 1
ATOM 3600 C C . MET A 1 451 ? -23.132 17.676 5.555 1.00 35.69 451 MET A C 1
ATOM 3602 O O . MET A 1 451 ? -23.801 18.704 5.639 1.00 35.69 451 MET A O 1
ATOM 3606 N N . ASN A 1 452 ? -23.689 16.502 5.238 1.00 38.62 452 ASN A N 1
ATOM 3607 C CA . ASN A 1 452 ? -25.131 16.384 5.001 1.00 38.62 452 ASN A CA 1
ATOM 3608 C C . ASN A 1 452 ? -25.941 16.662 6.280 1.00 38.62 452 ASN A C 1
ATOM 3610 O O . ASN A 1 452 ? -26.903 17.428 6.223 1.00 38.62 452 ASN A O 1
ATOM 3614 N N . LYS A 1 453 ? -25.524 16.168 7.458 1.00 38.72 453 LYS A N 1
ATOM 3615 C CA . LYS A 1 453 ? -26.163 16.543 8.737 1.00 38.72 453 LYS A CA 1
ATOM 3616 C C . LYS A 1 453 ? -26.040 18.040 9.049 1.00 38.72 453 LYS A C 1
ATOM 3618 O O . LYS A 1 453 ? -26.965 18.582 9.642 1.00 38.72 453 LYS A O 1
ATOM 3623 N N . ARG A 1 454 ? -24.963 18.732 8.652 1.00 39.28 454 ARG A N 1
ATOM 3624 C CA . ARG A 1 454 ? -24.837 20.202 8.768 1.00 39.28 454 ARG A CA 1
ATOM 3625 C C . ARG A 1 454 ? -25.725 20.936 7.763 1.00 39.28 454 ARG A C 1
ATOM 3627 O O . ARG A 1 454 ? -26.339 21.925 8.140 1.00 39.28 454 ARG A O 1
ATOM 3634 N N . ARG A 1 455 ? -25.860 20.440 6.528 1.00 34.53 455 ARG A N 1
ATOM 3635 C CA . ARG A 1 455 ? -26.747 21.017 5.502 1.00 34.53 455 ARG A CA 1
ATOM 3636 C C . ARG A 1 455 ? -28.219 20.936 5.918 1.00 34.53 455 ARG A C 1
ATOM 3638 O O . ARG A 1 455 ? -28.922 21.935 5.828 1.00 34.53 455 ARG A O 1
ATOM 3645 N N . TRP A 1 456 ? -28.653 19.800 6.467 1.00 31.72 456 TRP A N 1
ATOM 3646 C CA . TRP A 1 456 ? -29.996 19.656 7.042 1.00 31.72 456 TRP A CA 1
ATOM 3647 C C . TRP A 1 456 ? -30.173 20.430 8.356 1.00 31.72 456 TRP A C 1
ATOM 3649 O O . TRP A 1 456 ? -31.209 21.061 8.543 1.00 31.72 456 TRP A O 1
ATOM 3659 N N . ARG A 1 457 ? -29.161 20.475 9.239 1.00 32.59 457 ARG A N 1
ATOM 3660 C CA . ARG A 1 457 ? -29.219 21.295 10.466 1.00 32.59 457 ARG A CA 1
ATOM 3661 C C . ARG A 1 457 ? -29.212 22.798 10.207 1.00 32.59 457 ARG A C 1
ATOM 3663 O O . ARG A 1 457 ? -29.833 23.502 10.979 1.00 32.59 457 ARG A O 1
ATOM 3670 N N . HIS A 1 458 ? -28.594 23.316 9.147 1.00 37.66 458 HIS A N 1
ATOM 3671 C CA . HIS A 1 458 ? -28.717 24.745 8.820 1.00 37.66 458 HIS A CA 1
ATOM 3672 C C . HIS A 1 458 ? -30.104 25.120 8.284 1.00 37.66 458 HIS A C 1
ATOM 3674 O O . HIS A 1 458 ? -30.534 26.252 8.475 1.00 37.66 458 HIS A O 1
ATOM 3680 N N . ILE A 1 459 ? -30.815 24.175 7.661 1.00 37.34 459 ILE A N 1
ATOM 3681 C CA . ILE A 1 459 ? -32.211 24.366 7.249 1.00 37.34 459 ILE A CA 1
ATOM 3682 C C . ILE A 1 459 ? -33.130 24.281 8.478 1.00 37.34 459 ILE A C 1
ATOM 3684 O O . ILE A 1 459 ? -33.930 25.184 8.700 1.00 37.34 459 ILE A O 1
ATOM 3688 N N . LEU A 1 460 ? -32.965 23.259 9.326 1.00 37.00 460 LEU A N 1
ATOM 3689 C CA . LEU A 1 460 ? -33.808 23.047 10.511 1.00 37.00 460 LEU A CA 1
ATOM 3690 C C . LEU A 1 460 ? -33.533 24.036 11.658 1.00 37.00 460 LEU A C 1
ATOM 3692 O O . LEU A 1 460 ? -34.489 24.539 12.232 1.00 37.00 460 LEU A O 1
ATOM 3696 N N . ASN A 1 461 ? -32.280 24.412 11.938 1.00 36.44 461 ASN A N 1
ATOM 3697 C CA . ASN A 1 461 ? -31.930 25.381 12.993 1.00 36.44 461 ASN A CA 1
ATOM 3698 C C . ASN A 1 461 ? -32.261 26.846 12.622 1.00 36.44 461 ASN A C 1
ATOM 3700 O O . ASN A 1 461 ? -31.951 27.752 13.393 1.00 36.44 461 ASN A O 1
ATOM 3704 N N . SER A 1 462 ? -32.890 27.095 11.467 1.00 34.81 462 SER A N 1
ATOM 3705 C CA . SER A 1 462 ? -33.605 28.354 11.205 1.00 34.81 462 SER A CA 1
ATOM 3706 C C . SER A 1 462 ? -34.990 28.402 11.874 1.00 34.81 462 SER A C 1
ATOM 3708 O O . SER A 1 462 ? -35.649 29.439 11.866 1.00 34.81 462 SER A O 1
ATOM 3710 N N . THR A 1 463 ? -35.416 27.298 12.499 1.00 34.47 463 THR A N 1
ATOM 3711 C CA . THR A 1 463 ? -36.722 27.130 13.143 1.00 34.47 463 THR A CA 1
ATOM 3712 C C . THR A 1 463 ? -36.598 26.380 14.471 1.00 34.47 463 THR A C 1
ATOM 3714 O O . THR A 1 463 ? -36.003 25.311 14.548 1.00 34.47 463 THR A O 1
ATOM 3717 N N . SER A 1 464 ? -37.241 26.924 15.506 1.00 30.78 464 SER A N 1
ATOM 3718 C CA . SER A 1 464 ? -37.401 26.377 16.866 1.00 30.78 464 SER A CA 1
ATOM 3719 C C . SER A 1 464 ? -36.141 26.208 17.734 1.00 30.78 464 SER A C 1
ATOM 3721 O O . SER A 1 464 ? -35.378 25.252 17.643 1.00 30.78 464 SER A O 1
ATOM 3723 N N . SER A 1 465 ? -36.023 27.127 18.689 1.00 28.11 465 SER A N 1
ATOM 3724 C CA . SER A 1 465 ? -35.396 26.936 19.996 1.00 28.11 465 SER A CA 1
ATOM 3725 C C . SER A 1 465 ? -36.391 26.323 20.995 1.00 28.11 465 SER A C 1
ATOM 3727 O O . SER A 1 465 ? -37.462 26.908 21.176 1.00 28.11 465 SER A O 1
ATOM 3729 N N . SER A 1 466 ? -36.046 25.233 21.692 1.00 25.97 466 SER A N 1
ATOM 3730 C CA . SER A 1 466 ? -36.524 24.898 23.060 1.00 25.97 466 SER A CA 1
ATOM 3731 C C . SER A 1 466 ? -35.737 23.703 23.640 1.00 25.97 466 SER A C 1
ATOM 3733 O O . SER A 1 466 ? -35.455 22.761 22.910 1.00 25.97 466 SER A O 1
ATOM 3735 N N . GLU A 1 467 ? -35.320 23.811 24.910 1.00 25.02 467 GLU A N 1
ATOM 3736 C CA . GLU A 1 467 ? -35.620 22.915 26.063 1.00 25.02 467 GLU A CA 1
ATOM 3737 C C . GLU A 1 467 ? -35.866 21.392 25.816 1.00 25.02 467 GLU A C 1
ATOM 3739 O O . GLU A 1 467 ? -36.522 21.027 24.850 1.00 25.02 467 GLU A O 1
ATOM 3744 N N . THR A 1 468 ? -35.449 20.421 26.655 1.00 23.64 468 THR A N 1
ATOM 3745 C CA . THR A 1 468 ? -34.815 20.420 28.003 1.00 23.64 468 THR A CA 1
ATOM 3746 C C . THR A 1 468 ? -34.227 19.029 28.365 1.00 23.64 468 THR A C 1
ATOM 3748 O O . THR A 1 468 ? -34.694 18.019 27.859 1.00 23.64 468 THR A O 1
ATOM 3751 N N . ASN A 1 469 ? -33.253 19.023 29.291 1.00 24.77 469 ASN A N 1
ATOM 3752 C CA . ASN A 1 469 ? -32.966 18.081 30.404 1.00 24.77 469 ASN A CA 1
ATOM 3753 C C . ASN A 1 469 ? -32.912 16.526 30.307 1.00 24.77 469 ASN A C 1
ATOM 3755 O O . ASN A 1 469 ? -33.638 15.862 29.584 1.00 24.77 469 ASN A O 1
ATOM 3759 N N . GLU A 1 470 ? -32.106 16.009 31.257 1.00 24.03 470 GLU A N 1
ATOM 3760 C CA . GLU A 1 470 ? -32.098 14.678 31.907 1.00 24.03 470 GLU A CA 1
ATOM 3761 C C . GLU A 1 470 ? -31.579 13.431 31.151 1.00 24.03 470 GLU A C 1
ATOM 3763 O O . GLU A 1 470 ? -31.706 13.314 29.940 1.00 24.03 470 GLU A O 1
ATOM 3768 N N . SER A 1 471 ? -31.058 12.389 31.826 1.00 23.12 471 SER A N 1
ATOM 3769 C CA . SER A 1 471 ? -30.060 12.266 32.928 1.00 23.12 471 SER A CA 1
ATOM 3770 C C . SER A 1 471 ? -29.831 10.766 33.227 1.00 23.12 471 SER A C 1
ATOM 3772 O O . SER A 1 471 ? -30.735 9.978 32.972 1.00 23.12 471 SER A O 1
ATOM 3774 N N . SER A 1 472 ? -28.712 10.400 33.884 1.00 24.09 472 SER A N 1
ATOM 3775 C CA . SER A 1 472 ? -28.524 9.132 34.649 1.00 24.09 472 SER A CA 1
ATOM 3776 C C . SER A 1 472 ? -28.541 7.797 33.850 1.00 24.09 472 SER A C 1
ATOM 3778 O O . SER A 1 472 ? -29.115 7.717 32.773 1.00 24.09 472 SER A O 1
ATOM 3780 N N . SER A 1 473 ? -27.936 6.678 34.277 1.00 23.33 473 SER A N 1
ATOM 3781 C CA . SER A 1 473 ? -26.839 6.407 35.234 1.00 23.33 473 SER A CA 1
ATOM 3782 C C . SER A 1 473 ? -26.480 4.907 35.202 1.00 23.33 473 SER A C 1
ATOM 3784 O O . SER A 1 473 ? -27.405 4.105 35.163 1.00 23.33 473 SER A O 1
ATOM 3786 N N . GLU A 1 474 ? -25.191 4.562 35.375 1.00 24.03 474 GLU A N 1
ATOM 3787 C CA . GLU A 1 474 ? -24.706 3.336 36.073 1.00 24.03 474 GLU A CA 1
ATOM 3788 C C . GLU A 1 474 ? -25.090 1.935 35.488 1.00 24.03 474 GLU A C 1
ATOM 3790 O O . GLU A 1 474 ? -25.942 1.821 34.621 1.00 24.03 474 GLU A O 1
ATOM 3795 N N . SER A 1 475 ? -24.456 0.795 35.815 1.00 22.38 475 SER A N 1
ATOM 3796 C CA . SER A 1 475 ? -23.310 0.479 36.692 1.00 22.38 475 SER A CA 1
ATOM 3797 C C . SER A 1 475 ? -22.507 -0.756 36.210 1.00 22.38 475 SER A C 1
ATOM 3799 O O . SER A 1 475 ? -22.912 -1.523 35.342 1.00 22.38 475 SER A O 1
ATOM 3801 N N . ARG A 1 476 ? -21.319 -0.862 36.817 1.00 22.27 476 ARG A N 1
ATOM 3802 C CA . ARG A 1 476 ? -20.194 -1.814 36.753 1.00 22.27 476 ARG A CA 1
ATOM 3803 C C . ARG A 1 476 ? -20.463 -3.268 37.192 1.00 22.27 476 ARG A C 1
ATOM 3805 O O . ARG A 1 476 ? -21.244 -3.459 38.113 1.00 22.27 476 ARG A O 1
ATOM 3812 N N . THR A 1 477 ? -19.608 -4.179 36.700 1.00 23.89 477 THR A N 1
ATOM 3813 C CA . THR A 1 477 ? -18.764 -5.202 37.402 1.00 23.89 477 THR A CA 1
ATOM 3814 C C . THR A 1 477 ? -17.815 -5.794 36.323 1.00 23.89 477 THR A C 1
ATOM 3816 O O . THR A 1 477 ? -18.256 -5.947 35.187 1.00 23.89 477 THR A O 1
ATOM 3819 N N . TH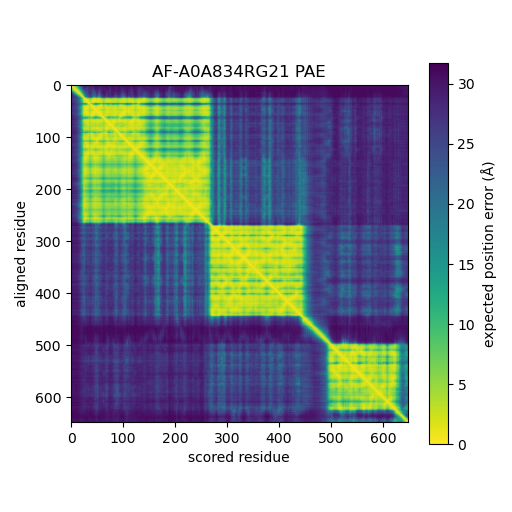R A 1 478 ? -16.473 -5.876 36.419 1.00 21.75 478 THR A N 1
ATOM 3820 C CA . THR A 1 478 ? -15.562 -6.696 37.274 1.00 21.75 478 THR A CA 1
ATOM 3821 C C . THR A 1 478 ? -15.891 -8.202 37.248 1.00 21.75 478 THR A C 1
ATOM 3823 O O . THR A 1 478 ? -17.060 -8.556 37.310 1.00 21.75 478 THR A O 1
ATOM 3826 N N . GLU A 1 479 ? -14.947 -9.145 37.090 1.00 22.81 479 GLU A N 1
ATOM 3827 C CA . GLU A 1 479 ? -13.503 -9.162 37.419 1.00 22.81 479 GLU A CA 1
ATOM 3828 C C . GLU A 1 479 ? -12.746 -10.274 36.624 1.00 22.81 479 GLU A C 1
ATOM 3830 O O . GLU A 1 479 ? -13.403 -11.176 36.124 1.00 22.81 479 GLU A O 1
ATOM 3835 N N . GLU A 1 480 ? -11.405 -10.169 36.511 1.00 21.25 480 GLU A N 1
ATOM 3836 C CA . GLU A 1 480 ? -10.336 -11.222 36.530 1.00 21.25 480 GLU A CA 1
ATOM 3837 C C . GLU A 1 480 ? -10.521 -12.658 35.932 1.00 21.25 480 GLU A C 1
ATOM 3839 O O . GLU A 1 480 ? -11.601 -13.225 35.933 1.00 21.25 480 GLU A O 1
ATOM 3844 N N . ASN A 1 481 ? -9.501 -13.435 35.510 1.00 21.64 481 ASN A N 1
ATOM 3845 C CA . ASN A 1 481 ? -8.054 -13.283 35.214 1.00 21.64 481 ASN A CA 1
ATOM 3846 C C . ASN A 1 481 ? -7.509 -14.676 34.772 1.00 21.64 481 ASN A C 1
ATOM 3848 O O . ASN A 1 481 ? -7.822 -15.652 35.450 1.00 21.64 481 ASN A O 1
ATOM 3852 N N . SER A 1 482 ? -6.696 -14.798 33.703 1.00 25.20 482 SER A N 1
ATOM 3853 C CA . SER A 1 482 ? -5.521 -15.718 33.595 1.00 25.20 482 SER A CA 1
ATOM 3854 C C . SER A 1 482 ? -4.973 -15.889 32.159 1.00 25.20 482 SER A C 1
ATOM 3856 O O . SER A 1 482 ? -5.720 -16.117 31.214 1.00 25.20 482 SER A O 1
ATOM 3858 N N . GLN A 1 483 ? -3.640 -15.828 32.012 1.00 22.11 483 GLN A N 1
ATOM 3859 C CA . GLN A 1 483 ? -2.867 -16.278 30.832 1.00 22.11 483 GLN A CA 1
ATOM 3860 C C . GLN A 1 483 ? -2.272 -17.683 31.082 1.00 22.11 483 GLN A C 1
ATOM 3862 O O . GLN A 1 483 ? -2.131 -18.076 32.244 1.00 22.11 483 GLN A O 1
ATOM 3867 N N . PRO A 1 484 ? -1.905 -18.443 30.029 1.00 22.64 484 PRO A N 1
ATOM 3868 C CA . PRO A 1 484 ? -0.485 -18.550 29.609 1.00 22.64 484 PRO A CA 1
ATOM 3869 C C . PRO A 1 484 ? -0.307 -18.535 28.062 1.00 22.64 484 PRO A C 1
ATOM 3871 O O . PRO A 1 484 ? -1.177 -19.004 27.341 1.00 22.64 484 PRO A O 1
ATOM 3874 N N . ILE A 1 485 ? 0.704 -17.896 27.449 1.00 20.86 485 ILE A N 1
ATOM 3875 C CA . ILE A 1 485 ? 2.158 -18.210 27.399 1.00 20.86 485 ILE A CA 1
ATOM 3876 C C . ILE A 1 485 ? 2.488 -19.548 26.680 1.00 20.86 485 ILE A C 1
ATOM 3878 O O . ILE A 1 485 ? 2.480 -20.580 27.344 1.00 20.86 485 ILE A O 1
ATOM 3882 N N . LEU A 1 486 ? 2.826 -19.529 25.365 1.00 21.88 486 LEU A N 1
ATOM 3883 C CA . LEU A 1 486 ? 4.164 -19.851 24.772 1.00 21.88 486 LEU A CA 1
ATOM 3884 C C . LEU A 1 486 ? 4.200 -20.150 23.240 1.00 21.88 486 LEU A C 1
ATOM 3886 O O . LEU A 1 486 ? 3.419 -20.942 22.726 1.00 21.88 486 LEU A O 1
ATOM 3890 N N . SER A 1 487 ? 5.258 -19.611 22.610 1.00 21.56 487 SER A N 1
ATOM 3891 C CA . SER A 1 487 ? 6.049 -20.068 21.437 1.00 21.56 487 SER A CA 1
ATOM 3892 C C . SER A 1 487 ? 5.468 -20.142 20.012 1.00 21.56 487 SER A C 1
ATOM 3894 O O . SER A 1 487 ? 4.654 -20.998 19.681 1.00 21.56 487 SER A O 1
ATOM 3896 N N . GLU A 1 488 ? 6.089 -19.336 19.145 1.00 21.94 488 GLU A N 1
ATOM 3897 C CA . GLU A 1 488 ? 6.098 -19.390 17.676 1.00 21.94 488 GLU A CA 1
ATOM 3898 C C . GLU A 1 488 ? 6.830 -20.633 17.120 1.00 21.94 488 GLU A C 1
ATOM 3900 O O . GLU A 1 488 ? 7.694 -21.213 17.784 1.00 21.94 488 GLU A O 1
ATOM 3905 N N . THR A 1 489 ? 6.596 -20.988 15.849 1.00 24.56 489 THR A N 1
ATOM 3906 C CA . THR A 1 489 ? 7.634 -21.608 14.993 1.00 24.56 489 THR A CA 1
ATOM 3907 C C . THR A 1 489 ? 7.393 -21.293 13.508 1.00 24.56 489 THR A C 1
ATOM 3909 O O . THR A 1 489 ? 6.260 -21.337 13.037 1.00 24.56 489 THR A O 1
ATOM 3912 N N . GLU A 1 490 ? 8.462 -20.970 12.776 1.00 25.81 490 GLU A N 1
ATOM 3913 C CA . GLU A 1 490 ? 8.463 -20.497 11.377 1.00 25.81 490 GLU A CA 1
ATOM 3914 C C . GLU A 1 490 ? 8.418 -21.630 10.322 1.00 25.81 490 GLU A C 1
ATOM 3916 O O . GLU A 1 490 ? 8.838 -22.756 10.596 1.00 25.81 490 GLU A O 1
ATOM 3921 N N . ALA A 1 491 ? 8.054 -21.308 9.066 1.00 23.34 491 ALA A N 1
ATOM 3922 C CA . ALA A 1 491 ? 8.414 -22.092 7.868 1.00 23.34 491 ALA A CA 1
ATOM 3923 C C . ALA A 1 491 ? 8.489 -21.226 6.577 1.00 23.34 491 ALA A C 1
ATOM 3925 O O . ALA A 1 491 ? 7.781 -20.232 6.447 1.00 23.34 491 ALA A O 1
ATOM 3926 N N . ILE A 1 492 ? 9.364 -21.598 5.623 1.00 27.08 492 ILE A N 1
ATOM 3927 C CA . ILE A 1 492 ? 9.787 -20.842 4.406 1.00 27.08 492 ILE A CA 1
ATOM 3928 C C . ILE A 1 492 ? 9.815 -21.793 3.162 1.00 27.08 492 ILE A C 1
ATOM 3930 O O . ILE A 1 492 ? 9.808 -23.000 3.383 1.00 27.08 492 ILE A O 1
ATOM 3934 N N . VAL A 1 493 ? 9.967 -21.269 1.909 1.00 32.06 493 VAL A N 1
ATOM 3935 C CA . VAL A 1 493 ? 10.375 -21.901 0.587 1.00 32.06 493 VAL A CA 1
ATOM 3936 C C . VAL A 1 493 ? 9.236 -22.031 -0.465 1.00 32.06 493 VAL A C 1
ATOM 3938 O O . VAL A 1 493 ? 8.194 -22.570 -0.132 1.00 32.06 493 VAL A O 1
ATOM 3941 N N . SER A 1 494 ? 9.346 -21.670 -1.771 1.00 34.59 494 SER A N 1
ATOM 3942 C CA . SER A 1 494 ? 10.313 -20.834 -2.550 1.00 34.59 494 SER A CA 1
ATOM 3943 C C . SER A 1 494 ? 9.714 -20.256 -3.879 1.00 34.59 494 SER A C 1
ATOM 3945 O O . SER A 1 494 ? 8.678 -19.611 -3.792 1.00 34.59 494 SER A O 1
ATOM 3947 N N . ASN A 1 495 ? 10.365 -20.337 -5.070 1.00 31.73 495 ASN A N 1
ATOM 3948 C CA . ASN A 1 495 ? 10.034 -19.512 -6.272 1.00 31.73 495 ASN A CA 1
ATOM 3949 C C . ASN A 1 495 ? 10.646 -20.010 -7.631 1.00 31.73 495 ASN A C 1
ATOM 3951 O O . ASN A 1 495 ? 11.791 -20.458 -7.638 1.00 31.73 495 ASN A O 1
ATOM 3955 N N . GLU A 1 496 ? 9.966 -19.825 -8.785 1.00 37.84 496 GLU A N 1
ATOM 3956 C CA . GLU A 1 496 ? 10.491 -19.984 -10.176 1.00 37.84 496 GLU A CA 1
ATOM 3957 C C . GLU A 1 496 ? 10.221 -18.732 -11.065 1.00 37.84 496 GLU A C 1
ATOM 3959 O O . GLU A 1 496 ? 9.219 -18.041 -10.905 1.00 37.84 496 GLU A O 1
ATOM 3964 N N . GLN A 1 497 ? 11.097 -18.424 -12.041 1.00 42.59 497 GLN A N 1
ATOM 3965 C CA . GLN A 1 497 ? 11.028 -17.202 -12.882 1.00 42.59 497 GLN A CA 1
ATOM 3966 C C . GLN A 1 497 ? 10.388 -17.403 -14.278 1.00 42.59 497 GLN A C 1
ATOM 3968 O O . GLN A 1 497 ? 10.720 -18.335 -15.011 1.00 42.59 497 GLN A O 1
ATOM 3973 N N . LEU A 1 498 ? 9.546 -16.453 -14.716 1.00 50.31 498 LEU A N 1
ATOM 3974 C CA . LEU A 1 498 ? 8.821 -16.478 -16.001 1.00 50.31 498 LEU A CA 1
ATOM 3975 C C . LEU A 1 498 ? 9.459 -15.581 -17.093 1.00 50.31 498 LEU A C 1
ATOM 3977 O O . LEU A 1 498 ? 9.880 -14.461 -16.832 1.00 50.31 498 LEU A O 1
ATOM 3981 N N . LYS A 1 499 ? 9.487 -16.058 -18.353 1.00 74.81 499 LYS A N 1
ATOM 3982 C CA . LYS A 1 499 ? 10.077 -15.364 -19.529 1.00 74.81 499 LYS A CA 1
ATOM 3983 C C . LYS A 1 499 ? 9.036 -14.608 -20.397 1.00 74.81 499 LYS A C 1
ATOM 3985 O O . LYS A 1 499 ? 8.000 -15.218 -20.674 1.00 74.81 499 LYS A O 1
ATOM 3990 N N . PRO A 1 500 ? 9.321 -13.386 -20.917 1.00 82.06 500 PRO A N 1
ATOM 3991 C CA . PRO A 1 500 ? 8.406 -12.594 -21.762 1.00 82.06 500 PRO A CA 1
ATOM 3992 C C . PRO A 1 500 ? 7.923 -13.271 -23.060 1.00 82.06 500 PRO A C 1
ATOM 3994 O O . PRO A 1 500 ? 8.589 -14.153 -23.611 1.00 82.06 500 PRO A O 1
ATOM 3997 N N . TRP A 1 501 ? 6.790 -12.805 -23.597 1.00 81.31 501 TRP A N 1
ATOM 3998 C CA . TRP A 1 501 ? 6.291 -13.152 -24.931 1.00 81.31 501 TRP A CA 1
ATOM 3999 C C . TRP A 1 501 ? 7.097 -12.452 -26.032 1.00 81.31 501 TRP A C 1
ATOM 4001 O O . TRP A 1 501 ? 7.427 -11.274 -25.945 1.00 81.31 501 TRP A O 1
ATOM 4011 N N . SER A 1 502 ? 7.369 -13.179 -27.118 1.00 86.06 502 SER A N 1
ATOM 4012 C CA . SER A 1 502 ? 7.968 -12.610 -28.327 1.00 86.06 502 SER A CA 1
ATOM 4013 C C . SER A 1 502 ? 6.861 -12.176 -29.287 1.00 86.06 502 SER A C 1
ATOM 4015 O O . SER A 1 502 ? 6.153 -13.020 -29.837 1.00 86.06 502 SER A O 1
ATOM 4017 N N . ILE A 1 503 ? 6.705 -10.864 -29.474 1.00 85.25 503 ILE A N 1
ATOM 4018 C CA . ILE A 1 503 ? 5.741 -10.290 -30.418 1.00 85.25 503 ILE A CA 1
ATOM 4019 C C . ILE A 1 503 ? 6.426 -10.044 -31.774 1.00 85.25 503 ILE A C 1
ATOM 4021 O O . ILE A 1 503 ? 7.481 -9.404 -31.813 1.00 85.25 503 ILE A O 1
ATOM 4025 N N . PRO A 1 504 ? 5.859 -10.514 -32.903 1.00 84.94 504 PRO A N 1
ATOM 4026 C CA . PRO A 1 504 ? 6.379 -10.203 -34.231 1.00 84.94 504 PRO A CA 1
ATOM 4027 C C . PRO A 1 504 ? 6.345 -8.699 -34.539 1.00 84.94 504 PRO A C 1
ATOM 4029 O O . PRO A 1 504 ? 5.343 -8.026 -34.305 1.00 84.94 504 PRO A O 1
ATOM 4032 N N . LYS A 1 505 ? 7.419 -8.175 -35.138 1.00 87.31 505 LYS A N 1
ATOM 4033 C CA . LYS A 1 505 ? 7.447 -6.801 -35.667 1.00 87.31 505 LYS A CA 1
ATOM 4034 C C . LYS A 1 505 ? 6.577 -6.692 -36.922 1.00 87.31 505 LYS A C 1
ATOM 4036 O O . LYS A 1 505 ? 6.589 -7.600 -37.757 1.00 87.31 505 LYS A O 1
ATOM 4041 N N . ILE A 1 506 ? 5.892 -5.565 -37.110 1.00 86.25 506 ILE A N 1
ATOM 4042 C CA . ILE A 1 506 ? 5.131 -5.283 -38.336 1.00 86.25 506 ILE A CA 1
ATOM 4043 C C . ILE A 1 506 ? 6.041 -4.538 -39.316 1.00 86.25 506 ILE A C 1
ATOM 4045 O O . ILE A 1 506 ? 6.352 -3.362 -39.130 1.00 86.25 506 ILE A O 1
ATOM 4049 N N . TRP A 1 507 ? 6.459 -5.228 -40.376 1.00 86.06 507 TRP A N 1
ATOM 4050 C CA . TRP A 1 507 ? 7.323 -4.683 -41.424 1.00 86.06 507 TRP A CA 1
ATOM 4051 C C . TRP A 1 507 ? 6.502 -4.187 -42.614 1.00 86.06 507 TRP A C 1
ATOM 4053 O O . TRP A 1 507 ? 5.867 -4.995 -43.288 1.00 86.06 507 TRP A O 1
ATOM 4063 N N . CYS A 1 508 ? 6.566 -2.881 -42.896 1.00 81.06 508 CYS A N 1
ATOM 4064 C CA . CYS A 1 508 ? 6.087 -2.226 -44.119 1.00 81.06 508 CYS A CA 1
ATOM 4065 C C . CYS A 1 508 ? 4.778 -2.830 -44.678 1.00 81.06 508 CYS A C 1
ATOM 4067 O O . CYS A 1 508 ? 4.805 -3.419 -45.765 1.00 81.06 508 CYS A O 1
ATOM 4069 N N . PRO A 1 509 ? 3.645 -2.724 -43.951 1.00 78.69 509 PRO A N 1
ATOM 4070 C CA . PRO A 1 509 ? 2.398 -3.393 -44.320 1.00 78.69 509 PRO A CA 1
ATOM 4071 C C . PRO A 1 509 ? 1.958 -2.993 -45.734 1.00 78.69 509 PRO A C 1
ATOM 4073 O O . PRO A 1 509 ? 1.935 -1.808 -46.072 1.00 78.69 509 PRO A O 1
ATOM 4076 N N . LYS A 1 510 ? 1.653 -3.995 -46.572 1.00 75.75 510 LYS A N 1
ATOM 4077 C CA . LYS A 1 510 ? 1.417 -3.822 -48.021 1.00 75.75 510 LYS A CA 1
ATOM 4078 C C . LYS A 1 510 ? 0.186 -2.977 -48.348 1.00 75.75 510 LYS A C 1
ATOM 4080 O O . LYS A 1 510 ? 0.162 -2.325 -49.383 1.00 75.75 510 LYS A O 1
ATOM 4085 N N . ASP A 1 511 ? -0.819 -3.025 -47.484 1.00 84.06 511 ASP A N 1
ATOM 4086 C CA . ASP A 1 511 ? -2.059 -2.248 -47.544 1.00 84.06 511 ASP A CA 1
ATOM 4087 C C . ASP A 1 511 ? -1.938 -0.870 -46.868 1.00 84.06 511 ASP A C 1
ATOM 4089 O O . ASP A 1 511 ? -2.898 -0.112 -46.873 1.00 84.06 511 ASP A O 1
ATOM 4093 N N . THR A 1 512 ? -0.777 -0.574 -46.269 1.00 86.88 512 THR A N 1
ATOM 4094 C CA . THR A 1 512 ? -0.445 0.616 -45.462 1.00 86.88 512 THR A CA 1
ATOM 4095 C C . THR A 1 512 ? -1.412 0.940 -44.313 1.00 86.88 512 THR A C 1
ATOM 4097 O O . THR A 1 512 ? -1.311 2.011 -43.707 1.00 86.88 512 THR A O 1
ATOM 4100 N N . ILE A 1 513 ? -2.285 -0.002 -43.938 1.00 86.81 513 ILE A N 1
ATOM 4101 C CA . ILE A 1 513 ? -3.286 0.157 -42.878 1.00 86.81 513 ILE A CA 1
ATOM 4102 C C . ILE A 1 513 ? -2.779 -0.450 -41.563 1.00 86.81 513 ILE A C 1
ATOM 4104 O O . ILE A 1 513 ? -2.313 -1.590 -41.487 1.00 86.81 513 ILE A O 1
ATOM 4108 N N . LEU A 1 514 ? -2.902 0.334 -40.494 1.00 91.06 514 LEU A N 1
ATOM 4109 C CA . LEU A 1 514 ? -2.539 -0.030 -39.129 1.00 91.06 514 LEU A CA 1
ATOM 4110 C C . LEU A 1 514 ? -3.772 0.163 -38.243 1.00 91.06 514 LEU A C 1
ATOM 4112 O O . LEU A 1 514 ? -4.142 1.282 -37.901 1.00 91.06 514 LEU A O 1
ATOM 4116 N N . ARG A 1 515 ? -4.454 -0.926 -37.897 1.00 90.75 515 ARG A N 1
ATOM 4117 C CA . ARG A 1 515 ? -5.618 -0.902 -37.004 1.00 90.75 515 ARG A CA 1
ATOM 4118 C C . ARG A 1 515 ? -5.132 -0.878 -35.566 1.00 90.75 515 ARG A C 1
ATOM 4120 O O . ARG A 1 515 ? -4.532 -1.858 -35.135 1.00 90.75 515 ARG A O 1
ATOM 4127 N N . ALA A 1 516 ? -5.380 0.221 -34.865 1.00 93.12 516 ALA A N 1
ATOM 4128 C CA . ALA A 1 516 ? -5.062 0.398 -33.457 1.00 93.12 516 ALA A CA 1
ATOM 4129 C C . ALA A 1 516 ? -6.325 0.171 -32.621 1.00 93.12 516 ALA A C 1
ATOM 4131 O O . ALA A 1 516 ? -7.316 0.883 -32.771 1.00 93.12 516 ALA A O 1
ATOM 4132 N N . GLN A 1 517 ? -6.287 -0.841 -31.764 1.00 90.50 517 GLN A N 1
ATOM 4133 C CA . GLN A 1 517 ? -7.405 -1.330 -30.956 1.00 90.50 517 GLN A CA 1
ATOM 4134 C C . GLN A 1 517 ? -6.937 -1.489 -29.506 1.00 90.50 517 GLN A C 1
ATOM 4136 O O . GLN A 1 517 ? -5.747 -1.696 -29.279 1.00 90.50 517 GLN A O 1
ATOM 4141 N N . MET A 1 518 ? -7.836 -1.418 -28.527 1.00 84.75 518 MET A N 1
ATOM 4142 C CA . MET A 1 518 ? -7.469 -1.684 -27.125 1.00 84.75 518 MET A CA 1
ATOM 4143 C C . MET A 1 518 ? -7.420 -3.191 -26.846 1.00 84.75 518 MET A C 1
ATOM 4145 O O . MET A 1 518 ? -7.911 -3.984 -27.649 1.00 84.75 518 MET A O 1
ATOM 4149 N N . GLY A 1 519 ? -6.843 -3.608 -25.723 1.00 77.38 519 GLY A N 1
ATOM 4150 C CA . GLY A 1 519 ? -6.887 -4.993 -25.248 1.00 77.38 519 GLY A CA 1
ATOM 4151 C C . GLY A 1 519 ? -6.071 -5.212 -23.971 1.00 77.38 519 GLY A C 1
ATOM 4152 O O . GLY A 1 519 ? -5.440 -4.269 -23.496 1.00 77.38 519 GLY A O 1
ATOM 4153 N N . PRO A 1 520 ? -6.049 -6.430 -23.405 1.00 78.00 520 PRO A N 1
ATOM 4154 C CA . PRO A 1 520 ? -5.408 -6.715 -22.123 1.00 78.00 520 PRO A CA 1
ATOM 4155 C C . PRO A 1 520 ? -3.881 -6.603 -22.182 1.00 78.00 520 PRO A C 1
ATOM 4157 O O . PRO A 1 520 ? -3.251 -6.915 -23.191 1.00 78.00 520 PRO A O 1
ATOM 4160 N N . VAL A 1 521 ? -3.257 -6.267 -21.051 1.00 75.81 521 VAL A N 1
ATOM 4161 C CA . VAL A 1 521 ? -1.786 -6.191 -20.933 1.00 75.81 521 VAL A CA 1
ATOM 4162 C C . VAL A 1 521 ? -1.048 -7.529 -21.087 1.00 75.81 521 VAL A C 1
ATOM 4164 O O . VAL A 1 521 ? 0.162 -7.515 -21.270 1.00 75.81 521 VAL A O 1
ATOM 4167 N N . GLY A 1 522 ? -1.712 -8.690 -21.055 1.00 71.12 522 GLY A N 1
ATOM 4168 C CA . GLY A 1 522 ? -1.074 -9.992 -21.336 1.00 71.12 522 GLY A CA 1
ATOM 4169 C C . GLY A 1 522 ? -0.291 -10.640 -20.177 1.00 71.12 522 GLY A C 1
ATOM 4170 O O . GLY A 1 522 ? 0.475 -11.577 -20.407 1.00 71.12 522 GLY A O 1
ATOM 4171 N N . GLY A 1 523 ? -0.489 -10.178 -18.940 1.00 66.56 523 GLY A N 1
ATOM 4172 C CA . GLY A 1 523 ? 0.048 -10.799 -17.720 1.00 66.56 523 GLY A CA 1
ATOM 4173 C C . GLY A 1 523 ? 1.581 -10.747 -17.580 1.00 66.56 523 GLY A C 1
ATOM 4174 O O . GLY A 1 523 ? 2.212 -9.919 -18.243 1.00 66.56 523 GLY A O 1
ATOM 4175 N N . PRO A 1 524 ? 2.226 -11.658 -16.813 1.00 55.38 524 PRO A N 1
ATOM 4176 C CA . PRO A 1 524 ? 3.649 -11.566 -16.439 1.00 55.38 524 PRO A CA 1
ATOM 4177 C C . PRO A 1 524 ? 4.613 -11.827 -17.607 1.00 55.38 524 PRO A C 1
ATOM 4179 O O . PRO A 1 524 ? 5.825 -11.937 -17.435 1.00 55.38 524 PRO A O 1
ATOM 4182 N N . LYS A 1 525 ? 4.066 -12.006 -18.815 1.00 76.75 525 LYS A N 1
ATOM 4183 C CA . LYS A 1 525 ? 4.791 -12.195 -20.073 1.00 76.75 525 LYS A CA 1
ATOM 4184 C C . LYS A 1 525 ? 4.406 -11.162 -21.139 1.00 76.75 525 LYS A C 1
ATOM 4186 O O . LYS A 1 525 ? 5.023 -11.159 -22.199 1.00 76.75 525 LYS A O 1
ATOM 4191 N N . GLY A 1 526 ? 3.412 -10.316 -20.877 1.00 76.31 526 GLY A N 1
ATOM 4192 C CA . GLY A 1 526 ? 2.893 -9.320 -21.808 1.00 76.31 526 GLY A CA 1
ATOM 4193 C C . GLY A 1 526 ? 3.588 -7.964 -21.684 1.00 76.31 526 GLY A C 1
ATOM 4194 O O . GLY A 1 526 ? 4.810 -7.894 -21.600 1.00 76.31 526 GLY A O 1
ATOM 4195 N N . TYR A 1 527 ? 2.801 -6.889 -21.696 1.00 77.56 527 TYR A N 1
ATOM 4196 C CA . TYR A 1 527 ? 3.215 -5.486 -21.743 1.00 77.56 527 TYR A CA 1
ATOM 4197 C C . TYR A 1 527 ? 4.393 -5.158 -20.817 1.00 77.56 527 TYR A C 1
ATOM 4199 O O . TYR A 1 527 ? 5.394 -4.624 -21.292 1.00 77.56 527 TYR A O 1
ATOM 4207 N N . GLU A 1 528 ? 4.321 -5.514 -19.532 1.00 72.88 528 GLU A N 1
ATOM 4208 C CA . GLU A 1 528 ? 5.388 -5.199 -18.572 1.00 72.88 528 GLU A CA 1
ATOM 4209 C C . GLU A 1 528 ? 6.674 -5.974 -18.866 1.00 72.88 528 GLU A C 1
ATOM 4211 O O . GLU A 1 528 ? 7.753 -5.392 -18.941 1.00 72.88 528 GLU A O 1
ATOM 4216 N N . ALA A 1 529 ? 6.556 -7.264 -19.168 1.00 72.50 529 ALA A N 1
ATOM 4217 C CA . ALA A 1 529 ? 7.686 -8.115 -19.523 1.00 72.50 529 ALA A CA 1
ATOM 4218 C C . ALA A 1 529 ? 8.324 -7.747 -20.886 1.00 72.50 529 ALA A C 1
ATOM 4220 O O . ALA A 1 529 ? 9.499 -8.033 -21.117 1.00 72.50 529 ALA A O 1
ATOM 4221 N N . ILE A 1 530 ? 7.559 -7.123 -21.790 1.00 75.31 530 ILE A N 1
ATOM 4222 C CA . ILE A 1 530 ? 8.004 -6.654 -23.114 1.00 75.31 530 ILE A CA 1
ATOM 4223 C C . ILE A 1 530 ? 8.640 -5.255 -23.037 1.00 75.31 530 ILE A C 1
ATOM 4225 O O . ILE A 1 530 ? 9.627 -4.997 -23.724 1.00 75.31 530 ILE A O 1
ATOM 4229 N N . THR A 1 531 ? 8.082 -4.345 -22.233 1.00 69.38 531 THR A N 1
ATOM 4230 C CA . THR A 1 531 ? 8.478 -2.920 -22.199 1.00 69.38 531 THR A CA 1
ATOM 4231 C C . THR A 1 531 ? 9.345 -2.528 -21.003 1.00 69.38 531 THR A C 1
ATOM 4233 O O . THR A 1 531 ? 9.950 -1.455 -21.023 1.00 69.38 531 THR A O 1
ATOM 4236 N N . GLY A 1 532 ? 9.385 -3.360 -19.958 1.00 65.38 532 GLY A N 1
ATOM 4237 C CA . GLY A 1 532 ? 9.965 -3.032 -18.654 1.00 65.38 532 GLY A CA 1
ATOM 4238 C C . GLY A 1 532 ? 9.175 -1.976 -17.869 1.00 65.38 532 GLY A C 1
ATOM 4239 O O . GLY A 1 532 ? 9.757 -1.307 -17.018 1.00 65.38 532 GLY A O 1
ATOM 4240 N N . ARG A 1 533 ? 7.888 -1.769 -18.192 1.00 55.69 533 ARG A N 1
ATOM 4241 C CA . ARG A 1 533 ? 7.038 -0.694 -17.649 1.00 55.69 533 ARG A CA 1
ATOM 4242 C C . ARG A 1 533 ? 5.707 -1.239 -17.152 1.00 55.69 533 ARG A C 1
ATOM 4244 O O . ARG A 1 533 ? 5.083 -2.060 -17.819 1.00 55.69 533 ARG A O 1
ATOM 4251 N N . ARG A 1 534 ? 5.226 -0.691 -16.041 1.00 50.34 534 ARG A N 1
ATOM 4252 C CA . ARG A 1 534 ? 3.922 -1.032 -15.459 1.00 50.34 534 ARG A CA 1
ATOM 4253 C C . ARG A 1 534 ? 2.784 -0.554 -16.361 1.00 50.34 534 ARG A C 1
ATOM 4255 O O . ARG A 1 534 ? 2.785 0.587 -16.825 1.00 50.34 534 ARG A O 1
ATOM 4262 N N . GLY A 1 535 ? 1.839 -1.446 -16.647 1.00 50.88 535 GLY A N 1
ATOM 4263 C CA . GLY A 1 535 ? 0.668 -1.168 -17.484 1.00 50.88 535 GLY A CA 1
ATOM 4264 C C . GLY A 1 535 ? -0.572 -0.842 -16.652 1.00 50.88 535 GLY A C 1
ATOM 4265 O O . GLY A 1 535 ? -0.743 -1.368 -15.560 1.00 50.88 535 GLY A O 1
ATOM 4266 N N . TRP A 1 536 ? -1.477 -0.020 -17.185 1.00 53.31 536 TRP A N 1
ATOM 4267 C CA . TRP A 1 536 ? -2.717 0.391 -16.500 1.00 53.31 536 TRP A CA 1
ATOM 4268 C C . TRP A 1 536 ? -3.878 -0.590 -16.778 1.00 53.31 536 TRP A C 1
ATOM 4270 O O . TRP A 1 536 ? -5.030 -0.195 -16.916 1.00 53.31 536 TRP A O 1
ATOM 4280 N N . GLY A 1 537 ? -3.563 -1.877 -16.951 1.00 58.38 537 GLY A N 1
ATOM 4281 C CA . GLY A 1 537 ? -4.516 -2.951 -17.261 1.00 58.38 537 GLY A CA 1
ATOM 4282 C C . GLY A 1 537 ? -4.829 -3.192 -18.738 1.00 58.38 537 GLY A C 1
ATOM 4283 O O . GLY A 1 537 ? -4.938 -4.344 -19.164 1.00 58.38 537 GLY A O 1
ATOM 4284 N N . ILE A 1 538 ? -4.858 -2.130 -19.542 1.00 69.56 538 ILE A N 1
ATOM 4285 C CA . ILE A 1 538 ? -5.062 -2.194 -20.997 1.00 69.56 538 ILE A CA 1
ATOM 4286 C C . ILE A 1 538 ? -3.853 -1.669 -21.780 1.00 69.56 538 ILE A C 1
ATOM 4288 O O . ILE A 1 538 ? -3.067 -0.858 -21.292 1.00 69.56 538 ILE A O 1
ATOM 4292 N N . ALA A 1 539 ? -3.703 -2.147 -23.013 1.00 82.06 539 ALA A N 1
ATOM 4293 C CA . ALA A 1 539 ? -2.613 -1.834 -23.926 1.00 82.06 539 ALA A CA 1
ATOM 4294 C C . ALA A 1 539 ? -3.113 -1.708 -25.376 1.00 82.06 539 ALA A C 1
ATOM 4296 O O . ALA A 1 539 ? -4.154 -2.252 -25.749 1.00 82.06 539 ALA A O 1
ATOM 4297 N N . TRP A 1 540 ? -2.341 -1.015 -26.217 1.00 88.00 540 TRP A N 1
ATOM 4298 C CA . TRP A 1 540 ? -2.629 -0.916 -27.648 1.00 88.00 540 TRP A CA 1
ATOM 4299 C C . TRP A 1 540 ? -2.243 -2.193 -28.394 1.00 88.00 540 TRP A C 1
ATOM 4301 O O . TRP A 1 540 ? -1.113 -2.677 -28.313 1.00 88.00 540 TRP A O 1
ATOM 4311 N N . TYR A 1 541 ? -3.172 -2.683 -29.203 1.00 89.94 541 TYR A N 1
ATOM 4312 C CA . TYR A 1 541 ? -2.968 -3.735 -30.181 1.00 89.94 541 TYR A CA 1
ATOM 4313 C C . TYR A 1 541 ? -2.927 -3.127 -31.580 1.00 89.94 541 TYR A C 1
ATOM 4315 O O . TYR A 1 541 ? -3.884 -2.470 -31.991 1.00 89.94 541 TYR A O 1
ATOM 4323 N N . ILE A 1 542 ? -1.852 -3.372 -32.334 1.00 90.88 542 ILE A N 1
ATOM 4324 C CA . ILE A 1 542 ? -1.748 -2.948 -33.737 1.00 90.88 542 ILE A CA 1
ATOM 4325 C C . ILE A 1 542 ? -1.855 -4.178 -34.637 1.00 90.88 542 ILE A C 1
ATOM 4327 O O . ILE A 1 542 ? -1.082 -5.124 -34.499 1.00 90.88 542 ILE A O 1
ATOM 4331 N N . ASN A 1 543 ? -2.838 -4.187 -35.543 1.00 88.06 543 ASN A N 1
ATOM 4332 C CA . ASN A 1 543 ? -3.167 -5.326 -36.415 1.00 88.06 543 ASN A CA 1
ATOM 4333 C C . ASN A 1 543 ? -3.301 -6.669 -35.652 1.00 88.06 543 ASN A C 1
ATOM 4335 O O . ASN A 1 543 ? -2.937 -7.726 -36.165 1.00 88.06 543 ASN A O 1
ATOM 4339 N N . GLY A 1 544 ? -3.833 -6.626 -34.424 1.00 81.69 544 GLY A N 1
ATOM 4340 C CA . GLY A 1 544 ? -4.059 -7.799 -33.568 1.00 81.69 544 GLY A CA 1
ATOM 4341 C C . GLY A 1 544 ? -2.837 -8.310 -32.797 1.00 81.69 544 GLY A C 1
ATOM 4342 O O . GLY A 1 544 ? -2.941 -9.321 -32.106 1.00 81.69 544 GLY A O 1
ATOM 4343 N N . LEU A 1 545 ? -1.697 -7.621 -32.866 1.00 86.19 545 LEU A N 1
ATOM 4344 C CA . LEU A 1 545 ? -0.524 -7.900 -32.035 1.00 86.19 545 LEU A CA 1
ATOM 4345 C C . LEU A 1 545 ? -0.474 -6.923 -30.856 1.00 86.19 545 LEU A C 1
ATOM 4347 O O . LEU A 1 545 ? -0.735 -5.739 -31.046 1.00 86.19 545 LEU A O 1
ATOM 4351 N N . LEU A 1 546 ? -0.115 -7.410 -29.665 1.00 85.62 546 LEU A N 1
ATOM 4352 C CA . LEU A 1 546 ? 0.085 -6.611 -28.449 1.00 85.62 546 LEU A CA 1
ATOM 4353 C C . LEU A 1 546 ? 1.339 -5.731 -28.601 1.00 85.62 546 LEU A C 1
ATOM 4355 O O . LEU A 1 546 ? 2.428 -6.279 -28.734 1.00 85.62 546 LEU A O 1
ATOM 4359 N N . ILE A 1 547 ? 1.189 -4.400 -28.594 1.00 89.00 547 ILE A N 1
ATOM 4360 C CA . ILE A 1 547 ? 2.268 -3.386 -28.674 1.00 89.00 547 ILE A CA 1
ATOM 4361 C C . ILE A 1 547 ? 3.471 -3.733 -29.595 1.00 89.00 547 ILE A C 1
ATOM 4363 O O . ILE A 1 547 ? 4.622 -3.704 -29.154 1.00 89.00 547 ILE A O 1
ATOM 4367 N N . PRO A 1 548 ? 3.255 -4.075 -30.881 1.00 91.75 548 PRO A N 1
ATOM 4368 C CA . PRO A 1 548 ? 4.326 -4.496 -31.776 1.00 91.75 548 PRO A CA 1
ATOM 4369 C C . PRO A 1 548 ? 5.211 -3.320 -32.198 1.00 91.75 548 PRO A C 1
ATOM 4371 O O . PRO A 1 548 ? 4.745 -2.200 -32.415 1.00 91.75 548 PRO A O 1
ATOM 4374 N N . GLU A 1 549 ? 6.487 -3.604 -32.441 1.00 90.25 549 GLU A N 1
ATOM 4375 C CA . GLU A 1 549 ? 7.374 -2.659 -33.118 1.00 90.25 549 GLU A CA 1
ATOM 4376 C C . GLU A 1 549 ? 6.950 -2.497 -34.589 1.00 90.25 549 GLU A C 1
ATOM 4378 O O . GLU A 1 549 ? 6.797 -3.484 -35.319 1.00 90.25 549 GLU A O 1
ATOM 4383 N N . LEU A 1 550 ? 6.766 -1.249 -35.027 1.00 89.75 550 LEU A N 1
ATOM 4384 C CA . LEU A 1 550 ? 6.346 -0.898 -36.385 1.00 89.75 550 LEU A CA 1
ATOM 4385 C C . LEU A 1 550 ? 7.543 -0.387 -37.193 1.00 89.75 550 LEU A C 1
ATOM 4387 O O . LEU A 1 550 ? 8.139 0.633 -36.852 1.00 89.75 550 LEU A O 1
ATOM 4391 N N . ILE A 1 551 ? 7.864 -1.054 -38.301 1.00 89.31 551 ILE A N 1
ATOM 4392 C CA . ILE A 1 551 ? 8.945 -0.650 -39.207 1.00 89.31 551 ILE A CA 1
ATOM 4393 C C . ILE A 1 551 ? 8.316 -0.138 -40.502 1.00 89.31 551 ILE A C 1
ATOM 4395 O O . ILE A 1 551 ? 7.774 -0.909 -41.293 1.00 89.31 551 ILE A O 1
ATOM 4399 N N . LEU A 1 552 ? 8.361 1.181 -40.698 1.00 87.00 552 LEU A N 1
ATOM 4400 C CA . LEU A 1 552 ? 7.648 1.893 -41.762 1.00 87.00 552 LEU A CA 1
ATOM 4401 C C . LEU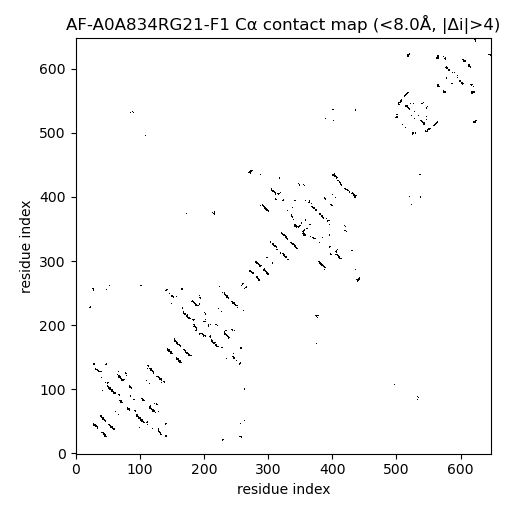 A 1 552 ? 8.608 2.474 -42.811 1.00 87.00 552 LEU A C 1
ATOM 4403 O O . LEU A 1 552 ? 9.693 2.964 -42.489 1.00 87.00 552 LEU A O 1
ATOM 4407 N N . LYS A 1 553 ? 8.196 2.470 -44.083 1.00 89.00 553 LYS A N 1
ATOM 4408 C CA . LYS A 1 553 ? 8.984 3.020 -45.192 1.00 89.00 553 LYS A CA 1
ATOM 4409 C C . LYS A 1 553 ? 8.804 4.539 -45.286 1.00 89.00 553 LYS A C 1
ATOM 4411 O O . LYS A 1 553 ? 7.698 5.037 -45.487 1.00 89.00 553 LYS A O 1
ATOM 4416 N N . ARG A 1 554 ? 9.910 5.286 -45.212 1.00 87.62 554 ARG A N 1
ATOM 4417 C CA . ARG A 1 554 ? 9.933 6.748 -45.413 1.00 87.62 554 ARG A CA 1
ATOM 4418 C C . ARG A 1 554 ? 9.304 7.127 -46.764 1.00 87.62 554 ARG A C 1
ATOM 4420 O O . ARG A 1 554 ? 9.550 6.461 -47.767 1.00 87.62 554 ARG A O 1
ATOM 4427 N N . GLY A 1 555 ? 8.508 8.198 -46.784 1.00 87.31 555 GLY A N 1
ATOM 4428 C CA . GLY A 1 555 ? 7.819 8.682 -47.990 1.00 87.31 555 GLY A CA 1
ATOM 4429 C C . GLY A 1 555 ? 6.594 7.857 -48.408 1.00 87.31 555 GLY A C 1
ATOM 4430 O O . GLY A 1 555 ? 6.056 8.090 -49.482 1.00 87.31 555 GLY A O 1
ATOM 4431 N N . THR A 1 556 ? 6.157 6.898 -47.586 1.00 88.44 556 THR A N 1
ATOM 4432 C CA . THR A 1 556 ? 4.911 6.140 -47.788 1.00 88.44 556 THR A CA 1
ATOM 4433 C C . THR A 1 556 ? 3.860 6.623 -46.790 1.00 88.44 556 THR A C 1
ATOM 4435 O O . THR A 1 556 ? 4.159 6.755 -45.604 1.00 88.44 556 THR A O 1
ATOM 4438 N N . THR A 1 557 ? 2.637 6.885 -47.254 1.00 90.00 557 THR A N 1
ATOM 4439 C CA . THR A 1 557 ? 1.514 7.269 -46.386 1.00 90.00 557 THR A CA 1
ATOM 4440 C C . THR A 1 557 ? 0.908 6.027 -45.735 1.00 90.00 557 THR A C 1
ATOM 4442 O O . THR A 1 557 ? 0.465 5.115 -46.434 1.00 90.00 557 THR A O 1
ATOM 4445 N N . TYR A 1 558 ? 0.867 6.013 -44.403 1.00 88.00 558 TYR A N 1
ATOM 4446 C CA . TYR A 1 558 ? 0.223 4.970 -43.603 1.00 88.00 558 TYR A CA 1
ATOM 4447 C C . TYR A 1 558 ? -1.053 5.508 -42.961 1.00 88.00 558 TYR A C 1
ATOM 4449 O O . TYR A 1 558 ? -1.081 6.641 -42.480 1.00 88.00 558 TYR A O 1
ATOM 4457 N N . THR A 1 559 ? -2.101 4.689 -42.932 1.00 89.94 559 THR A N 1
ATOM 4458 C CA . THR A 1 559 ? -3.391 5.041 -42.335 1.00 89.94 559 THR A CA 1
ATOM 4459 C C . THR A 1 559 ? -3.572 4.282 -41.031 1.00 89.94 559 THR A C 1
ATOM 4461 O O . THR A 1 559 ? -3.708 3.059 -41.028 1.00 89.94 559 THR A O 1
ATOM 4464 N N . PHE A 1 560 ? -3.616 5.014 -39.920 1.00 90.88 560 PHE A N 1
ATOM 4465 C CA . PHE A 1 560 ? -3.984 4.449 -38.629 1.00 90.88 560 PHE A CA 1
ATOM 4466 C C . PHE A 1 560 ? -5.510 4.475 -38.473 1.00 90.88 560 PHE A C 1
ATOM 4468 O O . PHE A 1 560 ? -6.125 5.540 -38.487 1.00 90.88 560 PHE A O 1
ATOM 4475 N N . TRP A 1 561 ? -6.132 3.304 -38.345 1.00 90.94 561 TRP A N 1
ATOM 4476 C CA . TRP A 1 561 ? -7.548 3.176 -37.992 1.00 90.94 561 TRP A CA 1
ATOM 4477 C C . TRP A 1 561 ? -7.659 3.012 -36.486 1.00 90.94 561 TRP A C 1
ATOM 4479 O O . TRP A 1 561 ? -7.341 1.951 -35.955 1.00 90.94 561 TRP A O 1
ATOM 4489 N N . ILE A 1 562 ? -8.066 4.090 -35.818 1.00 93.56 562 ILE A N 1
ATOM 4490 C CA . ILE A 1 562 ? -8.105 4.179 -34.362 1.00 93.56 562 ILE A CA 1
ATOM 4491 C C . ILE A 1 562 ? -9.463 3.738 -33.846 1.00 93.56 562 ILE A C 1
ATOM 4493 O O . ILE A 1 562 ? -10.493 4.312 -34.200 1.00 93.56 562 ILE A O 1
ATOM 4497 N N . GLU A 1 563 ? -9.446 2.740 -32.973 1.00 91.81 563 GLU A N 1
ATOM 4498 C CA . GLU A 1 563 ? -10.634 2.199 -32.329 1.00 91.81 563 GLU A CA 1
ATOM 4499 C C . GLU A 1 563 ? -10.489 2.198 -30.790 1.00 91.81 563 GLU A C 1
ATOM 4501 O O . GLU A 1 563 ? -10.860 1.248 -30.106 1.00 91.81 563 GLU A O 1
ATOM 4506 N N . GLY A 1 564 ? -9.926 3.280 -30.237 1.00 84.44 564 GLY A N 1
ATOM 4507 C CA . GLY A 1 564 ? -9.719 3.482 -28.793 1.00 84.44 564 GLY A CA 1
ATOM 4508 C C . GLY A 1 564 ? -10.918 4.030 -28.011 1.00 84.44 564 GLY A C 1
ATOM 4509 O O . GLY A 1 564 ? -10.823 4.230 -26.804 1.00 84.44 564 GLY A O 1
ATOM 4510 N N . GLY A 1 565 ? -12.056 4.286 -28.659 1.00 85.69 565 GLY A N 1
ATOM 4511 C CA . GLY A 1 565 ? -13.199 4.936 -28.012 1.00 85.69 565 GLY A CA 1
ATOM 4512 C C . GLY A 1 565 ? -13.051 6.457 -27.868 1.00 85.69 565 GLY A C 1
ATOM 4513 O O . GLY A 1 565 ? -11.959 7.019 -27.933 1.00 85.69 565 GLY A O 1
ATOM 4514 N N . ASN A 1 566 ? -14.188 7.133 -27.700 1.00 85.62 566 ASN A N 1
ATOM 4515 C CA . ASN A 1 566 ? -14.311 8.594 -27.708 1.00 85.62 566 ASN A CA 1
ATOM 4516 C C . ASN A 1 566 ? -15.306 9.119 -26.649 1.00 85.62 566 ASN A C 1
ATOM 4518 O O . ASN A 1 566 ? -15.834 10.228 -26.765 1.00 85.62 566 ASN A O 1
ATOM 4522 N N . ASN A 1 567 ? -15.600 8.321 -25.615 1.00 78.62 567 ASN A N 1
ATOM 4523 C CA . ASN A 1 567 ? -16.622 8.645 -24.620 1.00 78.62 567 ASN A CA 1
ATOM 4524 C C . ASN A 1 567 ? -16.148 9.729 -23.633 1.00 78.62 567 ASN A C 1
ATOM 4526 O O . ASN A 1 567 ? -15.534 9.443 -22.609 1.00 78.62 567 ASN A O 1
ATOM 4530 N N . LYS A 1 568 ? -16.478 10.995 -23.908 1.00 74.19 568 LYS A N 1
ATOM 4531 C CA . LYS A 1 568 ? -16.067 12.151 -23.083 1.00 74.19 568 LYS A CA 1
ATOM 4532 C C . LYS A 1 568 ? -16.605 12.155 -21.645 1.00 74.19 568 LYS A C 1
ATOM 4534 O O . LYS A 1 568 ? -16.117 12.932 -20.836 1.00 74.19 568 LYS A O 1
ATOM 4539 N N . THR A 1 569 ? -17.593 11.317 -21.326 1.00 62.41 569 THR A N 1
ATOM 4540 C CA . THR A 1 569 ? -18.144 11.174 -19.963 1.00 62.41 569 THR A CA 1
ATOM 4541 C C . THR A 1 569 ? -17.626 9.948 -19.210 1.00 62.41 569 THR A C 1
ATOM 4543 O O . THR A 1 569 ? -17.888 9.814 -18.019 1.00 62.41 569 THR A O 1
ATOM 4546 N N . ASN A 1 570 ? -16.893 9.053 -19.879 1.00 65.19 570 ASN A N 1
ATOM 4547 C CA . ASN A 1 570 ? -16.305 7.862 -19.275 1.00 65.19 570 ASN A CA 1
ATOM 4548 C C . ASN A 1 570 ? -14.886 7.664 -19.818 1.00 65.19 570 ASN A C 1
ATOM 4550 O O . ASN A 1 570 ? -14.691 7.063 -20.875 1.00 65.19 570 ASN A O 1
ATOM 4554 N N . GLU A 1 571 ? -13.897 8.163 -19.079 1.00 64.31 571 GLU A N 1
ATOM 4555 C CA . GLU A 1 571 ? -12.491 8.149 -19.497 1.00 64.31 571 GLU A CA 1
ATOM 4556 C C . GLU A 1 571 ? -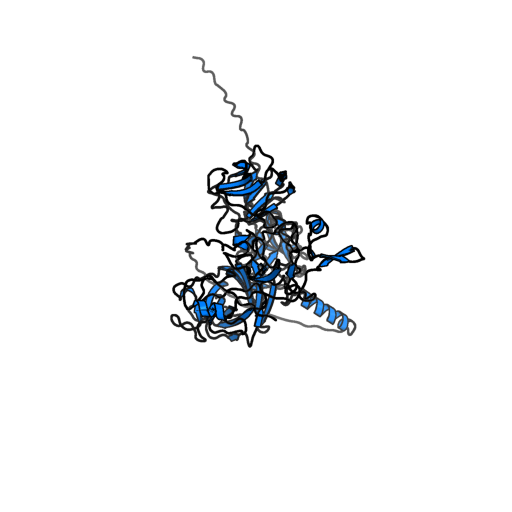11.936 6.725 -19.685 1.00 64.31 571 GLU A C 1
ATOM 4558 O O . GLU A 1 571 ? -11.100 6.505 -20.555 1.00 64.31 571 GLU A O 1
ATOM 4563 N N . ALA A 1 572 ? -12.486 5.721 -18.990 1.00 62.84 572 ALA A N 1
ATOM 4564 C CA . ALA A 1 572 ? -12.135 4.312 -19.202 1.00 62.84 572 ALA A CA 1
ATOM 4565 C C . ALA A 1 572 ? -12.599 3.753 -20.570 1.00 62.84 572 ALA A C 1
ATOM 4567 O O . ALA A 1 572 ? -12.233 2.641 -20.944 1.00 62.84 572 ALA A O 1
ATOM 4568 N N . GLN A 1 573 ? -13.388 4.514 -21.336 1.00 72.88 573 GLN A N 1
ATOM 4569 C CA . GLN A 1 573 ? -13.840 4.205 -22.701 1.00 72.88 573 GLN A CA 1
ATOM 4570 C C . GLN A 1 573 ? -13.401 5.279 -23.717 1.00 72.88 573 GLN A C 1
ATOM 4572 O O . GLN A 1 573 ? -14.032 5.449 -24.768 1.00 72.88 573 GLN A O 1
ATOM 4577 N N . ARG A 1 574 ? -12.352 6.045 -23.396 1.00 84.19 574 ARG A N 1
ATOM 4578 C CA . ARG A 1 574 ? -11.824 7.113 -24.246 1.00 84.19 574 ARG A CA 1
ATOM 4579 C C . ARG A 1 574 ? -10.299 7.096 -24.243 1.00 84.19 574 ARG A C 1
ATOM 4581 O O . ARG A 1 574 ? -9.661 7.736 -23.414 1.00 84.19 574 ARG A O 1
ATOM 4588 N N . HIS A 1 575 ? -9.742 6.405 -25.231 1.00 84.44 575 HIS A N 1
ATOM 4589 C CA . HIS A 1 575 ? -8.302 6.246 -25.424 1.00 84.44 575 HIS A CA 1
ATOM 4590 C C . HIS A 1 575 ? -7.892 6.932 -26.735 1.00 84.44 575 HIS A C 1
ATOM 4592 O O . HIS A 1 575 ? -7.805 6.271 -27.775 1.00 84.44 575 HIS A O 1
ATOM 4598 N N . PRO A 1 576 ? -7.691 8.266 -26.738 1.00 87.50 576 PRO A N 1
ATOM 4599 C CA . PRO A 1 576 ? -7.186 8.970 -27.910 1.00 87.50 576 PRO A CA 1
ATOM 4600 C C . PRO A 1 576 ? -5.789 8.463 -28.282 1.00 87.50 576 PRO A C 1
ATOM 4602 O O . PRO A 1 576 ? -4.937 8.235 -27.420 1.00 87.50 576 PRO A O 1
ATOM 4605 N N . PHE A 1 577 ? -5.546 8.285 -29.579 1.00 89.44 577 PHE A N 1
ATOM 4606 C CA . PHE A 1 577 ? -4.277 7.769 -30.085 1.00 89.44 577 PHE A CA 1
ATOM 4607 C C . PHE A 1 577 ? -3.381 8.904 -30.578 1.00 89.44 577 PHE A C 1
ATOM 4609 O O . PHE A 1 577 ? -3.784 9.709 -31.415 1.00 89.44 577 PHE A O 1
ATOM 4616 N N . TYR A 1 578 ? -2.130 8.926 -30.131 1.00 87.44 578 TYR A N 1
ATOM 4617 C CA . TYR A 1 578 ? -1.156 9.935 -30.535 1.00 87.44 578 TYR A CA 1
ATOM 4618 C C . TYR A 1 578 ? 0.114 9.272 -31.054 1.00 87.44 578 TYR A C 1
ATOM 4620 O O . TYR A 1 578 ? 0.642 8.346 -30.441 1.00 87.44 578 TYR A O 1
ATOM 4628 N N . LEU A 1 579 ? 0.648 9.788 -32.159 1.00 87.31 579 LEU A N 1
ATOM 4629 C CA . LEU A 1 579 ? 2.022 9.510 -32.559 1.00 87.31 579 LEU A CA 1
ATOM 4630 C C . LEU A 1 579 ? 2.901 10.559 -31.885 1.00 87.31 579 LEU A C 1
ATOM 4632 O O . LEU A 1 579 ? 2.843 11.728 -32.255 1.00 87.31 579 LEU A O 1
ATOM 4636 N N . THR A 1 580 ? 3.702 10.160 -30.903 1.00 87.12 580 THR A N 1
ATOM 4637 C CA . THR A 1 580 ? 4.533 11.062 -30.092 1.00 87.12 580 THR A CA 1
ATOM 4638 C C . THR A 1 580 ? 5.944 10.498 -29.907 1.00 87.12 580 THR A C 1
ATOM 4640 O O . THR A 1 580 ? 6.178 9.308 -30.116 1.00 87.12 580 THR A O 1
ATOM 4643 N N . THR A 1 581 ? 6.907 11.347 -29.537 1.00 82.19 581 THR A N 1
ATOM 4644 C CA . THR A 1 581 ? 8.194 10.900 -28.978 1.00 82.19 581 THR A CA 1
ATOM 4645 C C . THR A 1 581 ? 8.069 10.387 -27.542 1.00 82.19 581 THR A C 1
ATOM 4647 O O . THR A 1 581 ? 9.015 9.776 -27.048 1.00 82.19 581 THR A O 1
ATOM 4650 N N . SER A 1 582 ? 6.947 10.638 -26.854 1.00 79.38 582 SER A N 1
ATOM 4651 C CA . SER A 1 582 ? 6.729 10.120 -25.504 1.00 79.38 582 SER A CA 1
ATOM 4652 C C . SER A 1 582 ? 6.543 8.605 -25.501 1.00 79.38 582 SER A C 1
ATOM 4654 O O . SER A 1 582 ? 5.793 8.024 -26.279 1.00 79.38 582 SER A O 1
ATOM 4656 N N . VAL A 1 583 ? 7.220 7.982 -24.547 1.00 69.12 583 VAL A N 1
ATOM 4657 C CA . VAL A 1 583 ? 7.195 6.545 -24.259 1.00 69.12 583 VAL A CA 1
ATOM 4658 C C . VAL A 1 583 ? 6.150 6.167 -23.194 1.00 69.12 583 VAL A C 1
ATOM 4660 O O . VAL A 1 583 ? 6.088 5.015 -22.775 1.00 69.12 583 VAL A O 1
ATOM 4663 N N . GLU A 1 584 ? 5.361 7.138 -22.725 1.00 65.00 584 GLU A N 1
ATOM 4664 C CA . GLU A 1 584 ? 4.279 6.974 -21.735 1.00 65.00 584 GLU A CA 1
ATOM 4665 C C . GLU A 1 584 ? 2.891 7.230 -22.343 1.00 65.00 584 GLU A C 1
ATOM 4667 O O . GLU A 1 584 ? 1.907 6.641 -21.907 1.00 65.00 584 GLU A O 1
ATOM 4672 N N . GLY A 1 585 ? 2.795 8.107 -23.351 1.00 75.06 585 GLY A N 1
ATOM 4673 C CA . GLY A 1 585 ? 1.512 8.577 -23.880 1.00 75.06 585 GLY A CA 1
ATOM 4674 C C . GLY A 1 585 ? 0.850 9.612 -22.961 1.00 75.06 585 GLY A C 1
ATOM 4675 O O . GLY A 1 585 ? 1.535 10.453 -22.383 1.00 75.06 585 GLY A O 1
ATOM 4676 N N . GLY A 1 586 ? -0.482 9.588 -22.851 1.00 71.75 586 GLY A N 1
ATOM 4677 C CA . GLY A 1 586 ? -1.221 10.389 -21.859 1.00 71.75 586 GLY A CA 1
ATOM 4678 C C . GLY A 1 586 ? -1.278 11.910 -22.083 1.00 71.75 586 GLY A C 1
ATOM 4679 O O . GLY A 1 586 ? -1.639 12.624 -21.154 1.00 71.75 586 GLY A O 1
ATOM 4680 N N . PHE A 1 587 ? -0.961 12.418 -23.283 1.00 74.88 587 PHE A N 1
ATOM 4681 C CA . PHE A 1 587 ? -0.791 13.857 -23.584 1.00 74.88 587 PHE A CA 1
ATOM 4682 C C . PHE A 1 587 ? -1.874 14.800 -23.018 1.00 74.88 587 PHE A C 1
ATOM 4684 O O . PHE A 1 587 ? -1.575 15.885 -22.520 1.00 74.88 587 PHE A O 1
ATOM 4691 N N . GLU A 1 588 ? -3.146 14.398 -23.075 1.00 70.81 588 GLU A N 1
ATOM 4692 C CA . GLU A 1 588 ? -4.261 15.220 -22.589 1.00 70.81 588 GLU A CA 1
ATOM 4693 C C . GLU A 1 588 ? -4.232 15.433 -21.063 1.00 70.81 588 GLU A C 1
ATOM 4695 O O . GLU A 1 588 ? -4.690 16.469 -20.588 1.00 70.81 588 GLU A O 1
ATOM 4700 N N . LYS A 1 589 ? -3.646 14.504 -20.297 1.00 70.38 589 LYS A N 1
ATOM 4701 C CA . LYS A 1 589 ? -3.572 14.538 -18.824 1.00 70.38 589 LYS A CA 1
ATOM 4702 C C . LYS A 1 589 ? -2.308 15.199 -18.264 1.00 70.38 589 LYS A C 1
ATOM 4704 O O . LYS A 1 589 ? -2.234 15.402 -17.058 1.00 70.38 589 LYS A O 1
ATOM 4709 N N . LYS A 1 590 ? -1.347 15.527 -19.127 1.00 72.06 590 LYS A N 1
ATOM 4710 C CA . LYS A 1 590 ? -0.067 16.156 -18.777 1.00 72.06 590 LYS A CA 1
ATOM 4711 C C . LYS A 1 590 ? -0.177 17.664 -18.554 1.00 72.06 590 LYS A C 1
ATOM 4713 O O . LYS A 1 590 ? -1.058 18.307 -19.133 1.00 72.06 590 LYS A O 1
ATOM 4718 N N . SER A 1 591 ? 0.739 18.214 -17.757 1.00 75.19 591 SER A N 1
ATOM 4719 C CA . SER A 1 591 ? 0.929 19.662 -17.599 1.00 75.19 591 SER A CA 1
ATOM 4720 C C . SER A 1 591 ? 1.453 20.303 -18.891 1.00 75.19 591 SER A C 1
ATOM 4722 O O . SER A 1 591 ? 1.904 19.614 -19.809 1.00 75.19 591 SER A O 1
ATOM 4724 N N . ASP A 1 592 ? 1.411 21.631 -18.988 1.00 73.12 592 ASP A N 1
ATOM 4725 C CA . ASP A 1 592 ? 1.902 22.324 -20.184 1.00 73.12 592 ASP A CA 1
ATOM 4726 C C . ASP A 1 592 ? 3.437 22.245 -20.317 1.00 73.12 592 ASP A C 1
ATOM 4728 O O . ASP A 1 592 ? 3.956 22.167 -21.432 1.00 73.12 592 ASP A O 1
ATOM 4732 N N . GLU A 1 593 ? 4.164 22.141 -19.200 1.00 72.12 593 GLU A N 1
ATOM 4733 C CA . GLU A 1 593 ? 5.604 21.861 -19.166 1.00 72.12 593 GLU A CA 1
ATOM 4734 C C . GLU A 1 593 ? 5.919 20.440 -19.660 1.00 72.12 593 GLU A C 1
ATOM 4736 O O . GLU A 1 593 ? 6.828 20.250 -20.467 1.00 72.12 593 GLU A O 1
ATOM 4741 N N . GLU A 1 594 ? 5.150 19.438 -19.226 1.00 68.69 594 GLU A N 1
ATOM 4742 C CA . GLU A 1 594 ? 5.297 18.047 -19.673 1.00 68.69 594 GLU A CA 1
ATOM 4743 C C . GLU A 1 594 ? 4.960 17.889 -21.164 1.00 68.69 594 GLU A C 1
ATOM 4745 O O . GLU A 1 594 ? 5.676 17.209 -21.902 1.00 68.69 594 GLU A O 1
ATOM 4750 N N . ARG A 1 595 ? 3.905 18.566 -21.637 1.00 77.25 595 ARG A N 1
ATOM 4751 C CA . ARG A 1 595 ? 3.535 18.618 -23.062 1.00 77.25 595 ARG A CA 1
ATOM 4752 C C . ARG A 1 595 ? 4.623 19.272 -23.914 1.00 77.25 595 ARG A C 1
ATOM 4754 O O . ARG A 1 595 ? 4.833 18.841 -25.044 1.00 77.25 595 ARG A O 1
ATOM 4761 N N . ALA A 1 596 ? 5.334 20.272 -23.389 1.00 77.81 596 ALA A N 1
ATOM 4762 C CA . ALA A 1 596 ? 6.448 20.916 -24.086 1.00 77.81 596 ALA A CA 1
ATOM 4763 C C . ALA A 1 596 ? 7.678 19.997 -24.258 1.00 77.81 596 ALA A C 1
ATOM 4765 O O . ALA A 1 596 ? 8.492 20.232 -25.154 1.00 77.81 596 ALA A O 1
ATOM 4766 N N . GLN A 1 597 ? 7.809 18.939 -23.447 1.00 79.31 597 GLN A N 1
ATOM 4767 C CA . GLN A 1 597 ? 8.903 17.964 -23.545 1.00 79.31 597 GLN A CA 1
ATOM 4768 C C . GLN A 1 597 ? 8.664 16.851 -24.581 1.00 79.31 597 GLN A C 1
ATOM 4770 O O . GLN A 1 597 ? 9.592 16.098 -24.888 1.00 79.31 597 GLN A O 1
ATOM 4775 N N . GLU A 1 598 ? 7.462 16.728 -25.158 1.00 81.88 598 GLU A N 1
ATOM 4776 C CA . GLU A 1 598 ? 7.165 15.710 -26.170 1.00 81.88 598 GLU A CA 1
ATOM 4777 C C . GLU A 1 598 ? 6.756 16.289 -27.529 1.00 81.88 598 GLU A C 1
ATOM 4779 O O . GLU A 1 598 ? 5.954 17.212 -27.643 1.00 81.88 598 GLU A O 1
ATOM 4784 N N . ARG A 1 599 ? 7.294 15.711 -28.610 1.00 82.81 599 ARG A N 1
ATOM 4785 C CA . ARG A 1 599 ? 6.917 16.093 -29.972 1.00 82.81 599 ARG A CA 1
ATOM 4786 C C . ARG A 1 599 ? 5.840 15.158 -30.494 1.00 82.81 599 ARG A C 1
ATOM 4788 O O . ARG A 1 599 ? 6.120 13.997 -30.798 1.00 82.81 599 ARG A O 1
ATOM 4795 N N . ILE A 1 600 ? 4.646 15.701 -30.708 1.00 83.44 600 ILE A N 1
ATOM 4796 C CA . ILE A 1 600 ? 3.586 15.008 -31.437 1.00 83.44 600 ILE A CA 1
ATOM 4797 C C . ILE A 1 600 ? 3.811 15.110 -32.952 1.00 83.44 600 ILE A C 1
ATOM 4799 O O . ILE A 1 600 ? 4.075 16.173 -33.507 1.00 83.44 600 ILE A O 1
ATOM 4803 N N . PHE A 1 601 ? 3.696 13.962 -33.614 1.00 83.38 601 PHE A N 1
ATOM 4804 C CA . PHE A 1 601 ? 3.754 13.769 -35.061 1.00 83.38 601 PHE A CA 1
ATOM 4805 C C . PHE A 1 601 ? 2.363 13.627 -35.699 1.00 83.38 601 PHE A C 1
ATOM 4807 O O . PHE A 1 601 ? 2.228 13.790 -36.909 1.00 83.38 601 PHE A O 1
ATOM 4814 N N . GLY A 1 602 ? 1.336 13.290 -34.913 1.00 83.69 602 GLY A N 1
ATOM 4815 C CA . GLY A 1 602 ? -0.039 13.138 -35.385 1.00 83.69 602 GLY A CA 1
ATOM 4816 C C . GLY A 1 602 ? -1.007 12.691 -34.288 1.00 83.69 602 GLY A C 1
ATOM 4817 O O . GLY A 1 602 ? -0.590 12.196 -33.243 1.00 83.69 602 GLY A O 1
ATOM 4818 N N . GLY A 1 603 ? -2.306 12.862 -34.542 1.00 83.12 603 GLY A N 1
ATOM 4819 C CA . GLY A 1 603 ? -3.393 12.495 -33.623 1.00 83.12 603 GLY A CA 1
ATOM 4820 C C . GLY A 1 603 ? -3.916 13.626 -32.730 1.00 83.12 603 GLY A C 1
ATOM 4821 O O . GLY A 1 603 ? -4.893 13.427 -32.009 1.00 83.12 603 GLY A O 1
ATOM 4822 N N . VAL A 1 604 ? -3.324 14.821 -32.821 1.00 83.94 604 VAL A N 1
ATOM 4823 C CA . VAL A 1 604 ? -3.863 16.069 -32.254 1.00 83.94 604 VAL A CA 1
ATOM 4824 C C . VAL A 1 604 ? -4.272 17.057 -33.344 1.00 83.94 604 VAL A C 1
ATOM 4826 O O . VAL A 1 604 ? -3.842 16.961 -34.494 1.00 83.94 604 VAL A O 1
ATOM 4829 N N . GLY A 1 605 ? -5.090 18.028 -32.961 1.00 81.25 605 GLY A N 1
ATOM 4830 C CA . GLY A 1 605 ? -5.363 19.262 -33.684 1.00 81.25 605 GLY A CA 1
ATOM 4831 C C . GLY A 1 605 ? -5.283 20.443 -32.722 1.00 81.25 605 GLY A C 1
ATOM 4832 O O . GLY A 1 605 ? -5.341 20.265 -31.507 1.00 81.25 605 GLY A O 1
ATOM 4833 N N . ILE A 1 606 ? -5.142 21.648 -33.266 1.00 80.31 606 ILE A N 1
ATOM 4834 C CA . ILE A 1 606 ? -5.109 22.892 -32.491 1.00 80.31 606 ILE A CA 1
ATOM 4835 C C . ILE A 1 606 ? -6.395 23.655 -32.806 1.00 80.31 606 ILE A C 1
ATOM 4837 O O . ILE A 1 606 ? -6.711 23.888 -33.974 1.00 80.31 606 ILE A O 1
ATOM 4841 N N . THR A 1 607 ? -7.164 24.004 -31.779 1.00 80.00 607 THR A N 1
ATOM 4842 C CA . THR A 1 607 ? -8.387 24.801 -31.926 1.00 80.00 607 THR A CA 1
ATOM 4843 C C . THR A 1 607 ? -8.056 26.279 -32.195 1.00 80.00 607 THR A C 1
ATOM 4845 O O . THR A 1 607 ? -6.940 26.719 -31.918 1.00 80.00 607 THR A O 1
ATOM 4848 N N . PRO A 1 608 ? -9.003 27.105 -32.689 1.00 81.00 608 PRO A N 1
ATOM 4849 C CA . PRO A 1 608 ? -8.741 28.524 -32.976 1.00 81.00 608 PRO A CA 1
ATOM 4850 C C . PRO A 1 608 ? -8.266 29.353 -31.770 1.00 81.00 608 PRO A C 1
ATOM 4852 O O . PRO A 1 608 ? -7.610 30.373 -31.944 1.00 81.00 608 PRO A O 1
ATOM 4855 N N . ASN A 1 609 ? -8.578 28.909 -30.549 1.00 79.12 609 ASN A N 1
ATOM 4856 C CA . ASN A 1 609 ? -8.124 29.484 -29.281 1.00 79.12 609 ASN A CA 1
ATOM 4857 C C . ASN A 1 609 ? -6.821 28.847 -28.741 1.00 79.12 609 ASN A C 1
ATOM 4859 O O . ASN A 1 609 ? -6.504 29.020 -27.568 1.00 79.12 609 ASN A O 1
ATOM 4863 N N . GLY A 1 610 ? -6.082 28.096 -29.565 1.00 73.25 610 GLY A N 1
ATOM 4864 C CA . GLY A 1 610 ? -4.766 27.535 -29.235 1.00 73.25 610 GLY A CA 1
ATOM 4865 C C . GLY A 1 610 ? -4.775 26.245 -28.407 1.00 73.25 610 GLY A C 1
ATOM 4866 O O . GLY A 1 610 ? -3.707 25.730 -28.088 1.00 73.25 610 GLY A O 1
ATOM 4867 N N . THR A 1 611 ? -5.941 25.692 -28.062 1.00 75.94 611 THR A N 1
ATOM 4868 C CA . THR A 1 611 ? -6.033 24.463 -27.260 1.00 75.94 611 THR A CA 1
ATOM 4869 C C . THR A 1 611 ? -5.694 23.238 -28.107 1.00 75.94 611 THR A C 1
ATOM 4871 O O . THR A 1 611 ? -6.247 23.046 -29.191 1.00 75.94 611 THR A O 1
ATOM 4874 N N . ILE A 1 612 ? -4.806 22.379 -27.606 1.00 75.00 612 ILE A N 1
ATOM 4875 C CA . ILE A 1 612 ? -4.490 21.104 -28.254 1.00 75.00 612 ILE A CA 1
ATOM 4876 C C . ILE A 1 612 ? -5.566 20.085 -27.868 1.00 75.00 612 ILE A C 1
ATOM 4878 O O . ILE A 1 612 ? -5.804 19.844 -26.687 1.00 75.00 612 ILE A O 1
ATOM 4882 N N . VAL A 1 613 ? -6.215 19.487 -28.864 1.00 81.44 613 VAL A N 1
ATOM 4883 C CA . VAL A 1 613 ? -7.285 18.494 -28.691 1.00 81.44 613 VAL A CA 1
ATOM 4884 C C . VAL A 1 613 ? -6.987 17.234 -29.506 1.00 81.44 613 VAL A C 1
ATOM 4886 O O . VAL A 1 613 ? -6.374 17.333 -30.571 1.00 81.44 613 VAL A O 1
ATOM 4889 N N . PRO A 1 614 ? -7.410 16.037 -29.067 1.00 83.81 614 PRO A N 1
ATOM 4890 C CA . PRO A 1 614 ? -7.311 14.846 -29.900 1.00 83.81 614 PRO A CA 1
ATOM 4891 C C . PRO A 1 614 ? -8.132 14.956 -31.190 1.00 83.81 614 PRO A C 1
ATOM 4893 O O . PRO A 1 614 ? -9.284 15.387 -31.188 1.00 83.81 614 PRO A O 1
ATOM 4896 N N . THR A 1 615 ? -7.532 14.511 -32.292 1.00 86.25 615 THR A N 1
ATOM 4897 C CA . THR A 1 615 ? -8.181 14.310 -33.602 1.00 86.25 615 THR A CA 1
ATOM 4898 C C . THR A 1 615 ? -8.241 12.837 -34.001 1.00 86.25 615 THR A C 1
ATOM 4900 O O . THR A 1 615 ? -8.997 12.472 -34.898 1.00 86.25 615 THR A O 1
ATOM 4903 N N . ALA A 1 616 ? -7.477 11.981 -33.320 1.00 86.31 616 ALA A N 1
ATOM 4904 C CA . ALA A 1 616 ? -7.435 10.537 -33.511 1.00 86.31 616 ALA A CA 1
ATOM 4905 C C . ALA A 1 616 ? -8.191 9.813 -32.381 1.00 86.31 616 ALA A C 1
ATOM 4907 O O . ALA A 1 616 ? -7.613 9.139 -31.529 1.00 86.31 616 ALA A O 1
ATOM 4908 N N . GLU A 1 617 ? -9.513 9.967 -32.404 1.00 86.81 617 GLU A N 1
ATOM 4909 C CA . GLU A 1 617 ? -10.483 9.230 -31.589 1.00 86.81 617 GLU A CA 1
ATOM 4910 C C . GLU A 1 617 ? -11.476 8.510 -32.514 1.00 86.81 617 GLU A C 1
ATOM 4912 O O . GLU A 1 617 ? -11.723 8.948 -33.639 1.00 86.81 617 GLU A O 1
ATOM 4917 N N . GLY A 1 618 ? -12.071 7.410 -32.051 1.00 84.25 618 GLY A N 1
ATOM 4918 C CA . GLY A 1 618 ? -12.990 6.602 -32.857 1.00 84.25 618 GLY A CA 1
ATOM 4919 C C . GLY A 1 618 ? -13.961 5.790 -32.007 1.00 84.25 618 GLY A C 1
ATOM 4920 O O . GLY A 1 618 ? -14.062 6.001 -30.800 1.00 84.25 618 GLY A O 1
ATOM 4921 N N . ARG A 1 619 ? -14.673 4.835 -32.622 1.00 86.25 619 ARG A N 1
ATOM 4922 C CA . ARG A 1 619 ? -15.441 3.829 -31.862 1.00 86.25 619 ARG A CA 1
ATOM 4923 C C . ARG A 1 619 ? -14.506 3.030 -30.953 1.00 86.25 619 ARG A C 1
ATOM 4925 O O . ARG A 1 619 ? -13.327 2.923 -31.260 1.00 86.25 619 ARG A O 1
ATOM 4932 N N . LEU A 1 620 ? -15.008 2.424 -29.884 1.00 83.00 620 LEU A N 1
ATOM 4933 C CA . LEU A 1 620 ? -14.206 1.480 -29.103 1.00 83.00 620 LEU A CA 1
ATOM 4934 C C . LEU A 1 620 ? -14.245 0.097 -29.774 1.00 83.00 620 LEU A C 1
ATOM 4936 O O . LEU A 1 620 ? -15.321 -0.463 -29.980 1.00 83.00 620 LEU A O 1
ATOM 4940 N N . CYS A 1 621 ? -13.088 -0.462 -30.122 1.00 82.69 621 CYS A N 1
ATOM 4941 C CA . CYS A 1 621 ? -12.920 -1.882 -30.422 1.00 82.69 621 CYS A CA 1
ATOM 4942 C C . CYS A 1 621 ? -11.766 -2.416 -29.581 1.00 82.69 621 CYS A C 1
ATOM 4944 O O . CYS A 1 621 ? -10.629 -1.952 -29.665 1.00 82.69 621 CYS A O 1
ATOM 4946 N N . GLU A 1 622 ? -12.095 -3.403 -28.761 1.00 78.38 622 GLU A N 1
ATOM 4947 C CA . GLU A 1 622 ? -11.229 -3.925 -27.720 1.00 78.38 622 GLU A CA 1
ATOM 4948 C C . GLU A 1 622 ? -11.108 -5.440 -27.879 1.00 78.38 622 GLU A C 1
ATOM 4950 O O . GLU A 1 622 ? -12.104 -6.168 -27.935 1.00 78.38 622 GLU A O 1
ATOM 4955 N N . TRP A 1 623 ? -9.873 -5.920 -27.969 1.00 73.25 623 TRP A N 1
ATOM 4956 C CA . TRP A 1 623 ? -9.551 -7.329 -27.857 1.00 73.25 623 TRP A CA 1
ATOM 4957 C C . TRP A 1 623 ? -9.840 -7.770 -26.432 1.00 73.25 623 TRP A C 1
ATOM 4959 O O . TRP A 1 623 ? -9.183 -7.321 -25.506 1.00 73.25 623 TRP A O 1
ATOM 4969 N N . ARG A 1 624 ? -10.798 -8.675 -26.255 1.00 63.31 624 ARG A N 1
ATOM 4970 C CA . ARG A 1 624 ? -11.115 -9.267 -24.952 1.00 63.31 624 ARG A CA 1
ATOM 4971 C C . ARG A 1 624 ? -10.796 -10.751 -24.963 1.00 63.31 624 ARG A C 1
ATOM 4973 O O . ARG A 1 624 ? -10.892 -11.409 -26.004 1.00 63.31 624 ARG A O 1
ATOM 4980 N N . ILE A 1 625 ? -10.445 -11.296 -23.803 1.00 58.31 625 ILE A N 1
ATOM 4981 C CA . ILE A 1 625 ? -10.292 -12.742 -23.638 1.00 58.31 625 ILE A CA 1
ATOM 4982 C C . ILE A 1 625 ? -11.700 -13.351 -23.670 1.00 58.31 625 ILE A C 1
ATOM 4984 O O . ILE A 1 625 ? -12.478 -13.198 -22.735 1.00 58.31 625 ILE A O 1
ATOM 4988 N N . SER A 1 626 ? -12.076 -14.002 -24.775 1.00 46.53 626 SER A N 1
ATOM 4989 C CA . SER A 1 626 ? -13.409 -14.600 -24.881 1.00 46.53 626 SER A CA 1
ATOM 4990 C C . SER A 1 626 ? -13.519 -15.855 -24.011 1.00 46.53 626 SER A C 1
ATOM 4992 O O . SER A 1 626 ? -12.624 -16.703 -24.002 1.00 46.53 626 SER A O 1
ATOM 4994 N N . ARG A 1 627 ? -14.655 -16.031 -23.325 1.00 43.47 627 ARG A N 1
ATOM 4995 C CA . ARG A 1 627 ? -14.885 -17.200 -22.450 1.00 43.47 627 ARG A CA 1
ATOM 4996 C C . ARG A 1 627 ? -14.792 -18.545 -23.177 1.00 43.47 627 ARG A C 1
ATOM 4998 O O . ARG A 1 627 ? -14.334 -19.528 -22.603 1.00 43.47 627 ARG A O 1
ATOM 5005 N N . GLU A 1 628 ? -15.123 -18.575 -24.467 1.00 42.28 628 GLU A N 1
ATOM 5006 C CA . GLU A 1 628 ? -14.972 -19.760 -25.325 1.00 42.28 628 GLU A CA 1
ATOM 5007 C C . GLU A 1 628 ? -13.497 -20.171 -25.525 1.00 42.28 628 GLU A C 1
ATOM 5009 O O . GLU A 1 628 ? -13.201 -21.360 -25.656 1.00 42.28 628 GLU A O 1
ATOM 5014 N N . LEU A 1 629 ? -12.552 -19.217 -25.525 1.00 44.69 629 LEU A N 1
ATOM 5015 C CA . LEU A 1 629 ? -11.111 -19.504 -25.598 1.00 44.69 629 LEU A CA 1
ATOM 5016 C C . LEU A 1 629 ? -10.560 -20.040 -24.268 1.00 44.69 629 LEU A C 1
ATOM 5018 O O . LEU A 1 629 ? -9.643 -20.863 -24.285 1.00 44.69 629 LEU A O 1
ATOM 5022 N N . ILE A 1 630 ? -11.144 -19.631 -23.138 1.00 47.50 630 ILE A N 1
ATOM 5023 C CA . ILE A 1 630 ? -10.802 -20.150 -21.805 1.00 47.50 630 ILE A CA 1
ATOM 5024 C C . ILE A 1 630 ? -11.272 -21.608 -21.679 1.00 47.50 630 ILE A C 1
ATOM 5026 O O . ILE A 1 630 ? -10.469 -22.481 -21.355 1.00 47.50 630 ILE A O 1
ATOM 5030 N N . GLN A 1 631 ? -12.519 -21.914 -22.060 1.00 38.00 631 GLN A N 1
ATOM 5031 C CA . GLN A 1 631 ? -13.029 -23.295 -22.072 1.00 38.00 631 GLN A CA 1
ATOM 5032 C C . GLN A 1 631 ? -12.258 -24.221 -23.031 1.00 38.00 631 GLN A C 1
ATOM 5034 O O . GLN A 1 631 ? -12.034 -25.389 -22.714 1.00 38.00 631 GLN A O 1
ATOM 5039 N N . ARG A 1 632 ? -11.792 -23.729 -24.189 1.00 38.25 632 ARG A N 1
ATOM 5040 C CA . ARG A 1 632 ? -11.023 -24.559 -25.140 1.00 38.25 632 ARG A CA 1
ATOM 5041 C C . ARG A 1 632 ? -9.617 -24.935 -24.666 1.00 38.25 632 ARG A C 1
ATOM 5043 O O . ARG A 1 632 ? -9.080 -25.918 -25.170 1.00 38.25 632 ARG A O 1
ATOM 5050 N N . LYS A 1 633 ? -9.037 -24.246 -23.675 1.00 36.12 633 LYS A N 1
ATOM 5051 C CA . LYS A 1 633 ? -7.727 -24.620 -23.098 1.00 36.12 633 LYS A CA 1
ATOM 5052 C C . LYS A 1 633 ? -7.734 -25.981 -22.382 1.00 36.12 633 LYS A C 1
ATOM 5054 O O . LYS A 1 633 ? -6.665 -26.537 -22.158 1.00 36.12 633 LYS A O 1
ATOM 5059 N N . VAL A 1 634 ? -8.914 -26.539 -22.094 1.00 39.50 634 VAL A N 1
ATOM 5060 C CA . VAL A 1 634 ? -9.095 -27.907 -21.572 1.00 39.50 634 VAL A CA 1
ATOM 5061 C C . VAL A 1 634 ? -8.685 -28.980 -22.601 1.00 39.50 634 VAL A C 1
ATOM 5063 O O . VAL A 1 634 ? -8.380 -30.107 -22.219 1.00 39.50 634 VAL A O 1
ATOM 5066 N N . LEU A 1 635 ? -8.625 -28.662 -23.906 1.00 32.19 635 LEU A N 1
ATOM 5067 C CA . LEU A 1 635 ? -8.288 -29.631 -24.956 1.00 32.19 635 LEU A CA 1
ATOM 5068 C C . LEU A 1 635 ? -7.271 -29.101 -25.987 1.00 32.19 635 LEU A C 1
ATOM 5070 O O . LEU A 1 635 ? -7.614 -28.370 -26.913 1.00 32.19 635 LEU A O 1
ATOM 5074 N N . LYS A 1 636 ? -6.061 -29.675 -25.894 1.00 27.91 636 LYS A N 1
ATOM 5075 C CA . LYS A 1 636 ? -4.916 -29.675 -26.836 1.00 27.91 636 LYS A CA 1
ATOM 5076 C C . LYS A 1 636 ? -3.886 -28.540 -26.737 1.00 27.91 636 LYS A C 1
ATOM 5078 O O . LYS A 1 636 ? -4.145 -27.363 -26.960 1.00 27.91 636 LYS A O 1
ATOM 5083 N N . GLN A 1 637 ? -2.645 -28.988 -26.538 1.00 37.94 637 GLN A N 1
ATOM 5084 C CA . GLN A 1 637 ? -1.409 -28.257 -26.805 1.00 37.94 637 GLN A CA 1
ATOM 5085 C C . GLN A 1 637 ? -1.274 -27.871 -28.294 1.00 37.94 637 GLN A C 1
ATOM 5087 O O . GLN A 1 637 ? -1.760 -28.571 -29.181 1.00 37.94 637 GLN A O 1
ATOM 5092 N N . SER A 1 638 ? -0.472 -26.831 -28.547 1.00 35.56 638 SER A N 1
ATOM 5093 C CA . SER A 1 638 ? 0.242 -26.577 -29.811 1.00 35.56 638 SER A CA 1
ATOM 5094 C C . SER A 1 638 ? -0.578 -26.281 -31.080 1.00 35.56 638 SER A C 1
ATOM 5096 O O . SER A 1 638 ? -0.679 -27.127 -31.968 1.00 35.56 638 SER A O 1
ATOM 5098 N N . ARG A 1 639 ? -0.973 -25.008 -31.265 1.00 30.98 639 ARG A N 1
ATOM 5099 C CA . ARG A 1 639 ? -0.501 -24.112 -32.361 1.00 30.98 639 ARG A CA 1
ATOM 5100 C C . ARG A 1 639 ? -1.257 -22.769 -32.368 1.00 30.98 639 ARG A C 1
ATOM 5102 O O . ARG A 1 639 ? -2.440 -22.736 -32.071 1.00 30.98 639 ARG A O 1
ATOM 5109 N N . ILE A 1 640 ? -0.525 -21.704 -32.720 1.00 38.31 640 ILE A N 1
ATOM 5110 C CA . ILE A 1 640 ? -0.936 -20.342 -33.142 1.00 38.31 640 ILE A CA 1
ATOM 5111 C C . ILE A 1 640 ? -2.350 -19.889 -32.712 1.00 38.31 640 ILE A C 1
ATOM 5113 O O . ILE A 1 640 ? -3.353 -20.253 -33.321 1.00 38.31 640 ILE A O 1
ATOM 5117 N N . LEU A 1 641 ? -2.404 -18.993 -31.721 1.00 33.59 641 LEU A N 1
ATOM 5118 C CA . LEU A 1 641 ? -3.616 -18.274 -31.317 1.00 33.59 641 LEU A CA 1
ATOM 5119 C C . LEU A 1 641 ? -4.124 -17.354 -32.440 1.00 33.59 641 LEU A C 1
ATOM 5121 O O . LEU A 1 641 ? -3.451 -16.392 -32.800 1.00 33.59 641 LEU A O 1
ATOM 5125 N N . SER A 1 642 ? -5.348 -17.588 -32.919 1.00 33.94 642 SER A N 1
ATOM 5126 C CA . SER A 1 642 ? -6.153 -16.566 -33.598 1.00 33.94 642 SER A CA 1
ATOM 5127 C C . SER A 1 642 ? -7.217 -16.042 -32.632 1.00 33.94 642 SER A C 1
ATOM 5129 O O . SER A 1 642 ? -8.148 -16.771 -32.280 1.00 33.94 642 SER A O 1
ATOM 5131 N N . MET A 1 643 ? -7.095 -14.789 -32.196 1.00 37.19 643 MET A N 1
ATOM 5132 C CA . MET A 1 643 ? -8.149 -14.118 -31.428 1.00 37.19 643 MET A CA 1
ATOM 5133 C C . MET A 1 643 ? -9.277 -13.672 -32.373 1.00 37.19 643 MET A C 1
ATOM 5135 O O . MET A 1 643 ? -9.020 -13.302 -33.519 1.00 37.19 643 MET A O 1
ATOM 5139 N N . SER A 1 644 ? -10.527 -13.697 -31.902 1.00 34.28 644 SER A N 1
ATOM 5140 C CA . SER A 1 644 ? -11.689 -13.258 -32.687 1.00 34.28 644 SER A CA 1
ATOM 5141 C C . SER A 1 644 ? -12.101 -11.843 -32.299 1.00 34.28 644 SER A C 1
ATOM 5143 O O . SER A 1 644 ? -12.415 -11.587 -31.138 1.00 34.28 644 SER A O 1
ATOM 5145 N N . LEU A 1 645 ? -12.182 -10.946 -33.280 1.00 32.94 645 LEU A N 1
ATOM 5146 C CA . LEU A 1 645 ? -12.712 -9.600 -33.084 1.00 32.94 645 LEU A CA 1
ATOM 5147 C C . LEU A 1 645 ? -14.245 -9.663 -32.934 1.00 32.94 645 LEU A C 1
ATOM 5149 O O . LEU A 1 645 ? -14.921 -10.176 -33.827 1.00 32.94 645 LEU A O 1
ATOM 5153 N N . LYS A 1 646 ? -14.809 -9.125 -31.845 1.00 36.09 646 LYS A N 1
ATOM 5154 C CA . LYS A 1 646 ? -16.246 -8.806 -31.771 1.00 36.09 646 LYS A CA 1
ATOM 5155 C C . LYS A 1 646 ? -16.432 -7.310 -31.996 1.00 36.09 646 LYS A C 1
ATOM 5157 O O . LYS A 1 646 ? -15.745 -6.491 -31.397 1.00 36.09 646 LYS A O 1
ATOM 5162 N N . LYS A 1 647 ? -17.347 -6.981 -32.902 1.00 28.89 647 LYS A N 1
ATOM 5163 C CA . LYS A 1 647 ? -17.704 -5.618 -33.287 1.00 28.89 647 LYS A CA 1
ATOM 5164 C C . LYS A 1 647 ? -18.929 -5.216 -32.461 1.00 28.89 647 LYS A C 1
ATOM 5166 O O . LYS A 1 647 ? -19.931 -5.926 -32.532 1.00 28.89 647 LYS A O 1
ATOM 5171 N N . LEU A 1 648 ? -18.806 -4.149 -31.673 1.00 34.41 648 LEU A N 1
ATOM 5172 C CA . LEU A 1 648 ? -19.922 -3.469 -31.005 1.00 34.41 648 LEU A CA 1
ATOM 5173 C C . LEU A 1 648 ? -20.501 -2.392 -31.937 1.00 34.41 648 LEU A C 1
ATOM 5175 O O . LEU A 1 648 ? -19.707 -1.818 -32.725 1.00 34.41 648 LEU A O 1
#

Radius of gyration: 29.63 Å; Cα contacts (8 Å, |Δi|>4): 1435; chains: 1; bounding box: 111×63×86 Å

Nearest PDB structures (foldseek):
  8iq0-assembly2_D  TM=4.106E-01  e=6.168E+00  Bos taurus
  8iq1-assembly4_G  TM=3.856E-01  e=7.208E+00  Bos taurus

Mean predicted aligned error: 20.31 Å

Foldseek 3Di:
DDDDDDDDDDDPPPPPPPPPQDDLDDAKAWLAWWDAPAFWTFTWHALFFWKIKTFQIFHAFDPVQFWFKWWAQDQDQFLPTDGWAFQQLARGGDHGDGGDIGMTGHDDPHTLLRTFKIFRAGNVVRDGNTMTTRDNPDDTAAKDWFQWKDFDAQPFTFHIKIPQAFFKIKTFQTFGNQPQQAKAWWFAADPDDFLPTDGWAWQQRDSGHDGGFGRWMTMTGHPLNGTLSVGQKIAMARNVVGDGRIIGGDDGPHRHRHDCSSSVNDCDPAKAKDADDPPFRWIWIWHDDFQKIKIKTKGQDDQQKKKKKWFDPDQVKQDLAQIKMWIWHQHPVRDIDIFIWFQNDCAFDDQHDGIDTQVSPPPADTFKAWDDWIAHPSMTMTIIMGGQCGPDQRRDDHNALQDWTWMKIFMDGADPVRTDDRTPDIDDITDTDNRLDGHDYPRDNPVVVVVVVVVVCVVPVVDDDDDDDDDDDDDDDDDDDDDDDDDDDDDDDDDDDDAADDWDAAEADPVLEWEKAKEAQPPPRGVCNVRVGGDSGMAIDIPNIGPHHYHHDPPDDHDYRYQQACPPVDVSSWDQDWDKPDPPDPLVVDDPVVVVVMDTPDQWDADPVGDIDGPRHDHHWYQYDDPVNSVCVVDDDDDDDDGDTDDD

Secondary structure (DSSP, 8-state):
---PPP----------------SS---SEEEEE-B-SSS-EEEEEESSSSEEEEEEEEE---SSS-EEEEEESSSS--TTPEE---TTS--PPP--EEEEEEEEE--TT--TTT-SEEEEEETTTTEEEEEEE--TT------EEEPPPEESSTT-B-SPEEEEETTEEEEEEEEE-S--TTEEEEEE-SSS--TTSEEPP-TTS--SPPPPEEEEEEEEE--TT--GGG-SEEEEEETTTTEEEEEEEPPTT--PPPPTGGGT-------EEEEEETTTTEEEEEEEETTEEEEEEEE---TTEEEEEEE-SSTTS--STTEEEEEEEE-TTS-EEEEEEEE-SSSBPBTTBSEEEGGGSBTB----EEEEEEEETTEEEEEEEEESS-SSSSS--PPPSSS-EEEEEEEEEB-TTS-B-S-SEE--S-EEE-TTSPP-B-S--HHHHHHHHHHHHHHHTTS---------------------------------PPPPP-PPPEES-TT-EEEEEEEE--GGGSHHHHHSS---SEEEEETTEESPPEE--TT---EEEEEB---TT-GGG-----EES-SS--GGGS-HHHHHTS-EEESEEE-TTS-EEE-----B-B----HHHHHHTTS---S---PPPPP-

Sequence (648 aa):
MVLLILLLITTTFSVKTFSQLVTDHYYGTPLGSLISNGPASGYVYAPDERTIFLKNFTFKGSHFVPSYFVAGTTLLPDATGFLISDEKGRPNNLGDYEGEDITLRISGNQTLRNIRWFAIWNRNEHRSMGYVSIPYNLDLPRPLEINPLTGFAHNIRSGPITIVDAQTILVPDFWYDGLGPAAYWWMTRGPRQSPQGLRLKDEKGSVRPLRAFRGETVLLSLPDTKSIYDFDWLGVWCEEFQVDFGHVSIPQHIRVPPSSAMLGLKPESKLNCEILDETRNLEIRWILDNDDIVIQLVGEIAFNEYMAIGWSKDDTRSSMIGSDAVVTWIDEKGEGHAQDYFLGSKGICSGRNGSCPDSYFPGATENVILLHNAVVNRNKMITFKRPQLGVDNQYDQHIYSDGPQAIIWAYGPLNERNEILYHSNHQFGDRYLNFARSPVWNCPSPDKSLMNKRRWRHILNSTSSSETNESSSESRTTEENSQPILSETEAIVSNEQLKPWSIPKIWCPKDTILRAQMGPVGGPKGYEAITGRRGWGIAWYINGLLIPELILKRGTTYTFWIEGGNNKTNEAQRHPFYLTTSVEGGFEKKSDEERAQERIFGGVGITPNGTIVPTAEGRLCEWRISRELIQRKVLKQSRILSMSLKKL

Solvent-accessible surface area (backbone atoms only — not comparable to full-atom values): 36967 Å² total; per-residue (Å²): 140,83,87,81,86,81,84,82,83,80,81,80,79,78,78,77,78,78,78,76,80,66,68,100,72,73,49,38,34,77,56,41,54,37,53,58,98,46,68,33,40,33,35,35,20,25,28,38,62,39,38,42,33,32,42,48,25,26,30,80,42,39,96,88,61,50,28,30,48,29,35,30,67,49,91,61,90,63,90,84,40,47,78,33,28,43,74,86,43,42,70,54,70,46,61,74,39,86,52,42,72,43,52,29,56,53,69,82,93,54,34,55,74,67,30,18,25,42,27,38,33,25,74,88,77,70,41,68,30,12,28,33,62,41,56,82,84,65,71,62,27,42,63,40,78,42,69,36,39,49,48,75,39,64,66,31,33,36,37,62,24,33,35,55,26,31,32,34,37,37,36,33,44,24,28,28,67,42,81,55,88,38,23,33,46,30,35,13,60,62,101,53,82,56,90,87,38,46,79,44,42,48,74,81,70,41,86,64,56,47,69,58,40,82,50,20,38,41,56,37,58,54,58,95,94,50,43,58,68,69,34,34,26,44,35,35,32,24,67,80,77,67,43,73,28,23,36,30,75,48,75,80,92,71,57,38,17,43,31,57,57,76,60,72,46,74,82,64,77,68,48,27,28,40,71,77,38,81,90,44,54,27,32,45,32,34,37,70,62,82,68,29,31,40,42,33,44,30,23,53,57,57,49,59,20,36,46,33,46,28,42,22,76,45,61,90,38,37,42,65,63,54,9,20,27,42,44,28,37,34,40,91,87,66,53,58,49,50,43,36,27,29,20,66,32,98,44,53,56,55,87,86,43,16,34,35,54,25,84,64,44,94,84,54,72,74,55,53,43,65,74,48,61,40,36,42,96,69,19,37,35,43,31,33,32,32,58,31,56,37,89,50,82,79,47,42,53,65,61,56,38,80,45,68,37,16,31,39,40,36,31,22,41,44,46,102,82,74,45,62,47,79,59,77,45,62,66,77,69,70,44,66,48,49,64,60,56,78,57,47,73,69,43,91,46,69,64,60,57,50,50,52,51,48,57,52,43,61,61,48,71,74,53,84,91,78,91,83,86,89,78,91,78,90,85,88,81,90,79,90,87,89,88,83,92,84,84,88,86,88,89,86,92,88,89,87,90,79,73,52,60,86,66,73,66,48,68,56,58,91,82,32,66,40,41,36,25,34,24,65,33,61,62,81,25,20,49,35,54,64,66,59,31,90,68,80,35,52,37,56,19,48,74,85,35,72,68,45,56,76,48,75,58,86,98,59,84,68,48,75,46,50,17,32,7,64,40,90,91,40,68,95,45,35,43,65,46,68,46,51,71,52,93,81,65,64,69,89,81,48,54,74,71,59,46,70,75,39,56,74,80,41,33,62,44,71,46,99,87,68,48,79,40,78,63,32,53,29,62,60,38,56,56,67,90,51,69,70,62,61,62,46,67,81,62,79,83,90,78,84,91,78,84,79,88,66,84,124

pLDDT: mean 74.8, std 21.15, range [20.86, 98.19]

Organism: Sarcoptes scabiei (NCBI:txid52283)